Protein 6ABX (pdb70)

Nearest PDB structures (foldseek):
  6aby-assembly1_B  TM=9.988E-01  e=5.486E-51  Metallosphaera sedula DSM 5348
  1vgp-assembly1_A-2  TM=9.785E-01  e=9.184E-37  Sulfurisphaera tokodaii
  1iom-assembly1_A-2  TM=9.368E-01  e=9.506E-29  Thermus thermophilus HB8
  8an1-assembly1_G  TM=9.271E-01  e=2.875E-25  Synechococcus elongatus PCC 7942 = FACHB-805
  8an1-assembly1_L  TM=9.249E-01  e=2.109E-24  Synechococcus elongatus PCC 7942 = FACHB-805

Solvent-accessible surface area: 27912 Å² total; per-residue (Å²): 184,118,53,93,48,1,0,116,84,15,0,0,2,83,0,35,0,0,60,20,25,15,136,108,7,117,1,29,0,43,0,18,24,0,67,47,0,2,49,129,5,52,0,6,3,0,0,17,0,0,12,86,37,102,20,0,56,169,129,54,14,83,72,9,78,59,100,2,8,128,49,8,79,24,44,137,42,2,5,78,8,0,104,108,7,0,103,154,2,33,5,6,5,0,0,2,0,0,0,0,5,6,6,9,62,28,164,65,167,42,90,33,32,5,16,0,0,62,0,0,2,38,0,3,0,0,0,1,1,0,0,24,19,55,98,127,73,143,52,18,125,21,28,64,89,12,46,5,2,45,3,0,0,48,0,4,80,35,126,143,15,54,118,49,21,26,95,1,0,11,0,0,1,0,0,1,0,0,7,15,0,10,0,0,0,0,0,0,0,0,0,0,0,0,81,10,42,12,5,0,0,0,0,0,0,1,0,0,0,48,3,96,61,17,38,6,10,34,18,72,1,2,119,16,2,62,81,1,108,65,26,119,54,0,84,131,26,4,96,99,41,54,93,71,72,90,167,4,37,13,22,24,49,145,40,3,102,42,26,0,2,7,0,98,2,0,69,96,24,2,114,102,11,98,56,97,142,65,10,106,90,2,14,73,0,0,52,73,6,9,112,31,0,60,165,71,15,8,205,157,22,61,55,1,11,1,14,1,0,0,2,0,0,3,51,28,1,25,2,38,46,69,0,2,22,0,0,5,0,0,0,3,0,0,0,1,0,3,0,2,30,36,8,56,161,99,43,68,35,0,11,0,31,11,41,43,83,51,114,72,56,88,155,30,45,41,35,139,104,73,136,98,66,105,48,0,0,94,107,20,0,1,2,94,3,44,0,1,69,18,28,11,130,107,10,114,1,24,0,49,0,19,23,0,68,49,0,3,56,135,2,47,0,6,4,0,0,18,0,0,12,84,39,105,17,0,53,110,128,47,4,62,80,8,68,65,97,3,12,146,45,10,75,29,48,129,49,5,11,71,17,0,104,164,19,0,107,153,6,63,3,4,8,0,0,2,0,0,0,0,6,14,4,11,84,28,143,71,173,56,87,30,35,3,12,0,0,55,0,0,3,36,0,5,1,0,0,0,3,0,0,22,23,52,110,114,74,153,62,23,126,22,31,93,90,11,47,7,2,44,2,0,0,52,0,4,80,37,123,138,15,56,119,48,28,27,66,2,0,10,0,0,0,0,0,0,0,0,4,17,0,10,1,0,0,0,0,0,0,0,0,0,0,0,89,11,44,12,7,0,1,0,0,0,0,1,1,0,0,40,0,49,56,25,0,8,12,0,26,51,0,2,110,6,0,55,85,1,111,62,18,124,48,5,118,137,34,0,72,78,43,39,95,76,70,91,159,6,54,4,21,18,50,66,43,4,92,34,48,0,1,4,1,116,2,1,79,106,40,3,114,119,10,106,57,98,133,66,12,89,79,0,16,79,0,0,50,107,0,4,116,22,0,54,146,43,10,8,175,166,12,46,50,1,14,7,13,0,1,0,1,1,0,0,48,23,3,26,1,20,47,81,0,0,10,0,0,7,0,0,0,3,0,0,0,1,0,4,0,2,32,35,8,60,164,100,41,58,7,0,42,1,52,10,38,41,86,29,93,93,60,85,198,22,51,56,45,138,125,78

Sequence (740 aa):
MELRKGLEDIAIKETSITYIDGELGRLYYRGYSIFDLASFSNFEEVAYLLWYGKLPTRHELDDFKSRLAEERSISEDISTFVKRTAKFGNPMDILRTTVSMMGLEDRSEGDLIGKAIKMTAKIPTIISLIQRTRRNQEFVEPDPSLSHSENFLYMIRGERPSPSDTRVLDVSLMLHMDHEMNASTMACLVVASTLSDIYSSVVAGISALKGPLHGGANSEALKQFMEIETPDNVEKYVMNKLSSGQRLMGFGHRIYKTMDPRAKILKEYANQLSKNEEIKRLFEIANRVEEIGIKILGKRGIYPNVDFYSGLVFYAMGFDPDLFPTIFASARVIGWTAHVDEYLKDNKLIRPKAIYVGDLGKRYVPIEERMELRKGLEDIAIKETSITYIDGELGRLYYRGYSIFDLASFSNFEEVAYLLWYGKLPTRHELDDFKSRLAEERSISEDISTFVKRTAKFGNPMDILRTTVSMMGLEDRSEGDLIGKAIKMTAKIPTIISLIQRTRRNQEFVEPDPSLSHSENFLYMIRGERPSPSDTRVLDVSLMLHMDHEMNASTMACLVVASTLSDIYSSVVAGISALKGPLHGGANSEALKQFMEIETPDNVEKYVMNKLSSGQRLMGFGHRIYKTMDPRAKILKEYANQLSKNEEIKRLFEIANRVEEIGIKILGKRGIYPNVDFYSGLVFYAMGFDPDLFPTIFASARVIGWTAHVDEYLKDNKLIRPKAIYVGDLGKRYVPIEER

Secondary structure (DSSP, 8-state):
--B-GGGTT-EEEEESSEEEETTTTEEEETTEEHHHHHHH--HHHHHHHHHHSSPPPHHHHHHHHHHHHTT----HHHHHHHHHHTTTS-HHHHHHHHHHHHHHH----S-HHHHHHHHHHHHHHHHHHHHHHHTT-------TTS-HHHHHHHHHHSSPPPHHHHHHHHHHHHTTS--SS-HHHHHHHHHHTTT--HHHHHHHHHHHHTSTTSSS---HHHHHHHHH-SGGGHHHHHHHHHHTTPPPTTB--SS-SS--HHHHHHHHHHTTS---HHHHHHHHHHHHHHHHHHHHHGGGT--B-GGGTHHHHHHHTT--GGGHHHHHHHHHHHHHHHHHHHHGGG------EEEE-S--SB----GGG-/--B-GGGTT-EEEEESSEEEETTTTEEEETTEEHHHHHHH--HHHHHHHHHHSSPPPHHHHHHHHHHHHTT----HHHHHHHHHHTTTS-HHHHHHHHHHHHHHH----S-HHHHHHHHHHHHHHHHHHHHHHHTT-------TTS-HHHHHHHHHHSSPPPHHHHHHHHHHHHTTS--SS-HHHHHHHHHHHTT--HHHHHHHHHHHHTSTTTTTHHHHHHHHHHHH-SGGGHHHHHHHHHHTTPPPTTB--SS-SS--HHHHHHHHHHTTS---HHHHHHHHHHHHHHHHHHHHHGGGT--B-THHHHHHHHHHTT--GGGHHHHHHHHHHHHHHHHHHHHHTT------EEEE-S---BPP--GGG-

InterPro domains:
  IPR002020 Citrate synthase [PF00285] (6-353)
  IPR002020 Citrate synthase [PR00143] (119-132)
  IPR002020 Citrate synthase [PR00143] (168-183)
  IPR002020 Citrate synthase [PR00143] (190-218)
  IPR002020 Citrate synthase [PR00143] (243-263)
  IPR002020 Citrate synthase [PR00143] (303-319)
  IPR002020 Citrate synthase [PR00143] (323-337)
  IPR002020 Citrate synthase [PTHR11739] (4-370)
  IPR011278 2-methylcitrate synthase/citrate synthase type I [TIGR01800] (5-370)
  IPR016142 Citrate synthase-like, large alpha subdomain [G3DSA:1.10.580.10] (16-343)
  IPR016143 Citrate synthase-like, small alpha subdomain [G3DSA:1.10.230.10] (216-317)
  IPR019810 Citrate synthase active site [PS00480] (250-262)
  IPR024176 Citrate synthase, bacterial-type [PIRSF001369] (2-370)
  IPR036969 Citrate synthase superfamily [SSF48256] (4-370)

Foldseek 3Di:
DDDCPPCVPPDDDDDQAKDDDQEPQWIDGLRHTLVVCLVDNWQQQSLCCLQVVDGDDPVRSVVSQLLLLVLADADPVLLVLLLVPLQPDQVLVSLLVSLVVVVVPDPDDDPLVSNLSNLLNHLLQSLLSSQCSNVVHDQDGFDSVDGRQQRSLCRNPVHGDDPLLSSLLGSLLSLLQADPDFPLLVQLQLCVLVVDGNSNSLSSSSVRLPDPVSPDQAQVLLVLLVVCVAQVSLVVSVCVQVVVVHDRPQKDDPGHLEANVLLVSSLVSVVSQDADPRLVRSNSSLVSNQVVCCVPCVVVSMHGHNSNRSLSSVVRSPRDRSCRNSSSSSNHSSVSSSSSVVCVVPRHNDDDDDDDDDDDDDDDDDPVRD/DDDCPPVQPPDDDDDQAWDAQQEVQWIDGSNHTLVVCLVDNWQQQSLCCLQVVDGDDPVRSVVSQLLLLVLQDDDPVLLVQLLVALQPHQLLVNLLVSLVVVPVPPPDDDPLVSNLSNSLSHLLLSQLSSQCSNVVHDFDGFDSVDGDQQRSLCRNVVHRDDPLLSSLLGSLLSLLQADPDDPLLVQLQLCVLVVHGNSNSLSSSSVVCCDCVHVVLLLVLLVLLVVCVALVSLVVSLVVCVVVVHDNGQKDDSRHLAANVLVVSNLVSLVSQDADPVLVRSNSSLVSNQVVCCVPVSVRSIHGHNSNRSLSSVVSSPRDSSCRSSSSSSNHSSHSSSSSVVCVVPRHNDDDDDDDDDDPDDDDDDPVRD

CATH classification: 1.10.580.10 (+1 more: 1.10.230.10)

Structure (mmCIF, N/CA/C/O backbone):
data_6ABX
#
_entry.id   6ABX
#
_cell.length_a   50.181
_cell.length_b   53.522
_cell.length_c   76.285
_cell.angle_alpha   93.560
_cell.angle_beta   105.730
_cell.angle_gamma   102.160
#
_symmetry.space_group_name_H-M   'P 1'
#
loop_
_entity.id
_entity.type
_entity.pdbx_description
1 polymer 'Citrate synthase'
2 non-polymer 'CITRATE ANION'
3 non-polymer GLYCEROL
4 water water
#
loop_
_atom_site.group_PDB
_atom_site.id
_atom_site.type_symbol
_atom_site.label_atom_id
_atom_site.label_alt_id
_atom_site.label_comp_id
_atom_site.label_asym_id
_atom_site.label_entity_id
_atom_site.label_seq_id
_atom_site.pdbx_PDB_ins_code
_atom_site.Cartn_x
_atom_site.Cartn_y
_atom_site.Cartn_z
_atom_site.occupancy
_atom_site.B_iso_or_equiv
_atom_site.auth_seq_id
_atom_site.auth_comp_id
_atom_site.auth_asym_id
_atom_site.auth_atom_id
_atom_site.pdbx_PDB_model_num
ATOM 1 N N . MET A 1 1 ? -18.936 6.683 -30.841 1.00 68.26 1 MET A N 1
ATOM 2 C CA . MET A 1 1 ? -18.829 7.967 -31.636 1.00 66.45 1 MET A CA 1
ATOM 3 C C . MET A 1 1 ? -18.761 9.189 -30.708 1.00 55.90 1 MET A C 1
ATOM 4 O O . MET A 1 1 ? -18.263 10.237 -31.117 1.00 57.63 1 MET A O 1
ATOM 9 N N . GLU A 1 2 ? -19.266 9.082 -29.475 1.00 48.88 2 GLU A N 1
ATOM 10 C CA . GLU A 1 2 ? -18.907 10.073 -28.466 1.00 45.86 2 GLU A CA 1
ATOM 11 C C . GLU A 1 2 ? -17.585 9.619 -27.823 1.00 36.80 2 GLU A C 1
ATOM 12 O O . GLU A 1 2 ? -17.403 8.463 -27.496 1.00 32.95 2 GLU A O 1
ATOM 18 N N . LEU A 1 3 ? -16.653 10.563 -27.701 1.00 32.77 3 LEU A N 1
ATOM 19 C CA . LEU A 1 3 ? -15.406 10.328 -27.045 1.00 28.26 3 LEU A CA 1
ATOM 20 C C . LEU A 1 3 ? -15.678 10.125 -25.534 1.00 27.76 3 LEU A C 1
ATOM 21 O O . LEU A 1 3 ? -16.468 10.853 -24.947 1.00 27.03 3 LEU A O 1
ATOM 26 N N . ARG A 1 4 ? -15.050 9.113 -24.904 1.00 23.63 4 ARG A N 1
ATOM 27 C CA . ARG A 1 4 ? -15.122 8.932 -23.453 1.00 21.21 4 ARG A CA 1
ATOM 28 C C . ARG A 1 4 ? -13.697 8.927 -22.919 1.00 18.35 4 ARG A C 1
ATOM 29 O O . ARG A 1 4 ? -13.246 7.926 -22.404 1.00 17.89 4 ARG A O 1
ATOM 37 N N . LYS A 1 5 ? -13.023 10.064 -23.106 1.00 20.11 5 LYS A N 1
ATOM 38 C CA . LYS A 1 5 ? -11.610 10.216 -22.744 1.00 19.82 5 LYS A CA 1
ATOM 39 C C . LYS A 1 5 ? -11.468 10.043 -21.234 1.00 19.09 5 LYS A C 1
ATOM 40 O O . LYS A 1 5 ? -12.275 10.583 -20.465 1.00 21.13 5 LYS A O 1
ATOM 46 N N . GLY A 1 6 ? -10.501 9.227 -20.812 1.00 17.29 6 GLY A N 1
ATOM 47 C CA . GLY A 1 6 ? -10.263 8.901 -19.422 1.00 17.94 6 GLY A CA 1
ATOM 48 C C . GLY A 1 6 ? -11.224 7.882 -18.823 1.00 16.12 6 GLY A C 1
ATOM 49 O O . GLY A 1 6 ? -11.034 7.430 -17.665 1.00 16.11 6 GLY A O 1
ATOM 50 N N . LEU A 1 7 ? -12.203 7.423 -19.623 1.00 16.32 7 LEU A N 1
ATOM 51 C CA . LEU A 1 7 ? -13.229 6.444 -19.215 1.00 16.85 7 LEU A CA 1
ATOM 52 C C . LEU A 1 7 ? -13.941 6.889 -17.939 1.00 18.43 7 LEU A C 1
ATOM 53 O O . LEU A 1 7 ? -14.396 6.057 -17.135 1.00 16.44 7 LEU A O 1
ATOM 58 N N . GLU A 1 8 ? -14.158 8.198 -17.823 1.00 22.41 8 GLU A N 1
ATOM 59 C CA . GLU A 1 8 ? -14.869 8.732 -16.672 1.00 25.03 8 GLU A CA 1
ATOM 60 C C . GLU A 1 8 ? -16.279 8.151 -16.639 1.00 23.14 8 GLU A C 1
ATOM 61 O O . GLU A 1 8 ? -17.031 8.289 -17.580 1.00 23.31 8 GLU A O 1
ATOM 67 N N . ASP A 1 9 ? -16.588 7.489 -15.548 1.00 24.32 9 ASP A N 1
ATOM 68 C CA . ASP A 1 9 ? -17.914 6.952 -15.291 1.00 25.23 9 ASP A CA 1
ATOM 69 C C . ASP A 1 9 ? -18.277 5.854 -16.308 1.00 24.13 9 ASP A C 1
ATOM 70 O O . ASP A 1 9 ? -19.466 5.610 -16.512 1.00 23.83 9 ASP A O 1
ATOM 75 N N . ILE A 1 10 ? -17.274 5.181 -16.908 1.00 18.87 10 ILE A N 1
ATOM 76 C CA . ILE A 1 10 ? -17.504 3.999 -17.759 1.00 18.39 10 ILE A CA 1
ATOM 77 C C . ILE A 1 10 ? -17.164 2.748 -16.953 1.00 17.80 10 ILE A C 1
ATOM 78 O O . ILE A 1 10 ? -16.022 2.578 -16.459 1.00 18.27 10 ILE A O 1
ATOM 83 N N . ALA A 1 11 ? -18.146 1.868 -16.783 1.00 16.87 11 ALA A N 1
ATOM 84 C CA . ALA A 1 11 ? -17.945 0.643 -16.024 1.00 18.20 11 ALA A CA 1
ATOM 85 C C . ALA A 1 11 ? -17.357 -0.431 -16.931 1.00 19.34 11 ALA A C 1
ATOM 86 O O . ALA A 1 11 ? -17.988 -0.880 -17.931 1.00 19.25 11 ALA A O 1
ATOM 88 N N . ILE A 1 12 ? -16.215 -0.972 -16.484 1.00 17.21 12 ILE A N 1
ATOM 89 C CA . ILE A 1 12 ? -15.523 -1.991 -17.281 1.00 17.74 12 ILE A CA 1
ATOM 90 C C . ILE A 1 12 ? -15.693 -3.411 -16.758 1.00 15.52 12 ILE A C 1
ATOM 91 O O . ILE A 1 12 ? -15.316 -4.386 -17.457 1.00 15.59 12 ILE A O 1
ATOM 96 N N . LYS A 1 13 ? -16.235 -3.569 -15.541 1.00 16.04 13 LYS A N 1
ATOM 97 C CA . LYS A 1 13 ? -16.462 -4.877 -14.977 1.00 14.36 13 LYS A CA 1
ATOM 98 C C . LYS A 1 13 ? -17.489 -4.772 -13.849 1.00 13.86 13 LYS A C 1
ATOM 99 O O . LYS A 1 13 ? -17.785 -3.665 -13.385 1.00 13.89 13 LYS A O 1
ATOM 105 N N . GLU A 1 14 ? -18.055 -5.912 -13.523 1.00 13.74 14 GLU A N 1
ATOM 106 C CA . GLU A 1 14 ? -18.807 -6.038 -12.262 1.00 15.99 14 GLU A CA 1
ATOM 107 C C . GLU A 1 14 ? -17.856 -6.606 -11.210 1.00 13.69 14 GLU A C 1
ATOM 108 O O . GLU A 1 14 ? -17.114 -7.522 -11.510 1.00 15.53 14 GLU A O 1
ATOM 114 N N . THR A 1 15 ? -18.077 -6.211 -9.952 1.00 14.34 15 THR A N 1
ATOM 115 C CA . THR A 1 15 ? -17.195 -6.677 -8.899 1.00 13.06 15 THR A CA 1
ATOM 116 C C . THR A 1 15 ? -17.994 -6.958 -7.644 1.00 13.34 15 THR A C 1
ATOM 117 O O . THR A 1 15 ? -18.889 -6.180 -7.312 1.00 13.86 15 THR A O 1
ATOM 121 N N . SER A 1 16 ? -17.470 -7.888 -6.845 1.00 14.47 16 SER A N 1
ATOM 122 C CA . SER A 1 16 ? -17.953 -8.090 -5.476 1.00 15.82 16 SER A CA 1
ATOM 123 C C . SER A 1 16 ? -16.790 -7.905 -4.478 1.00 15.59 16 SER A C 1
ATOM 124 O O . SER A 1 16 ? -16.957 -8.144 -3.300 1.00 15.16 16 SER A O 1
ATOM 127 N N . ILE A 1 17 ? -15.645 -7.432 -4.984 1.00 14.38 17 ILE A N 1
ATOM 128 C CA . ILE A 1 17 ? -14.430 -7.302 -4.137 1.00 13.99 17 ILE A CA 1
ATOM 129 C C . ILE A 1 17 ? -14.498 -6.085 -3.211 1.00 15.10 17 ILE A C 1
ATOM 130 O O . ILE A 1 17 ? -14.302 -6.234 -1.970 1.00 19.02 17 ILE A O 1
ATOM 135 N N . THR A 1 18 ? -14.620 -4.891 -3.787 1.00 14.86 18 THR A N 1
ATOM 136 C CA . THR A 1 18 ? -14.487 -3.640 -3.092 1.00 15.17 18 THR A CA 1
ATOM 137 C C . THR A 1 18 ? -15.632 -2.712 -3.508 1.00 14.62 18 THR A C 1
ATOM 138 O O . THR A 1 18 ? -15.979 -2.640 -4.696 1.00 13.90 18 THR A O 1
ATOM 142 N N . TYR A 1 19 ? -16.257 -2.102 -2.509 1.00 13.03 19 TYR A N 1
ATOM 143 C CA . TYR A 1 19 ? -17.214 -1.015 -2.748 1.00 14.55 19 TYR A CA 1
ATOM 144 C C . TYR A 1 19 ? -16.698 0.256 -2.096 1.00 13.88 19 TYR A C 1
ATOM 145 O O . TYR A 1 19 ? -16.423 0.251 -0.888 1.00 14.09 19 TYR A O 1
ATOM 154 N N . ILE A 1 20 ? -16.678 1.357 -2.867 1.00 14.89 20 ILE A N 1
ATOM 155 C CA . ILE A 1 20 ? -16.364 2.680 -2.386 1.00 15.44 20 ILE A CA 1
ATOM 156 C C . ILE A 1 20 ? -17.641 3.505 -2.326 1.00 17.07 20 ILE A C 1
ATOM 157 O O . ILE A 1 20 ? -18.325 3.594 -3.360 1.00 17.72 20 ILE A O 1
ATOM 162 N N . ASP A 1 21 ? -17.932 4.052 -1.149 1.00 18.09 21 ASP A N 1
ATOM 163 C CA . ASP A 1 21 ? -18.993 5.037 -0.961 1.00 19.09 21 ASP A CA 1
ATOM 164 C C . ASP A 1 21 ? -18.350 6.423 -0.897 1.00 17.71 21 ASP A C 1
ATOM 165 O O . ASP A 1 21 ? -17.885 6.816 0.160 1.00 17.79 21 ASP A O 1
ATOM 170 N N . GLY A 1 22 ? -18.247 7.072 -2.064 1.00 19.89 22 GLY A N 1
ATOM 171 C CA . GLY A 1 22 ? -17.559 8.346 -2.202 1.00 22.37 22 GLY A CA 1
ATOM 172 C C . GLY A 1 22 ? -18.251 9.446 -1.409 1.00 24.88 22 GLY A C 1
ATOM 173 O O . GLY A 1 22 ? -17.623 10.301 -0.760 1.00 27.52 22 GLY A O 1
ATOM 174 N N . GLU A 1 23 ? -19.577 9.379 -1.388 1.00 28.18 23 GLU A N 1
ATOM 175 C CA . GLU A 1 23 ? -20.394 10.387 -0.721 1.00 31.97 23 GLU A CA 1
ATOM 176 C C . GLU A 1 23 ? -20.162 10.394 0.785 1.00 29.70 23 GLU A C 1
ATOM 177 O O . GLU A 1 23 ? -20.024 11.448 1.397 1.00 29.20 23 GLU A O 1
ATOM 183 N N . LEU A 1 24 ? -20.158 9.211 1.394 1.00 25.32 24 LEU A N 1
ATOM 184 C CA . LEU A 1 24 ? -20.202 9.102 2.811 1.00 23.75 24 LEU A CA 1
ATOM 185 C C . LEU A 1 24 ? -18.823 8.756 3.387 1.00 21.76 24 LEU A C 1
ATOM 186 O O . LEU A 1 24 ? -18.700 8.650 4.589 1.00 22.65 24 LEU A O 1
ATOM 191 N N . GLY A 1 25 ? -17.826 8.503 2.532 1.00 22.49 25 GLY A N 1
ATOM 192 C CA . GLY A 1 25 ? -16.484 8.209 3.047 1.00 20.09 25 GLY A CA 1
ATOM 193 C C . GLY A 1 25 ? -16.378 6.816 3.642 1.00 18.90 25 GLY A C 1
ATOM 194 O O . GLY A 1 25 ? -15.785 6.646 4.719 1.00 17.74 25 GLY A O 1
ATOM 195 N N . ARG A 1 26 ? -17.012 5.849 2.976 1.00 18.93 26 ARG A N 1
ATOM 196 C CA . ARG A 1 26 ? -16.955 4.432 3.424 1.00 19.40 26 ARG A CA 1
ATOM 197 C C . ARG A 1 26 ? -16.304 3.543 2.338 1.00 17.43 26 ARG A C 1
ATOM 198 O O . ARG A 1 26 ? -16.297 3.832 1.155 1.00 15.41 26 ARG A O 1
ATOM 206 N N . LEU A 1 27 ? -15.762 2.405 2.795 1.00 16.43 27 LEU A N 1
ATOM 207 C CA . LEU A 1 27 ? -14.994 1.476 1.963 1.00 15.62 27 LEU A CA 1
ATOM 208 C C . LEU A 1 27 ? -15.205 0.090 2.561 1.00 14.49 27 LEU A C 1
ATOM 209 O O . LEU A 1 27 ? -15.084 -0.056 3.758 1.00 13.51 27 LEU A O 1
ATOM 214 N N . TYR A 1 28 ? -15.537 -0.864 1.695 1.00 13.35 28 TYR A N 1
ATOM 215 C CA . TYR A 1 28 ? -15.788 -2.251 2.097 1.00 13.63 28 TYR A CA 1
ATOM 216 C C . TYR A 1 28 ? -14.966 -3.219 1.245 1.00 12.66 28 TYR A C 1
ATOM 217 O O . TYR A 1 28 ? -14.842 -3.085 0.024 1.00 12.97 28 TYR A O 1
ATOM 226 N N . TYR A 1 29 ? -14.429 -4.255 1.902 1.00 12.46 29 TYR A N 1
ATOM 227 C CA . TYR A 1 29 ? -13.768 -5.368 1.258 1.00 11.70 29 TYR A CA 1
ATOM 228 C C . TYR A 1 29 ? -14.648 -6.605 1.459 1.00 12.17 29 TYR A C 1
ATOM 229 O O . TYR A 1 29 ? -14.868 -7.022 2.597 1.00 12.04 29 TYR A O 1
ATOM 238 N N . ARG A 1 30 ? -15.180 -7.150 0.374 1.00 11.98 30 ARG A N 1
ATOM 239 C CA . ARG A 1 30 ? -16.079 -8.327 0.413 1.00 13.54 30 ARG A CA 1
ATOM 240 C C . ARG A 1 30 ? -17.182 -8.130 1.441 1.00 13.16 30 ARG A C 1
ATOM 241 O O . ARG A 1 30 ? -17.574 -9.106 2.124 1.00 12.68 30 ARG A O 1
ATOM 249 N N . GLY A 1 31 ? -17.680 -6.905 1.510 1.00 13.60 31 GLY A N 1
ATOM 250 C CA . GLY A 1 31 ? -18.807 -6.527 2.351 1.00 13.41 31 GLY A CA 1
ATOM 251 C C . GLY A 1 31 ? -18.467 -6.112 3.763 1.00 13.01 31 GLY A C 1
ATOM 252 O O . GLY A 1 31 ? -19.336 -5.644 4.498 1.00 15.41 31 GLY A O 1
ATOM 253 N N . TYR A 1 32 ? -17.214 -6.299 4.181 1.00 13.25 32 TYR A N 1
ATOM 254 C CA . TYR A 1 32 ? -16.739 -5.893 5.532 1.00 12.79 32 TYR A CA 1
ATOM 255 C C . TYR A 1 32 ? -16.185 -4.458 5.502 1.00 14.71 32 TYR A C 1
ATOM 256 O O . TYR A 1 32 ? -15.402 -4.109 4.648 1.00 13.19 32 TYR A O 1
ATOM 265 N N . SER A 1 33 ? -16.611 -3.670 6.485 1.00 13.71 33 SER A N 1
ATOM 266 C CA . SER A 1 33 ? -16.171 -2.274 6.592 1.00 14.72 33 SER A CA 1
ATOM 267 C C . SER A 1 33 ? -14.655 -2.218 6.818 1.00 13.34 33 SER A C 1
ATOM 268 O O . SER A 1 33 ? -14.118 -2.927 7.666 1.00 12.37 33 SER A O 1
ATOM 271 N N . ILE A 1 34 ? -13.974 -1.291 6.119 1.00 12.32 34 ILE A N 1
ATOM 272 C CA . ILE A 1 34 ? -12.541 -1.134 6.324 1.00 13.31 34 ILE A CA 1
ATOM 273 C C . ILE A 1 34 ? -12.244 -0.746 7.777 1.00 12.59 34 ILE A C 1
ATOM 274 O O . ILE A 1 34 ? -11.205 -1.110 8.301 1.00 12.05 34 ILE A O 1
ATOM 279 N N . PHE A 1 35 ? -13.158 -0.010 8.434 1.00 12.94 35 PHE A N 1
ATOM 280 C CA . PHE A 1 35 ? -12.998 0.339 9.830 1.00 13.91 35 PHE A CA 1
ATOM 281 C C . PHE A 1 35 ? -12.891 -0.914 10.731 1.00 14.04 35 PHE A C 1
ATOM 282 O O . PHE A 1 35 ? -12.003 -0.984 11.613 1.00 14.24 35 PHE A O 1
ATOM 290 N N . ASP A 1 36 ? -13.790 -1.894 10.538 1.00 13.95 36 ASP A N 1
ATOM 291 C CA . ASP A 1 36 ? -13.775 -3.113 11.289 1.00 14.29 36 ASP A CA 1
ATOM 292 C C . ASP A 1 36 ? -12.537 -3.957 10.972 1.00 13.28 36 ASP A C 1
ATOM 293 O O . ASP A 1 36 ? -11.908 -4.502 11.868 1.00 13.58 36 ASP A O 1
ATOM 298 N N . LEU A 1 37 ? -12.124 -4.026 9.697 1.00 12.28 37 LEU A N 1
ATOM 299 C CA . LEU A 1 37 ? -10.935 -4.815 9.390 1.00 11.61 37 LEU A CA 1
ATOM 300 C C . LEU A 1 37 ? -9.714 -4.155 10.034 1.00 12.40 37 LEU A C 1
ATOM 301 O O . LEU A 1 37 ? -8.850 -4.814 10.568 1.00 11.56 37 LEU A O 1
ATOM 306 N N . ALA A 1 38 ? -9.633 -2.818 9.999 1.00 12.00 38 ALA A N 1
ATOM 307 C CA . ALA A 1 38 ? -8.525 -2.149 10.652 1.00 12.67 38 ALA A CA 1
ATOM 308 C C . ALA A 1 38 ? -8.527 -2.331 12.169 1.00 12.38 38 ALA A C 1
ATOM 309 O O . ALA A 1 38 ? -7.491 -2.454 12.792 1.00 16.05 38 ALA A O 1
ATOM 311 N N . SER A 1 39 ? -9.703 -2.336 12.783 1.00 12.95 39 SER A N 1
ATOM 312 C CA . SER A 1 39 ? -9.836 -2.554 14.192 1.00 14.35 39 SER A CA 1
ATOM 313 C C . SER A 1 39 ? -9.421 -3.956 14.616 1.00 13.96 39 SER A C 1
ATOM 314 O O . SER A 1 39 ? -8.826 -4.127 15.700 1.00 14.54 39 SER A O 1
ATOM 317 N N . PHE A 1 40 ? -9.880 -4.959 13.866 1.00 13.87 40 PHE A N 1
ATOM 318 C CA . PHE A 1 40 ? -9.874 -6.306 14.387 1.00 14.62 40 PHE A CA 1
ATOM 319 C C . PHE A 1 40 ? -9.088 -7.311 13.548 1.00 15.69 40 PHE A C 1
ATOM 320 O O . PHE A 1 40 ? -8.758 -8.415 14.062 1.00 15.23 40 PHE A O 1
ATOM 328 N N . SER A 1 41 ? -8.783 -6.992 12.280 1.00 13.53 41 SER A N 1
ATOM 329 C CA . SER A 1 41 ? -8.215 -8.005 11.388 1.00 12.63 41 SER A CA 1
ATOM 330 C C . SER A 1 41 ? -6.688 -7.844 11.260 1.00 13.37 41 SER A C 1
ATOM 331 O O . SER A 1 41 ? -6.016 -7.136 12.102 1.00 14.47 41 SER A O 1
ATOM 334 N N . ASN A 1 42 ? -6.070 -8.572 10.308 1.00 12.42 42 ASN A N 1
ATOM 335 C CA . ASN A 1 42 ? -4.655 -8.521 10.135 1.00 13.27 42 ASN A CA 1
ATOM 336 C C . ASN A 1 42 ? -4.343 -8.758 8.649 1.00 12.08 42 ASN A C 1
ATOM 337 O O . ASN A 1 42 ? -5.253 -9.167 7.896 1.00 12.30 42 ASN A O 1
ATOM 342 N N . PHE A 1 43 ? -3.108 -8.456 8.243 1.00 11.11 43 PHE A N 1
ATOM 343 C CA . PHE A 1 43 ? -2.691 -8.563 6.834 1.00 10.89 43 PHE A CA 1
ATOM 344 C C . PHE A 1 43 ? -3.106 -9.915 6.215 1.00 10.75 43 PHE A C 1
ATOM 345 O O . PHE A 1 43 ? -3.835 -9.959 5.199 1.00 12.06 43 PHE A O 1
ATOM 353 N N . GLU A 1 44 ? -2.708 -11.001 6.832 1.00 10.72 44 GLU A N 1
ATOM 354 C CA . GLU A 1 44 ? -2.986 -12.315 6.244 1.00 11.43 44 GLU A CA 1
ATOM 355 C C . GLU A 1 44 ? -4.495 -12.619 6.190 1.00 11.41 44 GLU A C 1
ATOM 356 O O . GLU A 1 44 ? -5.015 -13.180 5.206 1.00 10.41 44 GLU A O 1
ATOM 362 N N . GLU A 1 45 ? -5.239 -12.225 7.227 1.00 10.63 45 GLU A N 1
ATOM 363 C CA . GLU A 1 45 ? -6.657 -12.534 7.218 1.00 12.18 45 GLU A CA 1
ATOM 364 C C . GLU A 1 45 ? -7.361 -11.764 6.082 1.00 11.76 45 GLU A C 1
ATOM 365 O O . GLU A 1 45 ? -8.270 -12.281 5.412 1.00 11.33 45 GLU A O 1
ATOM 371 N N . VAL A 1 46 ? -7.000 -10.484 5.887 1.00 10.82 46 VAL A N 1
ATOM 372 C CA . VAL A 1 46 ? -7.635 -9.725 4.789 1.00 11.25 46 VAL A CA 1
ATOM 373 C C . VAL A 1 46 ? -7.184 -10.224 3.414 1.00 11.12 46 VAL A C 1
ATOM 374 O O . VAL A 1 46 ? -8.022 -10.195 2.491 1.00 10.84 46 VAL A O 1
ATOM 378 N N . ALA A 1 47 ? -5.922 -10.629 3.238 1.00 11.14 47 ALA A N 1
ATOM 379 C CA . ALA A 1 47 ? -5.466 -11.217 1.965 1.00 10.93 47 ALA A CA 1
ATOM 380 C C . ALA A 1 47 ? -6.282 -12.490 1.682 1.00 10.39 47 ALA A C 1
ATOM 381 O O . ALA A 1 47 ? -6.785 -12.677 0.562 1.00 11.30 47 ALA A O 1
ATOM 383 N N . TYR A 1 48 ? -6.527 -13.295 2.725 1.00 10.01 48 TYR A N 1
ATOM 384 C CA . TYR A 1 48 ? -7.378 -14.485 2.571 1.00 10.59 48 TYR A CA 1
ATOM 385 C C . TYR A 1 48 ? -8.765 -14.063 2.095 1.00 11.37 48 TYR A C 1
ATOM 386 O O . TYR A 1 48 ? -9.346 -14.723 1.188 1.00 11.91 48 TYR A O 1
ATOM 395 N N . LEU A 1 49 ? -9.339 -13.090 2.789 1.00 10.79 49 LEU A N 1
ATOM 396 C CA . LEU A 1 49 ? -10.704 -12.611 2.464 1.00 12.71 49 LEU A CA 1
ATOM 397 C C . LEU A 1 49 ? -10.777 -12.157 1.011 1.00 13.61 49 LEU A C 1
ATOM 398 O O . LEU A 1 49 ? -11.720 -12.546 0.251 1.00 12.23 49 LEU A O 1
ATOM 403 N N . LEU A 1 50 ? -9.789 -11.351 0.595 1.00 12.43 50 LEU A N 1
ATOM 404 C CA . LEU A 1 50 ? -9.866 -10.792 -0.749 1.00 12.36 50 LEU A CA 1
ATOM 405 C C . LEU A 1 50 ? -9.749 -11.895 -1.805 1.00 12.53 50 LEU A C 1
ATOM 406 O O . LEU A 1 50 ? -10.511 -11.902 -2.808 1.00 12.49 50 LEU A O 1
ATOM 411 N N . TRP A 1 51 ? -8.832 -12.837 -1.623 1.00 11.90 51 TRP A N 1
ATOM 412 C CA . TRP A 1 51 ? -8.588 -13.886 -2.634 1.00 12.43 51 TRP A CA 1
ATOM 413 C C . TRP A 1 51 ? -9.677 -14.959 -2.628 1.00 14.79 51 TRP A C 1
ATOM 414 O O . TRP A 1 51 ? -10.085 -15.370 -3.691 1.00 15.20 51 TRP A O 1
ATOM 425 N N . TYR A 1 52 ? -10.159 -15.351 -1.445 1.00 15.20 52 TYR A N 1
ATOM 426 C CA . TYR A 1 52 ? -11.047 -16.563 -1.359 1.00 16.73 52 TYR A CA 1
ATOM 427 C C . TYR A 1 52 ? -12.498 -16.216 -1.067 1.00 18.31 52 TYR A C 1
ATOM 428 O O . TYR A 1 52 ? -13.340 -17.118 -1.146 1.00 19.88 52 TYR A O 1
ATOM 437 N N . GLY A 1 53 ? -12.806 -14.983 -0.691 1.00 16.59 53 GLY A N 1
ATOM 438 C CA . GLY A 1 53 ? -14.149 -14.472 -0.643 1.00 16.70 53 GLY A CA 1
ATOM 439 C C . GLY A 1 53 ? -14.850 -14.623 0.700 1.00 17.28 53 GLY A C 1
ATOM 440 O O . GLY A 1 53 ? -15.984 -14.221 0.814 1.00 18.74 53 GLY A O 1
ATOM 441 N N . LYS A 1 54 ? -14.151 -15.156 1.697 1.00 15.85 54 LYS A N 1
ATOM 442 C CA . LYS A 1 54 ? -14.755 -15.367 3.006 1.00 17.05 54 LYS A CA 1
ATOM 443 C C . LYS A 1 54 ? -13.693 -15.235 4.080 1.00 15.05 54 LYS A C 1
ATOM 444 O O . LYS A 1 54 ? -12.500 -15.417 3.811 1.00 14.86 54 LYS A O 1
ATOM 450 N N . LEU A 1 55 ? -14.133 -14.914 5.303 1.00 14.07 55 LEU A N 1
ATOM 451 C CA . LEU A 1 55 ? -13.195 -14.929 6.425 1.00 14.12 55 LEU A CA 1
ATOM 452 C C . LEU A 1 55 ? -12.765 -16.363 6.712 1.00 14.98 55 LEU A C 1
ATOM 453 O O . LEU A 1 55 ? -13.577 -17.317 6.726 1.00 15.20 55 LEU A O 1
ATOM 458 N N . PRO A 1 56 ? -11.476 -16.569 7.031 1.00 13.42 56 PRO A N 1
ATOM 459 C CA . PRO A 1 56 ? -10.973 -17.914 7.262 1.00 14.75 56 PRO A CA 1
ATOM 460 C C . PRO A 1 56 ? -11.300 -18.445 8.659 1.00 14.96 56 PRO A C 1
ATOM 461 O O . PRO A 1 56 ? -11.338 -17.692 9.597 1.00 15.14 56 PRO A O 1
ATOM 465 N N . THR A 1 57 ? -11.391 -19.769 8.775 1.00 15.71 57 THR A N 1
ATOM 466 C CA . THR A 1 57 ? -11.350 -20.362 10.117 1.00 16.71 57 THR A CA 1
ATOM 467 C C . THR A 1 57 ? -9.942 -20.291 10.691 1.00 16.44 57 THR A C 1
ATOM 468 O O . THR A 1 57 ? -8.996 -19.954 10.031 1.00 16.22 57 THR A O 1
ATOM 472 N N . ARG A 1 58 ? -9.831 -20.580 11.990 1.00 16.80 58 ARG A N 1
ATOM 473 C CA . ARG A 1 58 ? -8.558 -20.651 12.645 1.00 19.50 58 ARG A CA 1
ATOM 474 C C . ARG A 1 58 ? -7.581 -21.564 11.876 1.00 18.27 58 ARG A C 1
ATOM 475 O O . ARG A 1 58 ? -6.449 -21.199 11.595 1.00 17.60 58 ARG A O 1
ATOM 483 N N . HIS A 1 59 ? -8.003 -22.764 11.508 1.00 18.99 59 HIS A N 1
ATOM 484 C CA . HIS A 1 59 ? -7.142 -23.697 10.789 1.00 20.96 59 HIS A CA 1
ATOM 485 C C . HIS A 1 59 ? -6.787 -23.167 9.393 1.00 18.44 59 HIS A C 1
ATOM 486 O O . HIS A 1 59 ? -5.643 -23.299 8.970 1.00 18.34 59 HIS A O 1
ATOM 493 N N . GLU A 1 60 ? -7.771 -22.602 8.676 1.00 17.37 60 GLU A N 1
ATOM 494 C CA . GLU A 1 60 ? -7.538 -22.108 7.346 1.00 16.62 60 GLU A CA 1
ATOM 495 C C . GLU A 1 60 ? -6.504 -20.978 7.409 1.00 16.55 60 GLU A C 1
ATOM 496 O O . GLU A 1 60 ? -5.578 -20.941 6.557 1.00 16.95 60 GLU A O 1
ATOM 502 N N . LEU A 1 61 ? -6.611 -20.130 8.433 1.00 15.26 61 LEU A N 1
ATOM 503 C CA . LEU A 1 61 ? -5.711 -18.956 8.510 1.00 15.03 61 LEU A CA 1
ATOM 504 C C . LEU A 1 61 ? -4.295 -19.412 8.891 1.00 16.20 61 LEU A C 1
ATOM 505 O O . LEU A 1 61 ? -3.336 -18.955 8.338 1.00 15.00 61 LEU A O 1
ATOM 510 N N . ASP A 1 62 ? -4.198 -20.376 9.804 1.00 16.65 62 ASP A N 1
ATOM 511 C CA . ASP A 1 62 ? -2.904 -20.950 10.205 1.00 21.00 62 ASP A CA 1
ATOM 512 C C . ASP A 1 62 ? -2.169 -21.556 8.997 1.00 17.79 62 ASP A C 1
ATOM 513 O O . ASP A 1 62 ? -0.998 -21.318 8.790 1.00 18.92 62 ASP A O 1
ATOM 518 N N . ASP A 1 63 ? -2.873 -22.349 8.186 1.00 16.36 63 ASP A N 1
ATOM 519 C CA . ASP A 1 63 ? -2.286 -22.936 6.991 1.00 17.85 63 ASP A CA 1
ATOM 520 C C . ASP A 1 63 ? -1.818 -21.840 6.017 1.00 17.88 63 ASP A C 1
ATOM 521 O O . ASP A 1 63 ? -0.790 -21.949 5.401 1.00 17.95 63 ASP A O 1
ATOM 526 N N . PHE A 1 64 ? -2.651 -20.808 5.824 1.00 15.66 64 PHE A N 1
ATOM 527 C CA . PHE A 1 64 ? -2.437 -19.756 4.835 1.00 15.25 64 PHE A CA 1
ATOM 528 C C . PHE A 1 64 ? -1.261 -18.887 5.264 1.00 14.22 64 PHE A C 1
ATOM 529 O O . PHE A 1 64 ? -0.421 -18.528 4.383 1.00 14.89 64 PHE A O 1
ATOM 537 N N . LYS A 1 65 ? -1.194 -18.577 6.562 1.00 15.64 65 LYS A N 1
ATOM 538 C CA . LYS A 1 65 ? -0.038 -17.781 7.134 1.00 15.73 65 LYS A CA 1
ATOM 539 C C . LYS A 1 65 ? 1.272 -18.526 6.858 1.00 16.77 65 LYS A C 1
ATOM 540 O O . LYS A 1 65 ? 2.239 -17.954 6.422 1.00 16.26 65 LYS A O 1
ATOM 546 N N . SER A 1 66 ? 1.244 -19.852 7.018 1.00 15.97 66 SER A N 1
ATOM 547 C CA . SER A 1 66 ? 2.414 -20.704 6.742 1.00 16.03 66 SER A CA 1
ATOM 548 C C . SER A 1 66 ? 2.789 -20.695 5.271 1.00 15.22 66 SER A C 1
ATOM 549 O O . SER A 1 66 ? 3.940 -20.602 4.942 1.00 16.60 66 SER A O 1
ATOM 552 N N . ARG A 1 67 ? 1.797 -20.771 4.396 1.00 14.30 67 ARG A N 1
ATOM 553 C CA . ARG A 1 67 ? 2.023 -20.792 3.017 1.00 15.99 67 ARG A CA 1
ATOM 554 C C . ARG A 1 67 ? 2.698 -19.514 2.553 1.00 16.36 67 ARG A C 1
ATOM 555 O O . ARG A 1 67 ? 3.645 -19.593 1.773 1.00 17.96 67 ARG A O 1
ATOM 563 N N . LEU A 1 68 ? 2.172 -18.353 2.971 1.00 13.46 68 LEU A N 1
ATOM 564 C CA . LEU A 1 68 ? 2.833 -17.081 2.629 1.00 14.00 68 LEU A CA 1
ATOM 565 C C . LEU A 1 68 ? 4.269 -17.039 3.176 1.00 13.92 68 LEU A C 1
ATOM 566 O O . LEU A 1 68 ? 5.231 -16.711 2.409 1.00 14.63 68 LEU A O 1
ATOM 571 N N . ALA A 1 69 ? 4.439 -17.361 4.449 1.00 13.85 69 ALA A N 1
ATOM 572 C CA . ALA A 1 69 ? 5.711 -17.191 5.147 1.00 14.90 69 ALA A CA 1
ATOM 573 C C . ALA A 1 69 ? 6.807 -18.022 4.457 1.00 15.99 69 ALA A C 1
ATOM 574 O O . ALA A 1 69 ? 7.975 -17.625 4.377 1.00 15.40 69 ALA A O 1
ATOM 576 N N . GLU A 1 70 ? 6.422 -19.218 3.967 1.00 13.37 70 GLU A N 1
ATOM 577 C CA . GLU A 1 70 ? 7.360 -20.117 3.326 1.00 15.14 70 GLU A CA 1
ATOM 578 C C . GLU A 1 70 ? 7.608 -19.783 1.832 1.00 15.83 70 GLU A C 1
ATOM 579 O O . GLU A 1 70 ? 8.396 -20.498 1.190 1.00 16.46 70 GLU A O 1
ATOM 585 N N . GLU A 1 71 ? 7.100 -18.649 1.292 1.00 13.99 71 GLU A N 1
ATOM 586 C CA . GLU A 1 71 ? 7.261 -18.299 -0.101 1.00 13.68 71 GLU A CA 1
ATOM 587 C C . GLU A 1 71 ? 8.000 -16.951 -0.273 1.00 12.26 71 GLU A C 1
ATOM 588 O O . GLU A 1 71 ? 8.040 -16.391 -1.360 1.00 14.60 71 GLU A O 1
ATOM 594 N N . ARG A 1 72 ? 8.658 -16.510 0.791 1.00 11.63 72 ARG A N 1
ATOM 595 C CA . ARG A 1 72 ? 9.264 -15.148 0.876 1.00 11.68 72 ARG A CA 1
ATOM 596 C C . ARG A 1 72 ? 10.655 -14.998 0.242 1.00 11.99 72 ARG A C 1
ATOM 597 O O . ARG A 1 72 ? 11.072 -13.828 0.048 1.00 12.07 72 ARG A O 1
ATOM 605 N N . SER A 1 73 ? 11.376 -16.099 -0.028 1.00 12.98 73 SER A N 1
ATOM 606 C CA . SER A 1 73 ? 12.768 -16.041 -0.516 1.00 13.47 73 SER A CA 1
ATOM 607 C C . SER A 1 73 ? 12.793 -15.608 -1.967 1.00 14.03 73 SER A C 1
ATOM 608 O O . SER A 1 73 ? 11.883 -16.002 -2.721 1.00 15.82 73 SER A O 1
ATOM 611 N N . ILE A 1 74 ? 13.840 -14.874 -2.329 1.00 13.49 74 ILE A N 1
ATOM 612 C CA . ILE A 1 74 ? 14.032 -14.478 -3.711 1.00 14.45 74 ILE A CA 1
ATOM 613 C C . ILE A 1 74 ? 15.250 -15.198 -4.300 1.00 14.76 74 ILE A C 1
ATOM 614 O O . ILE A 1 74 ? 16.221 -15.528 -3.587 1.00 13.78 74 ILE A O 1
ATOM 619 N N . SER A 1 75 ? 15.229 -15.317 -5.618 1.00 15.14 75 SER A N 1
ATOM 620 C CA . SER A 1 75 ? 16.305 -16.004 -6.343 1.00 15.85 75 SER A CA 1
ATOM 621 C C . SER A 1 75 ? 17.604 -15.231 -6.250 1.00 17.90 75 SER A C 1
ATOM 622 O O . SER A 1 75 ? 17.637 -14.025 -6.011 1.00 15.65 75 SER A O 1
ATOM 625 N N . GLU A 1 76 ? 18.708 -15.969 -6.447 1.00 20.67 76 GLU A N 1
ATOM 626 C CA . GLU A 1 76 ? 20.012 -15.318 -6.490 1.00 21.81 76 GLU A CA 1
ATOM 627 C C . GLU A 1 76 ? 20.080 -14.245 -7.594 1.00 19.65 76 GLU A C 1
ATOM 628 O O . GLU A 1 76 ? 20.686 -13.156 -7.365 1.00 18.92 76 GLU A O 1
ATOM 634 N N . ASP A 1 77 ? 19.493 -14.527 -8.764 1.00 18.91 77 ASP A N 1
ATOM 635 C CA . ASP A 1 77 ? 19.488 -13.616 -9.890 1.00 22.53 77 ASP A CA 1
ATOM 636 C C . ASP A 1 77 ? 18.823 -12.299 -9.466 1.00 18.83 77 ASP A C 1
ATOM 637 O O . ASP A 1 77 ? 19.286 -11.178 -9.783 1.00 18.33 77 ASP A O 1
ATOM 642 N N . ILE A 1 78 ? 17.718 -12.434 -8.718 1.00 16.57 78 ILE A N 1
ATOM 643 C CA . ILE A 1 78 ? 16.910 -11.251 -8.348 1.00 15.09 78 ILE A CA 1
ATOM 644 C C . ILE A 1 78 ? 17.654 -10.483 -7.262 1.00 15.39 78 ILE A C 1
ATOM 645 O O . ILE A 1 78 ? 17.770 -9.299 -7.375 1.00 13.86 78 ILE A O 1
ATOM 650 N N . SER A 1 79 ? 18.179 -11.197 -6.257 1.00 16.39 79 SER A N 1
ATOM 651 C CA . SER A 1 79 ? 18.847 -10.513 -5.194 1.00 15.78 79 SER A CA 1
ATOM 652 C C . SER A 1 79 ? 20.092 -9.814 -5.724 1.00 16.23 79 SER A C 1
ATOM 653 O O . SER A 1 79 ? 20.364 -8.708 -5.269 1.00 15.61 79 SER A O 1
ATOM 656 N N . THR A 1 80 ? 20.868 -10.473 -6.602 1.00 16.05 80 THR A N 1
ATOM 657 C CA . THR A 1 80 ? 22.048 -9.818 -7.178 1.00 16.80 80 THR A CA 1
ATOM 658 C C . THR A 1 80 ? 21.650 -8.552 -7.955 1.00 15.24 80 THR A C 1
ATOM 659 O O . THR A 1 80 ? 22.303 -7.520 -7.821 1.00 15.39 80 THR A O 1
ATOM 663 N N . PHE A 1 81 ? 20.590 -8.640 -8.763 1.00 13.72 81 PHE A N 1
ATOM 664 C CA . PHE A 1 81 ? 20.084 -7.509 -9.497 1.00 14.90 81 PHE A CA 1
ATOM 665 C C . PHE A 1 81 ? 19.734 -6.329 -8.581 1.00 13.86 81 PHE A C 1
ATOM 666 O O . PHE A 1 81 ? 20.065 -5.136 -8.844 1.00 14.79 81 PHE A O 1
ATOM 674 N N . VAL A 1 82 ? 19.032 -6.627 -7.477 1.00 13.10 82 VAL A N 1
ATOM 675 C CA . VAL A 1 82 ? 18.682 -5.564 -6.557 1.00 13.92 82 VAL A CA 1
ATOM 676 C C . VAL A 1 82 ? 19.935 -4.912 -5.962 1.00 13.51 82 VAL A C 1
ATOM 677 O O . VAL A 1 82 ? 20.004 -3.724 -5.813 1.00 14.79 82 VAL A O 1
ATOM 681 N N . LYS A 1 83 ? 20.903 -5.709 -5.516 1.00 14.38 83 LYS A N 1
ATOM 682 C CA . LYS A 1 83 ? 22.116 -5.137 -4.950 1.00 15.67 83 LYS A CA 1
ATOM 683 C C . LYS A 1 83 ? 22.826 -4.198 -5.940 1.00 15.58 83 LYS A C 1
ATOM 684 O O . LYS A 1 83 ? 23.432 -3.171 -5.551 1.00 19.50 83 LYS A O 1
ATOM 690 N N . ARG A 1 84 ? 22.841 -4.608 -7.206 1.00 16.45 84 ARG A N 1
ATOM 691 C CA . ARG A 1 84 ? 23.516 -3.932 -8.263 1.00 16.23 84 ARG A CA 1
ATOM 692 C C . ARG A 1 84 ? 22.866 -2.561 -8.471 1.00 16.62 84 ARG A C 1
ATOM 693 O O . ARG A 1 84 ? 23.549 -1.554 -8.790 1.00 16.93 84 ARG A O 1
ATOM 701 N N . THR A 1 85 ? 21.530 -2.497 -8.318 1.00 15.26 85 THR A N 1
ATOM 702 C CA . THR A 1 85 ? 20.757 -1.334 -8.822 1.00 15.21 85 THR A CA 1
ATOM 703 C C . THR A 1 85 ? 20.118 -0.481 -7.725 1.00 16.52 85 THR A C 1
ATOM 704 O O . THR A 1 85 ? 19.606 0.619 -8.030 1.00 17.45 85 THR A O 1
ATOM 708 N N . ALA A 1 86 ? 20.169 -0.938 -6.467 1.00 13.32 86 ALA A N 1
ATOM 709 C CA . ALA A 1 86 ? 19.434 -0.265 -5.387 1.00 14.34 86 ALA A CA 1
ATOM 710 C C . ALA A 1 86 ? 19.805 1.208 -5.251 1.00 15.17 86 ALA A C 1
ATOM 711 O O . ALA A 1 86 ? 18.963 2.037 -4.918 1.00 15.40 86 ALA A O 1
ATOM 713 N N . LYS A 1 87 ? 21.095 1.515 -5.358 1.00 15.62 87 LYS A N 1
ATOM 714 C CA . LYS A 1 87 ? 21.536 2.893 -5.086 1.00 17.65 87 LYS A CA 1
ATOM 715 C C . LYS A 1 87 ? 21.306 3.832 -6.275 1.00 21.61 87 LYS A C 1
ATOM 716 O O . LYS A 1 87 ? 21.313 5.048 -6.049 1.00 28.55 87 LYS A O 1
ATOM 722 N N . PHE A 1 88 ? 21.152 3.311 -7.494 1.00 17.42 88 PHE A N 1
ATOM 723 C CA . PHE A 1 88 ? 21.090 4.145 -8.682 1.00 21.87 88 PHE A CA 1
ATOM 724 C C . PHE A 1 88 ? 19.703 4.141 -9.336 1.00 22.06 88 PHE A C 1
ATOM 725 O O . PHE A 1 88 ? 19.356 5.120 -10.026 1.00 23.68 88 PHE A O 1
ATOM 733 N N . GLY A 1 89 ? 18.962 3.036 -9.214 1.00 17.75 89 GLY A N 1
ATOM 734 C CA . GLY A 1 89 ? 17.742 2.884 -9.948 1.00 17.28 89 GLY A CA 1
ATOM 735 C C . GLY A 1 89 ? 16.533 3.427 -9.207 1.00 17.00 89 GLY A C 1
ATOM 736 O O . GLY A 1 89 ? 16.493 3.496 -7.972 1.00 17.43 89 GLY A O 1
ATOM 737 N N . ASN A 1 90 ? 15.535 3.850 -9.984 1.00 15.23 90 ASN A N 1
ATOM 738 C CA . ASN A 1 90 ? 14.246 4.227 -9.458 1.00 16.87 90 ASN A CA 1
ATOM 739 C C . ASN A 1 90 ? 13.644 2.980 -8.838 1.00 15.05 90 ASN A C 1
ATOM 740 O O . ASN A 1 90 ? 13.659 1.903 -9.432 1.00 14.71 90 ASN A O 1
ATOM 745 N N . PRO A 1 91 ? 13.161 3.026 -7.581 1.00 14.22 91 PRO A N 1
ATOM 746 C CA . PRO A 1 91 ? 12.779 1.781 -6.934 1.00 14.83 91 PRO A CA 1
ATOM 747 C C . PRO A 1 91 ? 11.598 1.089 -7.614 1.00 12.19 91 PRO A C 1
ATOM 748 O O . PRO A 1 91 ? 11.509 -0.123 -7.580 1.00 12.66 91 PRO A O 1
ATOM 752 N N . MET A 1 92 ? 10.712 1.874 -8.216 1.00 11.98 92 MET A N 1
ATOM 753 C CA . MET A 1 92 ? 9.598 1.274 -8.995 1.00 12.56 92 MET A CA 1
ATOM 754 C C . MET A 1 92 ? 10.122 0.586 -10.263 1.00 12.68 92 MET A C 1
ATOM 755 O O . MET A 1 92 ? 9.634 -0.477 -10.634 1.00 12.13 92 MET A O 1
ATOM 760 N N . ASP A 1 93 ? 11.192 1.101 -10.874 1.00 11.75 93 ASP A N 1
ATOM 761 C CA . ASP A 1 93 ? 11.844 0.428 -11.978 1.00 12.65 93 ASP A CA 1
ATOM 762 C C . ASP A 1 93 ? 12.462 -0.882 -11.510 1.00 11.34 93 ASP A C 1
ATOM 763 O O . ASP A 1 93 ? 12.423 -1.859 -12.221 1.00 12.28 93 ASP A O 1
ATOM 768 N N . ILE A 1 94 ? 13.056 -0.892 -10.304 1.00 11.74 94 ILE A N 1
ATOM 769 C CA . ILE A 1 94 ? 13.639 -2.093 -9.788 1.00 11.11 94 ILE A CA 1
ATOM 770 C C . ILE A 1 94 ? 12.530 -3.124 -9.554 1.00 11.65 94 ILE A C 1
ATOM 771 O O . ILE A 1 94 ? 12.650 -4.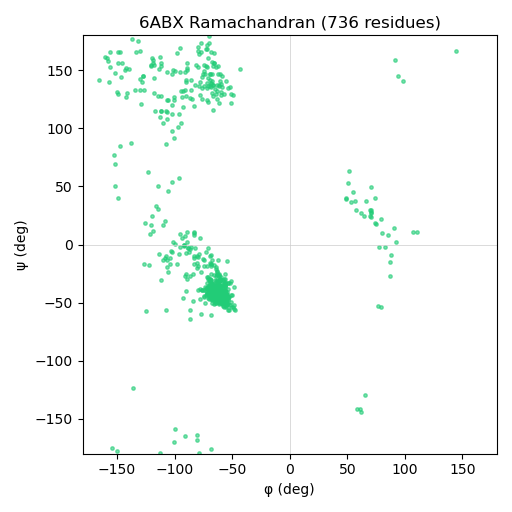241 -9.9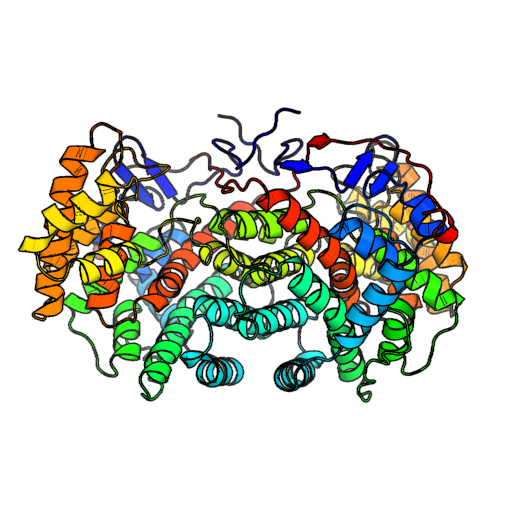20 1.00 11.19 94 ILE A O 1
ATOM 776 N N . LEU A 1 95 ? 11.429 -2.690 -8.939 1.00 11.94 95 LEU A N 1
ATOM 777 C CA . LEU A 1 95 ? 10.351 -3.617 -8.643 1.00 12.64 95 LEU A CA 1
ATOM 778 C C . LEU A 1 95 ? 9.710 -4.132 -9.945 1.00 12.18 95 LEU A C 1
ATOM 779 O O . LEU A 1 95 ? 9.441 -5.334 -10.046 1.00 13.04 95 LEU A O 1
ATOM 784 N N . ARG A 1 96 ? 9.527 -3.234 -10.941 1.00 12.59 96 ARG A N 1
ATOM 785 C CA . ARG A 1 96 ? 8.981 -3.632 -12.270 1.00 12.35 96 ARG A CA 1
ATOM 786 C C . ARG A 1 96 ? 9.864 -4.762 -12.820 1.00 12.66 96 ARG A C 1
ATOM 787 O O . ARG A 1 96 ? 9.387 -5.828 -13.288 1.00 11.72 96 ARG A O 1
ATOM 795 N N . THR A 1 97 ? 11.181 -4.538 -12.800 1.00 11.70 97 THR A N 1
ATOM 796 C CA . THR A 1 97 ? 12.135 -5.468 -13.409 1.00 12.81 97 THR A CA 1
ATOM 797 C C . THR A 1 97 ? 12.200 -6.804 -12.651 1.00 14.12 97 THR A C 1
ATOM 798 O O . THR A 1 97 ? 12.170 -7.904 -13.269 1.00 13.49 97 THR A O 1
ATOM 802 N N . THR A 1 98 ? 12.169 -6.763 -11.306 1.00 13.57 98 THR A N 1
ATOM 803 C CA . THR A 1 98 ? 12.274 -8.002 -10.519 1.00 13.59 98 THR A CA 1
ATOM 804 C C . THR A 1 98 ? 10.994 -8.841 -10.568 1.00 13.43 98 THR A C 1
ATOM 805 O O . THR A 1 98 ? 11.097 -10.046 -10.602 1.00 13.02 98 THR A O 1
ATOM 809 N N . VAL A 1 99 ? 9.791 -8.246 -10.578 1.00 12.83 99 VAL A N 1
ATOM 810 C CA . VAL A 1 99 ? 8.585 -9.009 -10.785 1.00 13.64 99 VAL A CA 1
ATOM 811 C C . VAL A 1 99 ? 8.562 -9.610 -12.191 1.00 13.22 99 VAL A C 1
ATOM 812 O O . VAL A 1 99 ? 8.101 -10.739 -12.371 1.00 13.97 99 VAL A O 1
ATOM 816 N N . SER A 1 100 ? 9.097 -8.887 -13.182 1.00 13.92 100 SER A N 1
ATOM 817 C CA . SER A 1 100 ? 9.251 -9.434 -14.536 1.00 12.66 100 SER A CA 1
ATOM 818 C C . SER A 1 100 ? 10.153 -10.673 -14.514 1.00 11.78 100 SER A C 1
ATOM 819 O O . SER A 1 100 ? 9.834 -11.702 -15.113 1.00 13.37 100 SER A O 1
ATOM 822 N N . MET A 1 101 ? 11.261 -10.585 -13.776 1.00 12.53 101 MET A N 1
ATOM 823 C CA . MET A 1 101 ? 12.189 -11.714 -13.622 1.00 13.98 101 MET A CA 1
ATOM 824 C C . MET A 1 101 ? 11.530 -12.874 -12.884 1.00 13.93 101 MET A C 1
ATOM 825 O O . MET A 1 101 ? 11.697 -14.019 -13.268 1.00 15.63 101 MET A O 1
ATOM 830 N N . MET A 1 102 ? 10.753 -12.582 -11.851 1.00 15.60 102 MET A N 1
ATOM 831 C CA . MET A 1 102 ? 10.045 -13.590 -11.116 1.00 15.30 102 MET A CA 1
ATOM 832 C C . MET A 1 102 ? 9.140 -14.421 -12.042 1.00 15.02 102 MET A C 1
ATOM 833 O O . MET A 1 102 ? 9.086 -15.666 -11.942 1.00 15.75 102 MET A O 1
ATOM 838 N N . GLY A 1 103 ? 8.400 -13.738 -12.930 1.00 13.94 103 GLY A N 1
ATOM 839 C CA . GLY A 1 103 ? 7.509 -14.330 -13.907 1.00 14.49 103 GLY A CA 1
ATOM 840 C C . GLY A 1 103 ? 8.291 -15.216 -14.897 1.00 14.61 103 GLY A C 1
ATOM 841 O O . GLY A 1 103 ? 7.879 -16.311 -15.219 1.00 15.45 103 GLY A O 1
ATOM 842 N N . LEU A 1 104 ? 9.420 -14.704 -15.393 1.00 15.17 104 LEU A N 1
ATOM 843 C CA . LEU A 1 104 ? 10.281 -15.390 -16.321 1.00 16.30 104 LEU A CA 1
ATOM 844 C C . LEU A 1 104 ? 10.785 -16.679 -15.683 1.00 16.05 104 LEU A C 1
ATOM 845 O O . LEU A 1 104 ? 10.794 -17.714 -16.328 1.00 18.14 104 LEU A O 1
ATOM 850 N N . GLU A 1 105 ? 11.089 -16.612 -14.381 1.00 15.75 105 GLU A N 1
ATOM 851 C CA . GLU A 1 105 ? 11.685 -17.725 -13.655 1.00 17.34 105 GLU A CA 1
ATOM 852 C C . GLU A 1 105 ? 10.625 -18.775 -13.263 1.00 20.63 105 GLU A C 1
ATOM 853 O O . GLU A 1 105 ? 11.016 -19.884 -12.936 1.00 21.94 105 GLU A O 1
ATOM 859 N N . ASP A 1 106 ? 9.319 -18.453 -13.260 1.00 19.02 106 ASP A N 1
ATOM 860 C CA . ASP A 1 106 ? 8.306 -19.365 -12.824 1.00 21.06 106 ASP A CA 1
ATOM 861 C C . ASP A 1 106 ? 7.682 -20.070 -14.031 1.00 25.73 106 ASP A C 1
ATOM 862 O O . ASP A 1 106 ? 6.761 -19.575 -14.648 1.00 24.72 106 ASP A O 1
ATOM 867 N N . ARG A 1 107 ? 8.125 -21.313 -14.243 1.00 33.09 107 ARG A N 1
ATOM 868 C CA . ARG A 1 107 ? 7.760 -22.079 -15.426 1.00 39.77 107 ARG A CA 1
ATOM 869 C C . ARG A 1 107 ? 6.506 -22.923 -15.158 1.00 42.32 107 ARG A C 1
ATOM 870 O O . ARG A 1 107 ? 6.025 -23.572 -16.085 1.00 47.35 107 ARG A O 1
ATOM 878 N N . SER A 1 108 ? 5.951 -22.876 -13.937 1.00 36.86 108 SER A N 1
ATOM 879 C CA . SER A 1 108 ? 4.715 -23.631 -13.608 1.00 35.95 108 SER A CA 1
ATOM 880 C C . SER A 1 108 ? 3.535 -23.063 -14.417 1.00 40.19 108 SER A C 1
ATOM 881 O O . SER A 1 108 ? 3.574 -21.888 -14.830 1.00 41.84 108 SER A O 1
ATOM 884 N N . GLU A 1 109 ? 2.498 -23.890 -14.633 1.00 42.30 109 GLU A N 1
ATOM 885 C CA . GLU A 1 109 ? 1.293 -23.496 -15.425 1.00 43.41 109 GLU A CA 1
ATOM 886 C C . GLU A 1 109 ? 0.078 -23.268 -14.512 1.00 38.67 109 GLU A C 1
ATOM 887 O O . GLU A 1 109 ? -0.081 -23.951 -13.491 1.00 38.39 109 GLU A O 1
ATOM 893 N N . GLY A 1 110 ? -0.804 -22.336 -14.921 1.00 33.28 110 GLY A N 1
ATOM 894 C CA . GLY A 1 110 ? -2.003 -21.993 -14.173 1.00 31.50 110 GLY A CA 1
ATOM 895 C C . GLY A 1 110 ? -1.676 -21.433 -12.782 1.00 30.71 110 GLY A C 1
ATOM 896 O O . GLY A 1 110 ? -0.703 -20.642 -12.613 1.00 31.08 110 GLY A O 1
ATOM 897 N N . ASP A 1 111 ? -2.531 -21.787 -11.816 1.00 25.74 111 ASP A N 1
ATOM 898 C CA . ASP A 1 111 ? -2.429 -21.445 -10.403 1.00 23.04 111 ASP A CA 1
ATOM 899 C C . ASP A 1 111 ? -2.225 -19.933 -10.201 1.00 19.72 111 ASP A C 1
ATOM 900 O O . ASP A 1 111 ? -1.204 -19.501 -9.557 1.00 17.35 111 ASP A O 1
ATOM 905 N N . LEU A 1 112 ? -3.226 -19.167 -10.618 1.00 18.16 112 LEU A N 1
ATOM 906 C CA . LEU A 1 112 ? -3.196 -17.673 -10.483 1.00 17.37 112 LEU A CA 1
ATOM 907 C C . LEU A 1 112 ? -2.946 -17.328 -9.006 1.00 15.88 112 LEU A C 1
ATOM 908 O O . LEU A 1 112 ? -2.041 -16.512 -8.671 1.00 14.14 112 LEU A O 1
ATOM 913 N N . ILE A 1 113 ? -3.751 -17.919 -8.114 1.00 15.86 113 ILE A N 1
ATOM 914 C CA . ILE A 1 113 ? -3.687 -17.434 -6.708 1.00 15.21 113 ILE A CA 1
ATOM 915 C C . ILE A 1 113 ? -2.346 -17.852 -6.104 1.00 15.65 113 ILE A C 1
ATOM 916 O O . ILE A 1 113 ? -1.769 -17.098 -5.308 1.00 14.86 113 ILE A O 1
ATOM 921 N N . GLY A 1 114 ? -1.828 -19.037 -6.474 1.00 14.59 114 GLY A N 1
ATOM 922 C CA . GLY A 1 114 ? -0.493 -19.437 -5.957 1.00 15.16 114 GLY A CA 1
ATOM 923 C C . GLY A 1 114 ? 0.603 -18.462 -6.394 1.00 13.40 114 GLY A C 1
ATOM 924 O O . GLY A 1 114 ? 1.512 -18.172 -5.621 1.00 14.66 114 GLY A O 1
ATOM 925 N N . LYS A 1 115 ? 0.523 -17.976 -7.633 1.00 12.40 115 LYS A N 1
ATOM 926 C CA . LYS A 1 115 ? 1.502 -16.987 -8.141 1.00 13.87 115 LYS A CA 1
ATOM 927 C C . LYS A 1 115 ? 1.296 -15.638 -7.466 1.00 12.98 115 LYS A C 1
ATOM 928 O O . LYS A 1 115 ? 2.281 -14.967 -7.144 1.00 12.19 115 LYS A O 1
ATOM 934 N N . ALA A 1 116 ? 0.039 -15.286 -7.174 1.00 12.53 116 ALA A N 1
ATOM 935 C CA . ALA A 1 116 ? -0.296 -14.049 -6.430 1.00 12.69 116 ALA A CA 1
ATOM 936 C C . ALA A 1 116 ? 0.330 -14.108 -5.028 1.00 12.71 116 ALA A C 1
ATOM 937 O O . ALA A 1 116 ? 0.896 -13.153 -4.536 1.00 10.92 116 ALA A O 1
ATOM 939 N N . ILE A 1 117 ? 0.240 -15.271 -4.411 1.00 12.45 117 ILE A N 1
ATOM 940 C CA . ILE A 1 117 ? 0.818 -15.505 -3.064 1.00 13.52 117 ILE A CA 1
ATOM 941 C C . ILE A 1 117 ? 2.343 -15.365 -3.113 1.00 12.07 117 ILE A C 1
ATOM 942 O O . ILE A 1 117 ? 2.904 -14.641 -2.260 1.00 12.17 117 ILE A O 1
ATOM 947 N N . LYS A 1 118 ? 2.993 -15.908 -4.156 1.00 12.06 118 LYS A N 1
ATOM 948 C CA . LYS A 1 118 ? 4.415 -15.757 -4.292 1.00 12.87 118 LYS A CA 1
ATOM 949 C C . LYS A 1 118 ? 4.816 -14.279 -4.402 1.00 11.97 118 LYS A C 1
ATOM 950 O O . LYS A 1 118 ? 5.763 -13.809 -3.751 1.00 12.55 118 LYS A O 1
ATOM 956 N N . MET A 1 119 ? 4.142 -13.540 -5.265 1.00 12.26 119 MET A N 1
ATOM 957 C CA . MET A 1 119 ? 4.475 -12.120 -5.447 1.00 11.56 119 MET A CA 1
ATOM 958 C C . MET A 1 119 ? 4.265 -11.349 -4.132 1.00 12.02 119 MET A C 1
ATOM 959 O O . MET A 1 119 ? 5.088 -10.494 -3.724 1.00 11.60 119 MET A O 1
ATOM 964 N N . THR A 1 120 ? 3.168 -11.624 -3.431 1.00 11.04 120 THR A N 1
ATOM 965 C CA . THR A 1 120 ? 2.822 -10.935 -2.228 1.00 10.17 120 THR A CA 1
ATOM 966 C C . THR A 1 120 ? 3.858 -11.231 -1.126 1.00 11.22 120 THR A C 1
ATOM 967 O O . THR A 1 120 ? 4.284 -10.344 -0.407 1.00 11.89 120 THR A O 1
ATOM 971 N N . ALA A 1 121 ? 4.337 -12.465 -1.059 1.00 10.40 121 ALA A N 1
ATOM 972 C CA . ALA A 1 121 ? 5.362 -12.856 -0.121 1.00 10.88 121 ALA A CA 1
ATOM 973 C C . ALA A 1 121 ? 6.704 -12.211 -0.442 1.00 10.67 121 ALA A C 1
ATOM 974 O O . ALA A 1 121 ? 7.461 -11.845 0.483 1.00 13.12 121 ALA A O 1
ATOM 976 N N . LYS A 1 122 ? 7.061 -12.130 -1.708 1.00 11.02 122 LYS A N 1
ATOM 977 C CA . LYS A 1 122 ? 8.415 -11.777 -2.083 1.00 11.67 122 LYS A CA 1
ATOM 978 C C . LYS A 1 122 ? 8.634 -10.287 -2.257 1.00 11.38 122 LYS A C 1
ATOM 979 O O . LYS A 1 122 ? 9.760 -9.851 -2.053 1.00 11.44 122 LYS A O 1
ATOM 985 N N . ILE A 1 123 ? 7.591 -9.507 -2.574 1.00 11.19 123 ILE A N 1
ATOM 986 C CA . ILE A 1 123 ? 7.827 -8.095 -2.799 1.00 10.39 123 ILE A CA 1
ATOM 987 C C . ILE A 1 123 ? 8.495 -7.442 -1.590 1.00 10.75 123 ILE A C 1
ATOM 988 O O . ILE A 1 123 ? 9.413 -6.623 -1.774 1.00 9.94 123 ILE A O 1
ATOM 993 N N . PRO A 1 124 ? 8.035 -7.660 -0.344 1.00 10.71 124 PRO A N 1
ATOM 994 C CA . PRO A 1 124 ? 8.711 -7.058 0.812 1.00 10.76 124 PRO A CA 1
ATOM 995 C C . PRO A 1 124 ? 10.181 -7.441 0.905 1.00 10.56 124 PRO A C 1
ATOM 996 O O . PRO A 1 124 ? 11.004 -6.611 1.365 1.00 11.31 124 PRO A O 1
ATOM 1000 N N . THR A 1 125 ? 10.532 -8.647 0.489 1.00 11.07 125 THR A N 1
ATOM 1001 C CA . THR A 1 125 ? 11.922 -9.057 0.527 1.00 11.41 125 THR A CA 1
ATOM 1002 C C . THR A 1 125 ? 12.767 -8.169 -0.395 1.00 10.86 125 THR A C 1
ATOM 1003 O O . THR A 1 125 ? 13.838 -7.720 -0.060 1.00 11.61 125 THR A O 1
ATOM 1007 N N . ILE A 1 126 ? 12.221 -7.895 -1.571 1.00 10.79 126 ILE A N 1
ATOM 1008 C CA . ILE A 1 126 ? 12.897 -7.034 -2.580 1.00 10.56 126 ILE A CA 1
ATOM 1009 C C . ILE A 1 126 ? 13.007 -5.612 -2.041 1.00 9.50 126 ILE A C 1
ATOM 1010 O O . ILE A 1 126 ? 14.075 -4.969 -2.098 1.00 10.59 126 ILE A O 1
ATOM 1015 N N . ILE A 1 127 ? 11.902 -5.077 -1.501 1.00 9.28 127 ILE A N 1
ATOM 1016 C CA . ILE A 1 127 ? 11.900 -3.718 -1.022 1.00 9.49 127 ILE A CA 1
ATOM 1017 C C . ILE A 1 127 ? 12.949 -3.554 0.088 1.00 9.65 127 ILE A C 1
ATOM 1018 O O . ILE A 1 127 ? 13.688 -2.563 0.130 1.00 9.31 127 ILE A O 1
ATOM 1023 N N . SER A 1 128 ? 12.941 -4.508 1.011 1.00 10.48 128 SER A N 1
ATOM 1024 C CA . SER A 1 128 ? 13.850 -4.497 2.172 1.00 10.76 128 SER A CA 1
ATOM 1025 C C . SER A 1 128 ? 15.331 -4.530 1.713 1.00 12.58 128 SER A C 1
ATOM 1026 O O . SER A 1 128 ? 16.154 -3.761 2.245 1.00 12.00 128 SER A O 1
ATOM 1029 N N . LEU A 1 129 ? 15.649 -5.366 0.723 1.00 10.82 129 LEU A N 1
ATOM 1030 C CA . LEU A 1 129 ? 17.008 -5.427 0.175 1.00 12.57 129 LEU A CA 1
ATOM 1031 C C . LEU A 1 129 ? 17.390 -4.128 -0.527 1.00 12.70 129 LEU A C 1
ATOM 1032 O O . LEU A 1 129 ? 18.505 -3.636 -0.321 1.00 12.90 129 LEU A O 1
ATOM 1037 N N . ILE A 1 130 ? 16.442 -3.460 -1.212 1.00 11.04 130 ILE A N 1
ATOM 1038 C CA . ILE A 1 130 ? 16.737 -2.132 -1.725 1.00 11.52 130 ILE A CA 1
ATOM 1039 C C . ILE A 1 130 ? 17.144 -1.224 -0.562 1.00 11.52 130 ILE A C 1
ATOM 1040 O O . ILE A 1 130 ? 18.159 -0.532 -0.658 1.00 12.99 130 ILE A O 1
ATOM 1045 N N . GLN A 1 131 ? 16.313 -1.166 0.490 1.00 11.35 131 GLN A N 1
ATOM 1046 C CA . GLN A 1 131 ? 16.545 -0.239 1.577 1.00 12.25 131 GLN A CA 1
ATOM 1047 C C . GLN A 1 131 ? 17.872 -0.520 2.290 1.00 14.26 131 GLN A C 1
ATOM 1048 O O . GLN A 1 131 ? 18.590 0.420 2.585 1.00 13.38 131 GLN A O 1
ATOM 1054 N N . ARG A 1 132 ? 18.132 -1.783 2.619 1.00 12.45 132 ARG A N 1
ATOM 1055 C CA . ARG A 1 132 ? 19.346 -2.200 3.350 1.00 13.24 132 ARG A CA 1
ATOM 1056 C C . ARG A 1 132 ? 20.557 -1.807 2.487 1.00 13.96 132 ARG A C 1
ATOM 1057 O O . ARG A 1 132 ? 21.485 -1.176 3.010 1.00 13.82 132 ARG A O 1
ATOM 1065 N N . THR A 1 133 ? 20.470 -2.080 1.186 1.00 12.65 133 THR A N 1
ATOM 1066 C CA . THR A 1 133 ? 21.629 -1.837 0.271 1.00 13.67 133 THR A CA 1
ATOM 1067 C C . THR A 1 133 ? 21.950 -0.337 0.244 1.00 14.32 133 THR A C 1
ATOM 1068 O O . THR A 1 133 ? 23.120 0.082 0.288 1.00 14.93 133 THR A O 1
ATOM 1072 N N . ARG A 1 134 ? 20.915 0.500 0.182 1.00 15.02 134 ARG A N 1
ATOM 1073 C CA . ARG A 1 134 ? 21.117 1.931 0.103 1.00 15.77 134 ARG A CA 1
ATOM 1074 C C . ARG A 1 134 ? 21.860 2.441 1.342 1.00 16.97 134 ARG A C 1
ATOM 1075 O O . ARG A 1 134 ? 22.594 3.441 1.263 1.00 18.67 134 ARG A O 1
ATOM 1083 N N . ARG A 1 135 ? 21.582 1.820 2.488 1.00 14.19 135 ARG A N 1
ATOM 1084 C CA . ARG A 1 135 ? 22.197 2.192 3.779 1.00 15.39 135 ARG A CA 1
ATOM 1085 C C . ARG A 1 135 ? 23.500 1.456 4.054 1.00 15.71 135 ARG A C 1
ATOM 1086 O O . ARG A 1 135 ? 23.967 1.442 5.219 1.00 15.92 135 ARG A O 1
ATOM 1094 N N . ASN A 1 136 ? 24.048 0.760 3.053 1.00 16.39 136 ASN A N 1
ATOM 1095 C CA . ASN A 1 136 ? 25.268 -0.053 3.230 1.00 16.97 136 ASN A CA 1
ATOM 1096 C C . ASN A 1 136 ? 25.120 -1.106 4.327 1.00 17.41 136 ASN A C 1
ATOM 1097 O O . ASN A 1 136 ? 26.079 -1.374 5.093 1.00 16.38 136 ASN A O 1
ATOM 1102 N N . GLN A 1 137 ? 23.932 -1.710 4.428 1.00 16.11 137 GLN A N 1
ATOM 1103 C CA . GLN A 1 137 ? 23.610 -2.743 5.386 1.00 15.33 137 GLN A CA 1
ATOM 1104 C C . GLN A 1 137 ? 23.397 -4.059 4.652 1.00 14.88 137 GLN A C 1
ATOM 1105 O O . GLN A 1 137 ? 23.079 -4.077 3.463 1.00 16.71 137 GLN A O 1
ATOM 1111 N N . GLU A 1 138 ? 23.639 -5.140 5.360 1.00 15.83 138 GLU A N 1
ATOM 1112 C CA . GLU A 1 138 ? 23.546 -6.462 4.823 1.00 17.17 138 GLU A CA 1
ATOM 1113 C C . GLU A 1 138 ? 22.083 -6.891 4.699 1.00 17.98 138 GLU A C 1
ATOM 1114 O O . GLU A 1 138 ? 21.207 -6.572 5.562 1.00 16.17 138 GLU A O 1
ATOM 1120 N N . PHE A 1 139 ? 21.840 -7.643 3.637 1.00 18.08 139 PHE A N 1
ATOM 1121 C CA . PHE A 1 139 ? 20.565 -8.305 3.419 1.00 18.36 139 PHE A CA 1
ATOM 1122 C C . PHE A 1 139 ? 20.183 -9.048 4.700 1.00 17.24 139 PHE A C 1
ATOM 1123 O O . PHE A 1 139 ? 20.984 -9.841 5.268 1.00 16.98 139 PHE A O 1
ATOM 1131 N N . VAL A 1 140 ? 18.959 -8.812 5.185 1.00 17.61 140 VAL A N 1
ATOM 1132 C CA . VAL A 1 140 ? 18.353 -9.568 6.229 1.00 15.46 140 VAL A CA 1
ATOM 1133 C C . VAL A 1 140 ? 17.342 -10.524 5.590 1.00 16.90 140 VAL A C 1
ATOM 1134 O O . VAL A 1 140 ? 16.329 -10.107 5.065 1.00 16.95 140 VAL A O 1
ATOM 1138 N N . GLU A 1 141 ? 17.638 -11.813 5.649 1.00 17.76 141 GLU A N 1
ATOM 1139 C CA . GLU A 1 141 ? 16.769 -12.768 4.944 1.00 18.98 141 GLU A CA 1
ATOM 1140 C C . GLU A 1 141 ? 15.465 -12.860 5.702 1.00 16.48 141 GLU A C 1
ATOM 1141 O O . GLU A 1 141 ? 15.389 -12.746 6.926 1.00 15.90 141 GLU A O 1
ATOM 1147 N N . PRO A 1 142 ? 14.364 -13.191 4.988 1.00 14.86 142 PRO A N 1
ATOM 1148 C CA . PRO A 1 142 ? 13.092 -13.361 5.669 1.00 14.83 142 PRO A CA 1
ATOM 1149 C C . PRO A 1 142 ? 13.120 -14.469 6.713 1.00 14.74 142 PRO A C 1
ATOM 1150 O O . PRO A 1 142 ? 13.807 -15.489 6.524 1.00 14.84 142 PRO A O 1
ATOM 1154 N N . ASP A 1 143 ? 12.347 -14.235 7.763 1.00 14.03 143 ASP A N 1
ATOM 1155 C CA . ASP A 1 143 ? 12.205 -15.166 8.879 1.00 17.13 143 ASP A CA 1
ATOM 1156 C C . ASP A 1 143 ? 10.799 -15.742 8.831 1.00 15.76 143 ASP A C 1
ATOM 1157 O O . ASP A 1 143 ? 9.814 -15.065 9.135 1.00 12.90 143 ASP A O 1
ATOM 1162 N N . PRO A 1 144 ? 10.675 -17.001 8.381 1.00 15.72 144 PRO A N 1
ATOM 1163 C CA . PRO A 1 144 ? 9.374 -17.612 8.162 1.00 16.65 144 PRO A CA 1
ATOM 1164 C C . PRO A 1 144 ? 8.606 -17.944 9.449 1.00 16.09 144 PRO A C 1
ATOM 1165 O O . PRO A 1 144 ? 7.397 -18.120 9.373 1.00 17.57 144 PRO A O 1
ATOM 1169 N N . SER A 1 145 ? 9.195 -17.719 10.628 1.00 15.12 145 SER A N 1
ATOM 1170 C CA . SER A 1 145 ? 8.466 -17.819 11.884 1.00 15.69 145 SER A CA 1
ATOM 1171 C C . SER A 1 145 ? 7.690 -16.540 12.215 1.00 15.18 145 SER A C 1
ATOM 1172 O O . SER A 1 145 ? 6.872 -16.530 13.131 1.00 16.05 145 SER A O 1
ATOM 1175 N N . LEU A 1 146 ? 7.934 -15.462 11.467 1.00 14.37 146 LEU A N 1
ATOM 1176 C CA . LEU A 1 146 ? 7.314 -14.204 11.734 1.00 12.09 146 LEU A CA 1
ATOM 1177 C C . LEU A 1 146 ? 6.125 -13.999 10.792 1.00 12.81 146 LEU A C 1
ATOM 1178 O O . LEU A 1 146 ? 6.203 -14.400 9.679 1.00 11.58 146 LEU A O 1
ATOM 1183 N N . SER A 1 147 ? 5.119 -13.280 11.281 1.00 12.54 147 SER A N 1
ATOM 1184 C CA . SER A 1 147 ? 4.007 -12.869 10.415 1.00 14.45 147 SER A CA 1
ATOM 1185 C C . SER A 1 147 ? 4.450 -11.772 9.443 1.00 11.83 147 SER A C 1
ATOM 1186 O O . SER A 1 147 ? 5.542 -11.262 9.498 1.00 11.76 147 SER A O 1
ATOM 1189 N N . HIS A 1 148 ? 3.587 -11.515 8.466 1.00 11.65 148 HIS A N 1
ATOM 1190 C CA . HIS A 1 148 ? 3.969 -10.690 7.307 1.00 11.76 148 HIS A CA 1
ATOM 1191 C C . HIS A 1 148 ? 4.547 -9.356 7.756 1.00 10.30 148 HIS A C 1
ATOM 1192 O O . HIS A 1 148 ? 5.601 -8.967 7.245 1.00 11.63 148 HIS A O 1
ATOM 1199 N N . SER A 1 149 ? 3.789 -8.596 8.543 1.00 10.68 149 SER A N 1
ATOM 1200 C CA . SER A 1 149 ? 4.201 -7.205 8.865 1.00 11.80 149 SER A CA 1
ATOM 1201 C C . SER A 1 149 ? 5.394 -7.216 9.840 1.00 13.17 149 SER A C 1
ATOM 1202 O O . SER A 1 149 ? 6.304 -6.383 9.697 1.00 11.98 149 SER A O 1
ATOM 1205 N N . GLU A 1 150 ? 5.396 -8.164 10.776 1.00 13.00 150 GLU A N 1
ATOM 1206 C CA . GLU A 1 150 ? 6.541 -8.270 11.718 1.00 14.18 150 GLU A CA 1
ATOM 1207 C C . GLU A 1 150 ? 7.833 -8.551 10.918 1.00 12.79 150 GLU A C 1
ATOM 1208 O O . GLU A 1 150 ? 8.902 -7.951 11.138 1.00 11.63 150 GLU A O 1
ATOM 1214 N N . ASN A 1 151 ? 7.743 -9.482 9.967 1.00 11.38 151 ASN A N 1
ATOM 1215 C CA . ASN A 1 151 ? 8.874 -9.839 9.153 1.00 11.81 151 ASN A CA 1
ATOM 1216 C C . ASN A 1 151 ? 9.353 -8.652 8.301 1.00 11.62 151 ASN A C 1
ATOM 1217 O O . ASN A 1 151 ? 10.572 -8.500 8.058 1.00 13.45 151 ASN A O 1
ATOM 1222 N N . PHE A 1 152 ? 8.418 -7.860 7.764 1.00 9.96 152 PHE A N 1
ATOM 1223 C CA . PHE A 1 152 ? 8.773 -6.755 6.899 1.00 10.75 152 PHE A CA 1
ATOM 1224 C C . PHE A 1 152 ? 9.650 -5.751 7.688 1.00 10.43 152 PHE A C 1
ATOM 1225 O O . PHE A 1 152 ? 10.721 -5.323 7.220 1.00 11.15 152 PHE A O 1
ATOM 1233 N N . LEU A 1 153 ? 9.248 -5.458 8.908 1.00 10.52 153 LEU A N 1
ATOM 1234 C CA . LEU A 1 153 ? 10.028 -4.539 9.755 1.00 12.51 153 LEU A CA 1
ATOM 1235 C C . LEU A 1 153 ? 11.356 -5.166 10.178 1.00 12.90 153 LEU A C 1
ATOM 1236 O O . LEU A 1 153 ? 12.379 -4.508 10.206 1.00 11.07 153 LEU A O 1
ATOM 1241 N N . TYR A 1 154 ? 11.352 -6.467 10.429 1.00 11.39 154 TYR A N 1
ATOM 1242 C CA . TYR A 1 154 ? 12.575 -7.220 10.773 1.00 12.78 154 TYR A CA 1
ATOM 1243 C C . TYR A 1 154 ? 13.600 -7.128 9.633 1.00 12.23 154 TYR A C 1
ATOM 1244 O O . TYR A 1 154 ? 14.769 -6.864 9.845 1.00 12.39 154 TYR A O 1
ATOM 1253 N N . MET A 1 155 ? 13.150 -7.239 8.392 1.00 10.81 155 MET A N 1
ATOM 1254 C CA . MET A 1 155 ? 14.046 -7.231 7.263 1.00 10.78 155 MET A CA 1
ATOM 1255 C C . MET A 1 155 ? 14.640 -5.831 7.033 1.00 11.43 155 MET A C 1
ATOM 1256 O O . MET A 1 155 ? 15.663 -5.719 6.382 1.00 12.63 155 MET A O 1
ATOM 1261 N N . ILE A 1 156 ? 13.928 -4.764 7.416 1.00 10.99 156 ILE A N 1
ATOM 1262 C CA . ILE A 1 156 ? 14.472 -3.389 7.324 1.00 14.73 156 ILE A CA 1
ATOM 1263 C C . ILE A 1 156 ? 15.443 -3.091 8.462 1.00 15.58 156 ILE A C 1
ATOM 1264 O O . ILE A 1 156 ? 16.473 -2.402 8.261 1.00 14.39 156 ILE A O 1
ATOM 1269 N N . ARG A 1 157 ? 15.034 -3.442 9.691 1.00 15.62 157 ARG A N 1
ATOM 1270 C CA . ARG A 1 157 ? 15.757 -3.015 10.892 1.00 17.66 157 ARG A CA 1
ATOM 1271 C C . ARG A 1 157 ? 16.848 -4.007 11.260 1.00 20.11 157 ARG A C 1
ATOM 1272 O O . ARG A 1 157 ? 17.842 -3.625 11.896 1.00 20.01 157 ARG A O 1
ATOM 1280 N N . GLY A 1 158 ? 16.648 -5.281 10.943 1.00 17.64 158 GLY A N 1
ATOM 1281 C CA . GLY A 1 158 ? 17.579 -6.351 11.341 1.00 19.36 158 GLY A CA 1
ATOM 1282 C C . GLY A 1 158 ? 17.376 -6.792 12.771 1.00 20.05 158 GLY A C 1
ATOM 1283 O O . GLY A 1 158 ? 18.180 -7.547 13.304 1.00 22.37 158 GLY A O 1
ATOM 1284 N N . GLU A 1 159 ? 16.298 -6.335 13.400 1.00 21.67 159 GLU A N 1
ATOM 1285 C CA . GLU A 1 159 ? 15.859 -6.842 14.690 1.00 23.80 159 GLU A CA 1
ATOM 1286 C C . GLU A 1 159 ? 14.335 -6.820 14.728 1.00 21.80 159 GLU A C 1
ATOM 1287 O O . GLU A 1 159 ? 13.693 -6.062 13.988 1.00 19.64 159 GLU A O 1
ATOM 1293 N N . ARG A 1 160 ? 13.759 -7.662 15.582 1.00 22.02 160 ARG A N 1
ATOM 1294 C CA . ARG A 1 160 ? 12.316 -7.788 15.626 1.00 22.48 160 ARG A CA 1
ATOM 1295 C C . ARG A 1 160 ? 11.720 -6.502 16.170 1.00 21.27 160 ARG A C 1
ATOM 1296 O O . ARG A 1 160 ? 12.290 -5.851 17.051 1.00 20.85 160 ARG A O 1
ATOM 1304 N N . PRO A 1 161 ? 10.607 -6.037 15.566 1.00 18.74 161 PRO A N 1
ATOM 1305 C CA . PRO A 1 161 ? 9.986 -4.793 15.983 1.00 18.18 161 PRO A CA 1
ATOM 1306 C C . PRO A 1 161 ? 9.130 -4.928 17.240 1.00 20.34 161 PRO A C 1
ATOM 1307 O O . PRO A 1 161 ? 8.708 -6.054 17.561 1.00 21.35 161 PRO A O 1
ATOM 1311 N N . SER A 1 162 ? 8.708 -3.780 17.782 1.00 21.15 162 SER A N 1
ATOM 1312 C CA . SER A 1 162 ? 7.675 -3.752 18.828 1.00 23.13 162 SER A CA 1
ATOM 1313 C C . SER A 1 162 ? 6.335 -4.189 18.257 1.00 25.69 162 SER A C 1
ATOM 1314 O O . SER A 1 162 ? 6.056 -3.944 17.077 1.00 20.66 162 SER A O 1
ATOM 1317 N N . PRO A 1 163 ? 5.479 -4.869 19.049 1.00 26.74 163 PRO A N 1
ATOM 1318 C CA . PRO A 1 163 ? 4.109 -5.174 18.623 1.00 26.35 163 PRO A CA 1
ATOM 1319 C C . PRO A 1 163 ? 3.272 -3.959 18.168 1.00 24.47 163 PRO A C 1
ATOM 1320 O O . PRO A 1 163 ? 2.438 -4.115 17.230 1.00 22.07 163 PRO A O 1
ATOM 1324 N N . SER A 1 164 ? 3.486 -2.782 18.768 1.00 25.39 164 SER A N 1
ATOM 1325 C CA . SER A 1 164 ? 2.765 -1.553 18.340 1.00 25.79 164 SER A CA 1
ATOM 1326 C C . SER A 1 164 ? 3.238 -1.125 16.947 1.00 19.73 164 SER A C 1
ATOM 1327 O O . SER A 1 164 ? 2.423 -0.767 16.125 1.00 20.42 164 SER A O 1
ATOM 1330 N N . ASP A 1 165 ? 4.545 -1.156 16.668 1.00 18.84 165 ASP A N 1
ATOM 1331 C CA . ASP A 1 165 ? 5.032 -0.841 15.311 1.00 18.96 165 ASP A CA 1
ATOM 1332 C C . ASP A 1 165 ? 4.447 -1.848 14.316 1.00 16.28 165 ASP A C 1
ATOM 1333 O O . ASP A 1 165 ? 4.000 -1.469 13.226 1.00 16.95 165 ASP A O 1
ATOM 1338 N N . THR A 1 166 ? 4.494 -3.129 14.655 1.00 14.37 166 THR A N 1
ATOM 1339 C CA . THR A 1 166 ? 3.964 -4.144 13.768 1.00 14.98 166 THR A CA 1
ATOM 1340 C C . THR A 1 166 ? 2.500 -3.854 13.435 1.00 15.47 166 THR A C 1
ATOM 1341 O O . THR A 1 166 ? 2.105 -3.976 12.265 1.00 14.25 166 THR A O 1
ATOM 1345 N N . ARG A 1 167 ? 1.690 -3.571 14.460 1.00 14.74 167 ARG A N 1
ATOM 1346 C CA . ARG A 1 167 ? 0.293 -3.349 14.258 1.00 15.88 167 ARG A CA 1
ATOM 1347 C C . ARG A 1 167 ? 0.037 -2.173 13.313 1.00 14.65 167 ARG A C 1
ATOM 1348 O O . ARG A 1 167 ? -0.836 -2.239 12.427 1.00 12.56 167 ARG A O 1
ATOM 1356 N N . VAL A 1 168 ? 0.773 -1.076 13.496 1.00 14.24 168 VAL A N 1
ATOM 1357 C CA . VAL A 1 168 ? 0.619 0.118 12.633 1.00 14.91 168 VAL A CA 1
ATOM 1358 C C . VAL A 1 168 ? 0.957 -0.228 11.182 1.00 13.19 168 VAL A C 1
ATOM 1359 O O . VAL A 1 168 ? 0.203 0.129 10.275 1.00 12.71 168 VAL A O 1
ATOM 1363 N N . LEU A 1 169 ? 2.028 -0.983 10.963 1.00 14.32 169 LEU A N 1
ATOM 1364 C CA . LEU A 1 169 ? 2.378 -1.383 9.579 1.00 13.67 169 LEU A CA 1
ATOM 1365 C C . LEU A 1 169 ? 1.269 -2.275 9.004 1.00 12.93 169 LEU A C 1
ATOM 1366 O O . LEU A 1 169 ? 0.836 -2.115 7.825 1.00 11.81 169 LEU A O 1
ATOM 1371 N N . ASP A 1 170 ? 0.772 -3.225 9.818 1.00 13.19 170 ASP A N 1
ATOM 1372 C CA . ASP A 1 170 ? -0.227 -4.160 9.387 1.00 12.79 170 ASP A CA 1
ATOM 1373 C C . ASP A 1 170 ? -1.492 -3.410 8.910 1.00 12.10 170 ASP A C 1
ATOM 1374 O O . ASP A 1 170 ? -2.038 -3.649 7.843 1.00 11.85 170 ASP A O 1
ATOM 1379 N N . VAL A 1 171 ? -1.987 -2.485 9.712 1.00 10.62 171 VAL A N 1
ATOM 1380 C CA . VAL A 1 171 ? -3.129 -1.685 9.316 1.00 12.14 171 VAL A CA 1
ATOM 1381 C C . VAL A 1 171 ? -2.826 -0.839 8.071 1.00 11.42 171 VAL A C 1
ATOM 1382 O O . VAL A 1 171 ? -3.662 -0.833 7.105 1.00 10.67 171 VAL A O 1
ATOM 1386 N N . SER A 1 172 ? -1.674 -0.135 8.036 1.00 11.82 172 SER A N 1
ATOM 1387 C CA . SER A 1 172 ? -1.346 0.639 6.902 1.00 12.80 172 SER A CA 1
ATOM 1388 C C . SER A 1 172 ? -1.315 -0.172 5.594 1.00 12.07 172 SER A C 1
ATOM 1389 O O . SER A 1 172 ? -1.840 0.312 4.567 1.00 10.58 172 SER A O 1
ATOM 1392 N N . LEU A 1 173 ? -0.806 -1.422 5.616 1.00 11.46 173 LEU A N 1
ATOM 1393 C CA . LEU A 1 173 ? -0.845 -2.279 4.442 1.00 11.41 173 LEU A CA 1
ATOM 1394 C C . LEU A 1 173 ? -2.282 -2.722 4.124 1.00 10.88 173 LEU A C 1
ATOM 1395 O O . LEU A 1 173 ? -2.689 -2.641 2.936 1.00 10.93 173 LEU A O 1
ATOM 1400 N N . MET A 1 174 ? -3.113 -3.084 5.136 1.00 11.15 174 MET A N 1
ATOM 1401 C CA . MET A 1 174 ? -4.498 -3.545 4.824 1.00 11.14 174 MET A CA 1
ATOM 1402 C C . MET A 1 174 ? -5.250 -2.421 4.091 1.00 10.87 174 MET A C 1
ATOM 1403 O O . MET A 1 174 ? -6.022 -2.637 3.133 1.00 12.11 174 MET A O 1
ATOM 1408 N N . LEU A 1 175 ? -4.999 -1.168 4.483 1.00 11.11 175 LEU A N 1
ATOM 1409 C CA . LEU A 1 175 ? -5.653 -0.003 3.933 1.00 11.35 175 LEU A CA 1
ATOM 1410 C C . LEU A 1 175 ? -5.347 0.216 2.448 1.00 10.77 175 LEU A C 1
ATOM 1411 O O . LEU A 1 175 ? -6.145 0.916 1.817 1.00 12.68 175 LEU A O 1
ATOM 1416 N N . HIS A 1 176 ? -4.253 -0.351 1.938 1.00 10.02 176 HIS A N 1
ATOM 1417 C CA . HIS A 1 176 ? -3.809 -0.217 0.552 1.00 11.00 176 HIS A CA 1
ATOM 1418 C C . HIS A 1 176 ? -4.124 -1.431 -0.340 1.00 10.49 176 HIS A C 1
ATOM 1419 O O . HIS A 1 176 ? -3.753 -1.415 -1.509 1.00 10.58 176 HIS A O 1
ATOM 1426 N N . MET A 1 177 ? -4.803 -2.486 0.169 1.00 10.26 177 MET A N 1
ATOM 1427 C CA . MET A 1 177 ? -4.859 -3.732 -0.556 1.00 9.87 177 MET A CA 1
ATOM 1428 C C . MET A 1 177 ? -5.755 -3.611 -1.790 1.00 10.02 177 MET A C 1
ATOM 1429 O O . MET A 1 177 ? -5.407 -4.226 -2.798 1.00 10.67 177 MET A O 1
ATOM 1434 N N . ASP A 1 178 ? -6.822 -2.803 -1.730 1.00 9.68 178 ASP A N 1
ATOM 1435 C CA . ASP A 1 178 ? -7.631 -2.660 -2.924 1.00 10.64 178 ASP A CA 1
ATOM 1436 C C . ASP A 1 178 ? -8.391 -1.337 -2.910 1.00 11.75 178 ASP A C 1
ATOM 1437 O O . ASP A 1 178 ? -8.762 -0.865 -1.855 1.00 12.40 178 ASP A O 1
ATOM 1442 N N . HIS A 1 179 ? -8.695 -0.836 -4.125 1.00 11.77 179 HIS A N 1
ATOM 1443 C CA . HIS A 1 179 ? -9.546 0.358 -4.186 1.00 11.71 179 HIS A CA 1
ATOM 1444 C C . HIS A 1 179 ? -10.386 0.328 -5.470 1.00 14.57 179 HIS A C 1
ATOM 1445 O O . HIS A 1 179 ? -10.465 1.329 -6.142 1.00 15.73 179 HIS A O 1
ATOM 1452 N N . GLU A 1 180 ? -10.886 -0.857 -5.830 1.00 16.07 180 GLU A N 1
ATOM 1453 C CA . GLU A 1 180 ? -11.802 -0.993 -6.977 1.00 20.34 180 GLU A CA 1
ATOM 1454 C C . GLU A 1 180 ? -10.963 -0.606 -8.232 1.00 20.03 180 GLU A C 1
ATOM 1455 O O . GLU A 1 180 ? -9.804 -1.060 -8.464 1.00 18.58 180 GLU A O 1
ATOM 1461 N N . MET A 1 181 ? -11.457 0.287 -9.082 1.00 20.33 181 MET A N 1
ATOM 1462 C CA . MET A 1 181 ? -10.989 0.364 -10.439 1.00 19.35 181 MET A CA 1
ATOM 1463 C C . MET A 1 181 ? -9.992 1.495 -10.861 1.00 20.87 181 MET A C 1
ATOM 1464 O O . MET A 1 181 ? -10.080 2.094 -11.903 1.00 24.78 181 MET A O 1
ATOM 1469 N N . ASN A 1 182 ? -8.910 1.653 -10.211 1.00 19.84 182 ASN A N 1
ATOM 1470 C CA . ASN A 1 182 ? -8.057 2.758 -10.522 1.00 19.06 182 ASN A CA 1
ATOM 1471 C C . ASN A 1 182 ? -7.247 2.413 -11.797 1.00 16.97 182 ASN A C 1
ATOM 1472 O O . ASN A 1 182 ? -7.324 1.278 -12.318 1.00 18.12 182 ASN A O 1
ATOM 1477 N N . ALA A 1 183 ? -6.392 3.324 -12.215 1.00 15.48 183 ALA A N 1
ATOM 1478 C CA . ALA A 1 183 ? -5.582 3.147 -13.433 1.00 13.40 183 ALA A CA 1
ATOM 1479 C C . ALA A 1 183 ? -4.711 1.889 -13.369 1.00 12.48 183 ALA A C 1
ATOM 1480 O O . ALA A 1 183 ? -4.521 1.241 -14.377 1.00 12.41 183 ALA A O 1
ATOM 1482 N N . SER A 1 184 ? -4.077 1.587 -12.230 1.00 11.31 184 SER A N 1
ATOM 1483 C CA . SER A 1 184 ? -3.222 0.410 -12.141 1.00 10.96 184 SER A CA 1
ATOM 1484 C C . SER A 1 184 ? -4.036 -0.889 -12.234 1.00 10.19 184 SER A C 1
ATOM 1485 O O . SER A 1 184 ? -3.594 -1.826 -12.925 1.00 11.37 184 SER A O 1
ATOM 1488 N N . THR A 1 185 ? -5.174 -0.956 -11.552 1.00 11.64 185 THR A N 1
ATOM 1489 C CA . THR A 1 185 ? -6.027 -2.132 -11.677 1.00 11.99 185 THR A CA 1
ATOM 1490 C C . THR A 1 185 ? -6.495 -2.268 -13.133 1.00 12.36 185 THR A C 1
ATOM 1491 O O . THR A 1 185 ? -6.481 -3.403 -13.646 1.00 12.63 185 THR A O 1
ATOM 1495 N N . MET A 1 186 ? -6.809 -1.163 -13.790 1.00 11.71 186 MET A N 1
ATOM 1496 C CA . MET A 1 186 ? -7.201 -1.221 -15.201 1.00 13.07 186 MET A CA 1
ATOM 1497 C C . MET A 1 186 ? -6.036 -1.785 -16.052 1.00 12.90 186 MET A C 1
ATOM 1498 O O . MET A 1 186 ? -6.237 -2.577 -16.958 1.00 12.36 186 MET A O 1
ATOM 1503 N N . ALA A 1 187 ? -4.801 -1.370 -15.810 1.00 13.30 187 ALA A N 1
ATOM 1504 C CA . ALA A 1 187 ? -3.655 -1.884 -16.594 1.00 11.66 187 ALA A CA 1
ATOM 1505 C C . ALA A 1 187 ? -3.561 -3.399 -16.452 1.00 12.52 187 ALA A C 1
ATOM 1506 O O . ALA A 1 187 ? -3.376 -4.116 -17.424 1.00 12.88 187 ALA A O 1
ATOM 1508 N N . CYS A 1 188 ? -3.751 -3.884 -15.210 1.00 10.98 188 CYS A N 1
ATOM 1509 C CA . CYS A 1 188 ? -3.672 -5.299 -14.918 1.00 12.19 188 CYS A CA 1
ATOM 1510 C C . CYS A 1 188 ? -4.748 -6.006 -15.745 1.00 11.94 188 CYS A C 1
ATOM 1511 O O . CYS A 1 188 ? -4.485 -7.097 -16.250 1.00 12.38 188 CYS A O 1
ATOM 1514 N N . LEU A 1 189 ? -5.950 -5.425 -15.771 1.00 12.26 189 LEU A N 1
ATOM 1515 C CA . LEU A 1 189 ? -7.110 -6.072 -16.415 1.00 12.96 189 LEU A CA 1
ATOM 1516 C C . LEU A 1 189 ? -6.957 -6.057 -17.941 1.00 12.88 189 LEU A C 1
ATOM 1517 O O . LEU A 1 189 ? -7.292 -7.044 -18.552 1.00 12.29 189 LEU A O 1
ATOM 1522 N N . VAL A 1 190 ? -6.408 -4.977 -18.517 1.00 11.19 190 VAL A N 1
ATOM 1523 C CA . VAL A 1 190 ? -6.208 -4.958 -19.981 1.00 11.82 190 VAL A CA 1
ATOM 1524 C C . VAL A 1 190 ? -5.293 -6.117 -20.366 1.00 10.99 190 VAL A C 1
ATOM 1525 O O . VAL A 1 190 ? -5.584 -6.885 -21.293 1.00 11.54 190 VAL A O 1
ATOM 1529 N N . VAL A 1 191 ? -4.195 -6.265 -19.630 1.00 9.86 191 VAL A N 1
ATOM 1530 C CA . VAL A 1 191 ? -3.236 -7.354 -19.912 1.00 10.04 191 VAL A CA 1
ATOM 1531 C C . VAL A 1 191 ? -3.906 -8.708 -19.713 1.00 11.06 191 VAL A C 1
ATOM 1532 O O . VAL A 1 191 ? -3.748 -9.620 -20.529 1.00 10.81 191 VAL A O 1
ATOM 1536 N N . ALA A 1 192 ? -4.646 -8.883 -18.604 1.00 10.72 192 ALA A N 1
ATOM 1537 C CA . ALA A 1 192 ? -5.252 -10.203 -18.309 1.00 11.98 192 ALA A CA 1
ATOM 1538 C C . ALA A 1 192 ? -6.269 -10.596 -19.384 1.00 12.40 192 ALA A C 1
ATOM 1539 O O . ALA A 1 192 ? -6.461 -11.777 -19.649 1.00 11.97 192 ALA A O 1
ATOM 1541 N N . SER A 1 193 ? -6.922 -9.568 -19.946 1.00 11.44 193 SER A N 1
ATOM 1542 C CA . SER A 1 193 ? -8.022 -9.769 -20.918 1.00 12.18 193 SER A CA 1
ATOM 1543 C C . SER A 1 193 ? -7.515 -10.455 -22.188 1.00 13.28 193 SER A C 1
ATOM 1544 O O . SER A 1 193 ? -8.333 -11.015 -22.949 1.00 13.06 193 SER A O 1
ATOM 1547 N N . THR A 1 194 ? -6.198 -10.418 -22.440 1.00 12.84 194 THR A N 1
ATOM 1548 C CA . THR A 1 194 ? -5.594 -11.072 -23.603 1.00 12.94 194 THR A CA 1
ATOM 1549 C C . THR A 1 194 ? -5.225 -12.536 -23.299 1.00 12.81 194 THR A C 1
ATOM 1550 O O . THR A 1 194 ? -4.686 -13.210 -24.177 1.00 12.35 194 THR A O 1
ATOM 1554 N N . LEU A 1 195 ? -5.435 -12.984 -22.055 1.00 12.87 195 LEU A N 1
ATOM 1555 C CA . LEU A 1 195 ? -5.035 -14.270 -21.494 1.00 14.36 195 LEU A CA 1
ATOM 1556 C C . LEU A 1 195 ? -3.516 -14.365 -21.319 1.00 13.65 195 LEU A C 1
ATOM 1557 O O . LEU A 1 195 ? -2.981 -15.449 -21.167 1.00 14.67 195 LEU A O 1
ATOM 1562 N N . SER A 1 196 ? -2.851 -13.216 -21.193 1.00 12.24 196 SER A N 1
ATOM 1563 C CA . SER A 1 196 ? -1.511 -13.174 -20.712 1.00 12.89 196 SER A CA 1
ATOM 1564 C C . SER A 1 196 ? -1.477 -13.612 -19.256 1.00 13.35 196 SER A C 1
ATOM 1565 O O . SER A 1 196 ? -2.485 -13.609 -18.542 1.00 15.81 196 SER A O 1
ATOM 1568 N N . ASP A 1 197 ? -0.291 -13.915 -18.775 1.00 13.33 197 ASP A N 1
ATOM 1569 C CA . ASP A 1 197 ? -0.152 -14.517 -17.429 1.00 14.20 197 ASP A CA 1
ATOM 1570 C C . ASP A 1 197 ? -0.251 -13.455 -16.322 1.00 13.01 197 ASP A C 1
ATOM 1571 O O . ASP A 1 197 ? -0.148 -12.270 -16.555 1.00 12.01 197 ASP A O 1
ATOM 1576 N N . ILE A 1 198 ? -0.425 -13.930 -15.074 1.00 13.35 198 ILE A N 1
ATOM 1577 C CA . ILE A 1 198 ? -0.687 -13.047 -13.959 1.00 12.11 198 ILE A CA 1
ATOM 1578 C C . ILE A 1 198 ? 0.539 -12.193 -13.613 1.00 12.54 198 ILE A C 1
ATOM 1579 O O . ILE A 1 198 ? 0.374 -11.027 -13.177 1.00 12.08 198 ILE A O 1
ATOM 1584 N N . TYR A 1 199 ? 1.755 -12.693 -13.817 1.00 12.19 199 TYR A N 1
ATOM 1585 C CA . TYR A 1 199 ? 2.955 -11.838 -13.615 1.00 12.46 199 TYR A CA 1
ATOM 1586 C C . TYR A 1 199 ? 2.975 -10.678 -14.599 1.00 13.64 199 TYR A C 1
ATOM 1587 O O . TYR A 1 199 ? 3.271 -9.543 -14.184 1.00 11.98 199 TYR A O 1
ATOM 1596 N N . SER A 1 200 ? 2.670 -10.932 -15.884 1.00 12.99 200 SER A N 1
ATOM 1597 C CA . SER A 1 200 ? 2.545 -9.866 -16.897 1.00 12.47 200 SER A CA 1
ATOM 1598 C C . SER A 1 200 ? 1.539 -8.813 -16.438 1.00 11.50 200 SER A C 1
ATOM 1599 O O . SER A 1 200 ? 1.800 -7.602 -16.523 1.00 11.56 200 SER A O 1
ATOM 1602 N N . SER A 1 201 ? 0.405 -9.274 -15.885 1.00 10.81 201 SER A N 1
ATOM 1603 C CA . SER A 1 201 ? -0.633 -8.316 -15.350 1.00 11.60 201 SER A CA 1
ATOM 1604 C C . SER A 1 201 ? -0.040 -7.403 -14.280 1.00 10.72 201 SER A C 1
ATOM 1605 O O . SER A 1 201 ? -0.213 -6.162 -14.332 1.00 11.68 201 SER A O 1
ATOM 1608 N N . VAL A 1 202 ? 0.592 -8.020 -13.280 1.00 10.02 202 VAL A N 1
ATOM 1609 C CA . VAL A 1 202 ? 1.135 -7.302 -12.168 1.00 10.97 202 VAL A CA 1
ATOM 1610 C C . VAL A 1 202 ? 2.254 -6.358 -12.623 1.00 10.04 202 VAL A C 1
ATOM 1611 O O . VAL A 1 202 ? 2.334 -5.234 -12.120 1.00 12.51 202 VAL A O 1
ATOM 1615 N N . VAL A 1 203 ? 3.116 -6.787 -13.551 1.00 10.53 203 VAL A N 1
ATOM 1616 C CA . VAL A 1 203 ? 4.122 -5.910 -14.123 1.00 11.28 203 VAL A CA 1
ATOM 1617 C C . VAL A 1 203 ? 3.465 -4.661 -14.720 1.00 11.02 203 VAL A C 1
ATOM 1618 O O . VAL A 1 203 ? 3.967 -3.529 -14.478 1.00 11.49 203 VAL A O 1
ATOM 1622 N N . ALA A 1 204 ? 2.344 -4.804 -15.436 1.00 10.87 204 ALA A N 1
ATOM 1623 C CA . ALA A 1 204 ? 1.667 -3.645 -15.955 1.00 10.68 204 ALA A CA 1
ATOM 1624 C C . ALA A 1 204 ? 1.076 -2.794 -14.838 1.00 11.31 204 ALA A C 1
ATOM 1625 O O . ALA A 1 204 ? 1.138 -1.573 -14.922 1.00 10.74 204 ALA A O 1
ATOM 1627 N N . GLY A 1 205 ? 0.517 -3.424 -13.781 1.00 10.66 205 GLY A N 1
ATOM 1628 C CA . GLY A 1 205 ? 0.054 -2.681 -12.596 1.00 10.49 205 GLY A CA 1
ATOM 1629 C C . GLY A 1 205 ? 1.135 -1.771 -11.995 1.00 10.35 205 GLY A C 1
ATOM 1630 O O . GLY A 1 205 ? 0.927 -0.586 -11.770 1.00 10.33 205 GLY A O 1
ATOM 1631 N N . ILE A 1 206 ? 2.316 -2.337 -11.814 1.00 10.48 206 ILE A N 1
ATOM 1632 C CA . ILE A 1 206 ? 3.471 -1.603 -11.250 1.00 11.10 206 ILE A CA 1
ATOM 1633 C C . ILE A 1 206 ? 3.879 -0.450 -12.170 1.00 10.82 206 ILE A C 1
ATOM 1634 O O . ILE A 1 206 ? 4.130 0.695 -11.715 1.00 11.71 206 ILE A O 1
ATOM 1639 N N . SER A 1 207 ? 3.895 -0.744 -13.468 1.00 11.89 207 SER A N 1
ATOM 1640 C CA . SER A 1 207 ? 4.242 0.253 -14.487 1.00 11.66 207 SER A CA 1
ATOM 1641 C C . SER A 1 207 ? 3.297 1.471 -14.392 1.00 11.97 207 SER A C 1
ATOM 1642 O O . SER A 1 207 ? 3.745 2.612 -14.456 1.00 11.59 207 SER A O 1
ATOM 1645 N N . ALA A 1 208 ? 1.984 1.250 -14.217 1.00 11.71 208 ALA A N 1
ATOM 1646 C CA . ALA A 1 208 ? 0.975 2.320 -14.074 1.00 13.03 208 ALA A CA 1
ATOM 1647 C C . ALA A 1 208 ? 1.104 3.049 -12.730 1.00 13.00 208 ALA A C 1
ATOM 1648 O O . ALA A 1 208 ? 1.030 4.270 -12.637 1.00 14.01 208 ALA A O 1
ATOM 1650 N N . LEU A 1 209 ? 1.246 2.274 -11.665 1.00 12.55 209 LEU A N 1
ATOM 1651 C CA . LEU A 1 209 ? 1.295 2.805 -10.294 1.00 12.38 209 LEU A CA 1
ATOM 1652 C C . LEU A 1 209 ? 2.492 3.744 -10.112 1.00 13.69 209 LEU A C 1
ATOM 1653 O O . LEU A 1 209 ? 2.386 4.656 -9.315 1.00 13.35 209 LEU A O 1
ATOM 1658 N N . LYS A 1 210 ? 3.552 3.565 -10.902 1.00 12.67 210 LYS A N 1
ATOM 1659 C CA . LYS A 1 210 ? 4.731 4.478 -10.825 1.00 13.10 210 LYS A CA 1
ATOM 1660 C C . LYS A 1 210 ? 4.344 5.935 -11.127 1.00 13.54 210 LYS A C 1
ATOM 1661 O O . LYS A 1 210 ? 5.006 6.877 -10.664 1.00 13.29 210 LYS A O 1
ATOM 1667 N N . GLY A 1 211 ? 3.413 6.136 -12.046 1.00 14.00 211 GLY A N 1
ATOM 1668 C CA . GLY A 1 211 ? 3.157 7.433 -12.568 1.00 14.31 211 GLY A CA 1
ATOM 1669 C C . GLY A 1 211 ? 2.581 8.368 -11.521 1.00 15.78 211 GLY A C 1
ATOM 1670 O O . GLY A 1 211 ? 1.685 7.984 -10.772 1.00 15.52 211 GLY A O 1
ATOM 1671 N N . PRO A 1 212 ? 3.049 9.633 -11.453 1.00 15.88 212 PRO A N 1
ATOM 1672 C CA . PRO A 1 212 ? 2.615 10.531 -10.375 1.00 18.55 212 PRO A CA 1
ATOM 1673 C C . PRO A 1 212 ? 1.137 10.907 -10.402 1.00 19.35 212 PRO A C 1
ATOM 1674 O O . PRO A 1 212 ? 0.660 11.360 -9.371 1.00 21.14 212 PRO A O 1
ATOM 1678 N N . LEU A 1 213 ? 0.432 10.734 -11.529 1.00 17.21 213 LEU A N 1
ATOM 1679 C CA . LEU A 1 213 ? -0.964 11.069 -11.628 1.00 18.87 213 LEU A CA 1
ATOM 1680 C C . LEU A 1 213 ? -1.883 9.902 -11.200 1.00 19.47 213 LEU A C 1
ATOM 1681 O O . LEU A 1 213 ? -3.097 10.078 -11.099 1.00 19.95 213 LEU A O 1
ATOM 1686 N N . HIS A 1 214 ? -1.317 8.719 -10.924 1.00 17.36 214 HIS A N 1
ATOM 1687 C CA . HIS A 1 214 ? -2.143 7.567 -10.537 1.00 17.21 214 HIS A CA 1
ATOM 1688 C C . HIS A 1 214 ? -3.034 7.972 -9.358 1.00 18.81 214 HIS A C 1
ATOM 1689 O O . HIS A 1 214 ? -4.228 7.634 -9.296 1.00 18.75 214 HIS A O 1
ATOM 1696 N N . GLY A 1 215 ? -2.378 8.646 -8.413 1.00 19.03 215 GLY A N 1
ATOM 1697 C CA . GLY A 1 215 ? -2.939 8.995 -7.127 1.00 22.26 215 GLY A CA 1
ATOM 1698 C C . GLY A 1 215 ? -2.599 7.966 -6.072 1.00 24.57 215 GLY A C 1
ATOM 1699 O O . GLY A 1 215 ? -2.479 6.750 -6.385 1.00 20.58 215 GLY A O 1
ATOM 1700 N N . GLY A 1 216 ? -2.387 8.466 -4.833 1.00 24.36 216 GLY A N 1
ATOM 1701 C CA . GLY A 1 216 ? -2.224 7.648 -3.636 1.00 24.43 216 GLY A CA 1
ATOM 1702 C C . GLY A 1 216 ? -0.790 7.202 -3.375 1.00 26.46 216 GLY A C 1
ATOM 1703 O O . GLY A 1 216 ? -0.434 6.910 -2.227 1.00 24.00 216 GLY A O 1
ATOM 1704 N N . ALA A 1 217 ? 0.031 7.074 -4.424 1.00 28.95 217 ALA A N 1
ATOM 1705 C CA . ALA A 1 217 ? 1.252 6.189 -4.404 1.00 30.88 217 ALA A CA 1
ATOM 1706 C C . ALA A 1 217 ? 2.502 7.052 -4.524 1.00 31.40 217 ALA A C 1
ATOM 1707 O O . ALA A 1 217 ? 3.317 6.861 -5.412 1.00 30.61 217 ALA A O 1
ATOM 1709 N N . ASN A 1 218 ? 2.568 8.074 -3.678 1.00 32.97 218 ASN A N 1
ATOM 1710 C CA . ASN A 1 218 ? 3.599 9.029 -3.669 1.00 29.05 218 ASN A CA 1
ATOM 1711 C C . ASN A 1 218 ? 3.824 9.499 -2.205 1.00 32.72 218 ASN A C 1
ATOM 1712 O O . ASN A 1 218 ? 2.954 9.247 -1.325 1.00 35.10 218 ASN A O 1
ATOM 1717 N N . SER A 1 219 ? 4.956 10.186 -1.944 1.00 26.87 219 SER A N 1
ATOM 1718 C CA . SER A 1 219 ? 5.275 10.822 -0.623 1.00 29.72 219 SER A CA 1
ATOM 1719 C C . SER A 1 219 ? 5.337 12.372 -0.718 1.00 30.29 219 SER A C 1
ATOM 1720 O O . SER A 1 219 ? 6.054 13.028 0.038 1.00 24.84 219 SER A O 1
ATOM 1723 N N . GLU A 1 220 ? 4.556 12.972 -1.621 1.00 24.86 220 GLU A N 1
ATOM 1724 C CA . GLU A 1 220 ? 4.536 14.411 -1.850 1.00 26.32 220 GLU A CA 1
ATOM 1725 C C . GLU A 1 220 ? 4.115 15.176 -0.578 1.00 20.51 220 GLU A C 1
ATOM 1726 O O . GLU A 1 220 ? 4.658 16.275 -0.251 1.00 19.29 220 GLU A O 1
ATOM 1732 N N . ALA A 1 221 ? 3.145 14.643 0.148 1.00 18.96 221 ALA A N 1
ATOM 1733 C CA . ALA A 1 221 ? 2.680 15.323 1.340 1.00 16.68 221 ALA A CA 1
ATOM 1734 C C . ALA A 1 221 ? 3.770 15.297 2.403 1.00 15.62 221 ALA A C 1
ATOM 1735 O O . ALA A 1 221 ? 3.975 16.259 3.100 1.00 15.81 221 ALA A O 1
ATOM 1737 N N . LEU A 1 222 ? 4.499 14.186 2.493 1.00 15.35 222 LEU A N 1
ATOM 1738 C CA . LEU A 1 222 ? 5.562 14.108 3.502 1.00 15.95 222 LEU A CA 1
ATOM 1739 C C . LEU A 1 222 ? 6.647 15.144 3.200 1.00 16.26 222 LEU A C 1
ATOM 1740 O O . LEU A 1 222 ? 7.158 15.744 4.130 1.00 15.76 222 LEU A O 1
ATOM 1745 N N . LYS A 1 223 ? 7.045 15.271 1.921 1.00 18.31 223 LYS A N 1
ATOM 1746 C CA . LYS A 1 223 ? 8.036 16.259 1.498 1.00 20.05 223 LYS A CA 1
ATOM 1747 C C . LYS A 1 223 ? 7.599 17.653 1.948 1.00 20.06 223 LYS A C 1
ATOM 1748 O O . LYS A 1 223 ? 8.419 18.413 2.436 1.00 17.85 223 LYS A O 1
ATOM 1754 N N . GLN A 1 224 ? 6.329 17.985 1.726 1.00 17.90 224 GLN A N 1
ATOM 1755 C CA . GLN A 1 224 ? 5.712 19.259 2.158 1.00 20.84 224 GLN A CA 1
ATOM 1756 C C . GLN A 1 224 ? 5.909 19.448 3.662 1.00 18.19 224 GLN A C 1
ATOM 1757 O O . GLN A 1 224 ? 6.375 20.520 4.121 1.00 18.52 224 GLN A O 1
ATOM 1763 N N . PHE A 1 225 ? 5.550 18.434 4.465 1.00 16.07 225 PHE A N 1
ATOM 1764 C CA . PHE A 1 225 ? 5.693 18.542 5.913 1.00 15.42 225 PHE A CA 1
ATOM 1765 C C . PHE A 1 225 ? 7.169 18.816 6.286 1.00 16.22 225 PHE A C 1
ATOM 1766 O O . PHE A 1 225 ? 7.466 19.621 7.215 1.00 16.70 225 PHE A O 1
ATOM 1774 N N . MET A 1 226 ? 8.101 18.127 5.606 1.00 17.22 226 MET A N 1
ATOM 1775 C CA . MET A 1 226 ? 9.516 18.282 5.901 1.00 17.59 226 MET A CA 1
ATOM 1776 C C . MET A 1 226 ? 9.946 19.710 5.528 1.00 19.39 226 MET A C 1
ATOM 1777 O O . MET A 1 226 ? 10.701 20.316 6.265 1.00 21.34 226 MET A O 1
ATOM 1782 N N . GLU A 1 227 ? 9.435 20.238 4.423 1.00 18.73 227 GLU A N 1
ATOM 1783 C CA . GLU A 1 227 ? 9.816 21.633 3.992 1.00 19.07 227 GLU A CA 1
ATOM 1784 C C . GLU A 1 227 ? 9.268 22.671 4.988 1.00 18.24 227 GLU A C 1
ATOM 1785 O O . GLU A 1 227 ? 9.944 23.692 5.267 1.00 20.13 227 GLU A O 1
ATOM 1791 N N . ILE A 1 228 ? 8.108 22.412 5.597 1.00 18.89 228 ILE A N 1
ATOM 1792 C CA . ILE A 1 228 ? 7.497 23.323 6.572 1.00 18.70 228 ILE A CA 1
ATOM 1793 C C . ILE A 1 228 ? 8.430 23.416 7.783 1.00 22.07 228 ILE A C 1
ATOM 1794 O O . ILE A 1 228 ? 8.623 24.503 8.317 1.00 20.52 228 ILE A O 1
ATOM 1799 N N . GLU A 1 229 ? 8.994 22.266 8.191 1.00 23.36 229 GLU A N 1
ATOM 1800 C CA . GLU A 1 229 ? 10.038 22.139 9.230 1.00 25.65 229 GLU A CA 1
ATOM 1801 C C . GLU A 1 229 ? 9.497 22.283 10.656 1.00 26.98 229 GLU A C 1
ATOM 1802 O O . GLU A 1 229 ? 9.816 21.458 11.527 1.00 25.26 229 GLU A O 1
ATOM 1808 N N . THR A 1 230 ? 8.774 23.366 10.950 1.00 24.34 230 THR A N 1
ATOM 1809 C CA . THR A 1 230 ? 8.294 23.608 12.293 1.00 26.31 230 THR A CA 1
ATOM 1810 C C . THR A 1 230 ? 6.795 23.858 12.264 1.00 24.73 230 THR A C 1
ATOM 1811 O O . THR A 1 230 ? 6.273 24.462 11.316 1.00 23.28 230 THR A O 1
ATOM 1815 N N . PRO A 1 231 ? 6.049 23.416 13.298 1.00 24.25 231 PRO A N 1
ATOM 1816 C CA . PRO A 1 231 ? 4.616 23.670 13.362 1.00 23.51 231 PRO A CA 1
ATOM 1817 C C . PRO A 1 231 ? 4.190 25.146 13.216 1.00 24.72 231 PRO A C 1
ATOM 1818 O O . PRO A 1 231 ? 3.105 25.421 12.622 1.00 22.70 231 PRO A O 1
ATOM 1822 N N . ASP A 1 232 ? 5.030 26.064 13.719 1.00 25.62 232 ASP A N 1
ATOM 1823 C CA . ASP A 1 232 ? 4.742 27.519 13.722 1.00 28.61 232 ASP A CA 1
ATOM 1824 C C . ASP A 1 232 ? 4.841 28.103 12.308 1.00 25.36 232 ASP A C 1
ATOM 1825 O O . ASP A 1 232 ? 4.266 29.200 12.052 1.00 23.97 232 ASP A O 1
ATOM 1830 N N . ASN A 1 233 ? 5.513 27.385 11.398 1.00 22.00 233 ASN A N 1
ATOM 1831 C CA . ASN A 1 233 ? 5.639 27.793 10.024 1.00 20.96 233 ASN A CA 1
ATOM 1832 C C . ASN A 1 233 ? 4.486 27.264 9.138 1.00 17.39 233 ASN A C 1
ATOM 1833 O O . ASN A 1 233 ? 4.518 27.538 7.943 1.00 18.66 233 ASN A O 1
ATOM 1838 N N . VAL A 1 234 ? 3.489 26.544 9.667 1.00 15.57 234 VAL A N 1
ATOM 1839 C CA . VAL A 1 234 ? 2.500 25.938 8.800 1.00 15.85 234 VAL A CA 1
ATOM 1840 C C . VAL A 1 234 ? 1.657 26.993 8.043 1.00 16.07 234 VAL A C 1
ATOM 1841 O O . VAL A 1 234 ? 1.451 26.896 6.808 1.00 15.22 234 VAL A O 1
ATOM 1845 N N . GLU A 1 235 ? 1.161 28.005 8.781 1.00 16.90 235 GLU A N 1
ATOM 1846 C CA . GLU A 1 235 ? 0.229 28.970 8.181 1.00 17.80 235 GLU A CA 1
ATOM 1847 C C . GLU A 1 235 ? 0.951 29.739 7.059 1.00 15.60 235 GLU A C 1
ATOM 1848 O O . GLU A 1 235 ? 0.362 30.002 5.973 1.00 16.31 235 GLU A O 1
ATOM 1854 N N . LYS A 1 236 ? 2.202 30.112 7.316 1.00 15.85 236 LYS A N 1
ATOM 1855 C CA . LYS A 1 236 ? 3.015 30.847 6.343 1.00 18.12 236 LYS A CA 1
ATOM 1856 C C . LYS A 1 236 ? 3.318 30.006 5.103 1.00 16.73 236 LYS A C 1
ATOM 1857 O O . LYS A 1 236 ? 3.206 30.473 3.979 1.00 17.18 236 LYS A O 1
ATOM 1863 N N . TYR A 1 237 ? 3.691 28.741 5.299 1.00 15.39 237 TYR A N 1
ATOM 1864 C CA . TYR A 1 237 ? 4.031 27.877 4.162 1.00 16.20 237 TYR A CA 1
ATOM 1865 C C . TYR A 1 237 ? 2.794 27.650 3.276 1.00 14.40 237 TYR A C 1
ATOM 1866 O O . TYR A 1 237 ? 2.895 27.649 2.033 1.00 15.14 237 TYR A O 1
ATOM 1875 N N . VAL A 1 238 ? 1.649 27.407 3.932 1.00 14.65 238 VAL A N 1
ATOM 1876 C CA . VAL A 1 238 ? 0.428 27.112 3.242 1.00 16.33 238 VAL A CA 1
ATOM 1877 C C . VAL A 1 238 ? 0.037 28.381 2.469 1.00 16.15 238 VAL A C 1
ATOM 1878 O O . VAL A 1 238 ? -0.445 28.319 1.320 1.00 15.75 238 VAL A O 1
ATOM 1882 N N . MET A 1 239 ? 0.288 29.556 3.080 1.00 16.76 239 MET A N 1
ATOM 1883 C CA . MET A 1 239 ? -0.047 30.828 2.433 1.00 16.01 239 MET A CA 1
ATOM 1884 C C . MET A 1 239 ? 0.756 30.986 1.136 1.00 16.49 239 MET A C 1
ATOM 1885 O O . MET A 1 239 ? 0.199 31.322 0.085 1.00 16.58 239 MET A O 1
ATOM 1890 N N . ASN A 1 240 ? 2.052 30.676 1.197 1.00 16.99 240 ASN A N 1
ATOM 1891 C CA . ASN A 1 240 ? 2.919 30.757 0.007 1.00 19.18 240 ASN A CA 1
ATOM 1892 C C . ASN A 1 240 ? 2.399 29.838 -1.119 1.00 19.86 240 ASN A C 1
ATOM 1893 O O . ASN A 1 240 ? 2.406 30.204 -2.329 1.00 19.72 240 ASN A O 1
ATOM 1898 N N . LYS A 1 241 ? 1.944 28.631 -0.758 1.00 20.08 241 LYS A N 1
ATOM 1899 C CA . LYS A 1 241 ? 1.371 27.699 -1.719 1.00 20.73 241 LYS A CA 1
ATOM 1900 C C . LYS A 1 241 ? 0.021 28.174 -2.274 1.00 19.17 241 LYS A C 1
ATOM 1901 O O . LYS A 1 241 ? -0.133 28.308 -3.480 1.00 21.94 241 LYS A O 1
ATOM 1907 N N . LEU A 1 242 ? -0.993 28.353 -1.420 1.00 19.12 242 LEU A N 1
ATOM 1908 C CA . LEU A 1 242 ? -2.319 28.663 -1.913 1.00 19.21 242 LEU A CA 1
ATOM 1909 C C . LEU A 1 242 ? -2.293 29.990 -2.692 1.00 20.41 242 LEU A C 1
ATOM 1910 O O . LEU A 1 242 ? -2.973 30.106 -3.721 1.00 21.01 242 LEU A O 1
ATOM 1915 N N . SER A 1 243 ? -1.479 30.958 -2.244 1.00 19.28 243 SER A N 1
ATOM 1916 C CA . SER A 1 243 ? -1.502 32.297 -2.868 1.00 18.46 243 SER A CA 1
ATOM 1917 C C . SER A 1 243 ? -1.084 32.147 -4.329 1.00 21.65 243 SER A C 1
ATOM 1918 O O . SER A 1 243 ? -1.546 32.891 -5.183 1.00 21.04 243 SER A O 1
ATOM 1921 N N . SER A 1 244 ? -0.148 31.208 -4.559 1.00 21.41 244 SER A N 1
ATOM 1922 C CA . SER A 1 244 ? 0.506 31.045 -5.868 1.00 24.29 244 SER A CA 1
ATOM 1923 C C . SER A 1 244 ? -0.187 29.967 -6.699 1.00 25.59 244 SER A C 1
ATOM 1924 O O . SER A 1 244 ? 0.318 29.591 -7.763 1.00 28.91 244 SER A O 1
ATOM 1927 N N . GLY A 1 245 ? -1.333 29.488 -6.234 1.00 25.49 245 GLY A N 1
ATOM 1928 C CA . GLY A 1 245 ? -2.132 28.569 -6.969 1.00 29.45 245 GLY A CA 1
ATOM 1929 C C . GLY A 1 245 ? -1.541 27.165 -6.996 1.00 30.78 245 GLY A C 1
ATOM 1930 O O . GLY A 1 245 ? -1.967 26.359 -7.842 1.00 30.32 245 GLY A O 1
ATOM 1931 N N . GLN A 1 246 ? -0.610 26.852 -6.071 1.00 26.75 246 GLN A N 1
ATOM 1932 C CA . GLN A 1 246 ? -0.107 25.450 -5.861 1.00 27.13 246 GLN A CA 1
ATOM 1933 C C . GLN A 1 246 ? -1.075 24.642 -4.986 1.00 29.79 246 GLN A C 1
ATOM 1934 O O . GLN A 1 246 ? -1.874 25.202 -4.217 1.00 31.03 246 GLN A O 1
ATOM 1940 N N . ARG A 1 247 ? -1.072 23.301 -5.122 1.00 29.15 247 ARG A N 1
ATOM 1941 C CA . ARG A 1 247 ? -1.984 22.558 -4.263 1.00 32.57 247 ARG A CA 1
ATOM 1942 C C . ARG A 1 247 ? -1.265 22.219 -2.948 1.00 24.83 247 ARG A C 1
ATOM 1943 O O . ARG A 1 247 ? -0.025 22.134 -2.853 1.00 24.18 247 ARG A O 1
ATOM 1951 N N . LEU A 1 248 ? -2.087 22.003 -1.934 1.00 26.44 248 LEU A N 1
ATOM 1952 C CA . LEU A 1 248 ? -1.653 21.295 -0.742 1.00 24.90 248 LEU A CA 1
ATOM 1953 C C . LEU A 1 248 ? -1.615 19.825 -1.109 1.00 25.85 248 LEU A C 1
ATOM 1954 O O . LEU A 1 248 ? -2.665 19.278 -1.567 1.00 26.04 248 LEU A O 1
ATOM 1959 N N . MET A 1 249 ? -0.463 19.185 -0.894 1.00 21.35 249 MET A N 1
ATOM 1960 C CA . MET A 1 249 ? -0.317 17.828 -1.259 1.00 21.65 249 MET A CA 1
ATOM 1961 C C . MET A 1 249 ? -1.094 16.995 -0.229 1.00 17.76 249 MET A C 1
ATOM 1962 O O . MET A 1 249 ? -1.216 17.351 0.934 1.00 19.25 249 MET A O 1
ATOM 1967 N N . GLY A 1 250 ? -1.602 15.873 -0.710 1.00 20.17 250 GLY A N 1
ATOM 1968 C CA . GLY A 1 250 ? -2.383 14.952 0.099 1.00 20.27 250 GLY A CA 1
ATOM 1969 C C . GLY A 1 250 ? -3.853 15.292 0.195 1.00 21.59 250 GLY A C 1
ATOM 1970 O O . GLY A 1 250 ? -4.565 14.664 0.995 1.00 18.94 250 GLY A O 1
ATOM 1971 N N . PHE A 1 251 ? -4.318 16.276 -0.583 1.00 24.05 251 PHE A N 1
ATOM 1972 C CA . PHE A 1 251 ? -5.726 16.696 -0.548 1.00 23.02 251 PHE A CA 1
ATOM 1973 C C . PHE A 1 251 ? -6.306 16.436 -1.923 1.00 29.51 251 PHE A C 1
ATOM 1974 O O . PHE A 1 251 ? -5.587 16.434 -2.880 1.00 33.21 251 PHE A O 1
ATOM 1982 N N . GLY A 1 252 ? -7.613 16.249 -1.975 1.00 34.68 252 GLY A N 1
ATOM 1983 C CA . GLY A 1 252 ? -8.294 16.063 -3.214 1.00 42.51 252 GLY A CA 1
ATOM 1984 C C . GLY A 1 252 ? -8.511 14.585 -3.446 1.00 51.25 252 GLY A C 1
ATOM 1985 O O . GLY A 1 252 ? -7.678 13.743 -3.091 1.00 55.06 252 GLY A O 1
ATOM 1986 N N . HIS A 1 253 ? -9.685 14.263 -3.976 1.00 53.46 253 HIS A N 1
ATOM 1987 C CA . HIS A 1 253 ? -9.916 12.955 -4.541 1.00 51.74 253 HIS A CA 1
ATOM 1988 C C . HIS A 1 253 ? -10.877 13.160 -5.711 1.00 46.52 253 HIS A C 1
ATOM 1989 O O . HIS A 1 253 ? -11.776 14.020 -5.698 1.00 44.27 253 HIS A O 1
ATOM 1996 N N . ARG A 1 254 ? -10.644 12.358 -6.735 1.00 51.01 254 ARG A N 1
ATOM 1997 C CA . ARG A 1 254 ? -11.591 12.174 -7.761 1.00 50.10 254 ARG A CA 1
ATOM 1998 C C . ARG A 1 254 ? -12.815 11.437 -7.181 1.00 42.47 254 ARG A C 1
ATOM 1999 O O . ARG A 1 254 ? -13.852 11.506 -7.801 1.00 44.97 254 ARG A O 1
ATOM 2007 N N . ILE A 1 255 ? -12.745 10.842 -5.967 1.00 37.18 255 ILE A N 1
ATOM 2008 C CA . ILE A 1 255 ? -13.779 9.863 -5.531 1.00 35.40 255 ILE A CA 1
ATOM 2009 C C . ILE A 1 255 ? -14.438 10.243 -4.193 1.00 27.75 255 ILE A C 1
ATOM 2010 O O . ILE A 1 255 ? -15.660 10.357 -4.110 1.00 29.03 255 ILE A O 1
ATOM 2015 N N . TYR A 1 256 ? -13.668 10.418 -3.115 1.00 23.14 256 TYR A N 1
ATOM 2016 C CA . TYR A 1 256 ? -14.294 10.733 -1.849 1.00 22.03 256 TYR A CA 1
ATOM 2017 C C . TYR A 1 256 ? -14.677 12.206 -1.807 1.00 27.05 256 TYR A C 1
ATOM 2018 O O . TYR A 1 256 ? -13.881 13.049 -2.185 1.00 26.33 256 TYR A O 1
ATOM 2027 N N . LYS A 1 257 ? -15.890 12.474 -1.309 1.00 26.59 257 LYS A N 1
ATOM 2028 C CA . LYS A 1 257 ? -16.397 13.835 -1.203 1.00 34.17 257 LYS A CA 1
ATOM 2029 C C . LYS A 1 257 ? -16.420 14.233 0.271 1.00 31.65 257 LYS A C 1
ATOM 2030 O O . LYS A 1 257 ? -17.074 15.173 0.661 1.00 31.12 257 LYS A O 1
ATOM 2036 N N . THR A 1 258 ? -15.628 13.504 1.064 1.00 28.56 258 THR A N 1
ATOM 2037 C CA . THR A 1 258 ? -15.380 13.749 2.436 1.00 26.70 258 THR A CA 1
ATOM 2038 C C . THR A 1 258 ? -14.004 13.140 2.747 1.00 24.34 258 THR A C 1
ATOM 2039 O O . THR A 1 258 ? -13.303 12.705 1.832 1.00 22.16 258 THR A O 1
ATOM 2043 N N . MET A 1 259 ? -13.621 13.165 4.016 1.00 23.14 259 MET A N 1
ATOM 2044 C CA . MET A 1 259 ? -12.332 12.601 4.492 1.00 26.15 259 MET A CA 1
ATOM 2045 C C . MET A 1 259 ? -12.248 11.179 3.943 1.00 20.65 259 MET A C 1
ATOM 2046 O O . MET A 1 259 ? -13.219 10.456 4.028 1.00 19.97 259 MET A O 1
ATOM 2051 N N . ASP A 1 260 ? -11.132 10.824 3.295 1.00 17.84 260 ASP A N 1
ATOM 2052 C CA . ASP A 1 260 ? -10.903 9.447 2.874 1.00 16.49 260 ASP A CA 1
ATOM 2053 C C . ASP A 1 260 ? -10.918 8.566 4.119 1.00 15.05 260 ASP A C 1
ATOM 2054 O O . ASP A 1 260 ? -10.209 8.804 5.077 1.00 14.30 260 ASP A O 1
ATOM 2059 N N . PRO A 1 261 ? -11.691 7.463 4.172 1.00 15.78 261 PRO A N 1
ATOM 2060 C CA . PRO A 1 261 ? -11.713 6.644 5.385 1.00 16.06 261 PRO A CA 1
ATOM 2061 C C . PRO A 1 261 ? -10.337 6.064 5.741 1.00 15.12 261 PRO A C 1
ATOM 2062 O O . PRO A 1 261 ? -10.031 5.877 6.929 1.00 14.68 261 PRO A O 1
ATOM 2066 N N . ARG A 1 262 ? -9.518 5.825 4.707 1.00 13.04 262 ARG A N 1
ATOM 2067 C CA . ARG A 1 262 ? -8.172 5.281 4.929 1.00 13.40 262 ARG A CA 1
ATOM 2068 C C . ARG A 1 262 ? -7.316 6.335 5.632 1.00 13.48 262 ARG A C 1
ATOM 2069 O O . ARG A 1 262 ? -6.491 6.011 6.510 1.00 12.29 262 ARG A O 1
ATOM 2077 N N . ALA A 1 263 ? -7.518 7.619 5.304 1.00 13.50 263 ALA A N 1
ATOM 2078 C CA . ALA A 1 263 ? -6.811 8.702 5.993 1.00 14.36 263 ALA A CA 1
ATOM 2079 C C . ALA A 1 263 ? -7.231 8.814 7.466 1.00 14.26 263 ALA A C 1
ATOM 2080 O O . ALA A 1 263 ? -6.410 9.073 8.347 1.00 15.27 263 ALA A O 1
ATOM 2082 N N . LYS A 1 264 ? -8.529 8.693 7.716 1.00 14.54 264 LYS A N 1
ATOM 2083 C CA . LYS A 1 264 ? -9.059 8.756 9.084 1.00 16.58 264 LYS A CA 1
ATOM 2084 C C . LYS A 1 264 ? -8.418 7.658 9.924 1.00 14.47 264 LYS A C 1
ATOM 2085 O O . LYS A 1 264 ? -8.016 7.870 11.082 1.00 14.24 264 LYS A O 1
ATOM 2091 N N . ILE A 1 265 ? -8.325 6.458 9.340 1.00 14.11 265 ILE A N 1
ATOM 2092 C CA . ILE A 1 265 ? -7.818 5.321 10.090 1.00 14.08 265 ILE A CA 1
ATOM 2093 C C . ILE A 1 265 ? -6.325 5.502 10.347 1.00 13.73 265 ILE A C 1
ATOM 2094 O O . ILE A 1 265 ? -5.825 5.303 11.468 1.00 14.81 265 ILE A O 1
ATOM 2099 N N . LEU A 1 266 ? -5.562 5.903 9.317 1.00 14.89 266 LEU A N 1
ATOM 2100 C CA . LEU A 1 266 ? -4.141 6.107 9.513 1.00 15.11 266 LEU A CA 1
ATOM 2101 C C . LEU A 1 266 ? -3.873 7.164 10.579 1.00 14.96 266 LEU A C 1
ATOM 2102 O O . LEU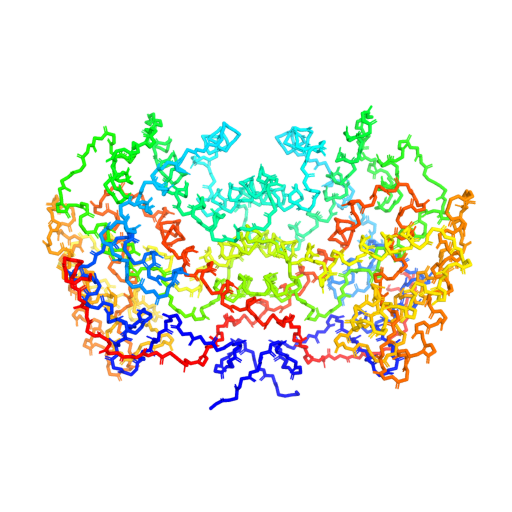 A 1 266 ? -2.948 7.042 11.364 1.00 15.13 266 LEU A O 1
ATOM 2107 N N . LYS A 1 267 ? -4.654 8.246 10.582 1.00 15.86 267 LYS A N 1
ATOM 2108 C CA . LYS A 1 267 ? -4.456 9.293 11.565 1.00 17.44 267 LYS A CA 1
ATOM 2109 C C . LYS A 1 267 ? -4.635 8.752 13.010 1.00 17.01 267 LYS A C 1
ATOM 2110 O O . LYS A 1 267 ? -3.898 9.123 13.932 1.00 20.23 267 LYS A O 1
ATOM 2116 N N . GLU A 1 268 ? -5.613 7.876 13.187 1.00 16.32 268 GLU A N 1
ATOM 2117 C CA . GLU A 1 268 ? -5.873 7.268 14.501 1.00 17.53 268 GLU A CA 1
ATOM 2118 C C . GLU A 1 268 ? -4.716 6.354 14.895 1.00 19.29 268 GLU A C 1
ATOM 2119 O O . GLU A 1 268 ? -4.282 6.353 16.055 1.00 20.44 268 GLU A O 1
ATOM 2125 N N . TYR A 1 269 ? -4.297 5.489 13.949 1.00 21.65 269 TYR A N 1
ATOM 2126 C CA . TYR A 1 269 ? -3.272 4.473 14.278 1.00 22.27 269 TYR A CA 1
ATOM 2127 C C . TYR A 1 269 ? -1.897 5.134 14.449 1.00 24.88 269 TYR A C 1
ATOM 2128 O O . TYR A 1 269 ? -1.102 4.660 15.222 1.00 26.23 269 TYR A O 1
ATOM 2137 N N . ALA A 1 270 ? -1.673 6.255 13.776 1.00 24.85 270 ALA A N 1
ATOM 2138 C CA . ALA A 1 270 ? -0.440 7.015 13.946 1.00 27.74 270 ALA A CA 1
ATOM 2139 C C . ALA A 1 270 ? -0.255 7.381 15.423 1.00 26.57 270 ALA A C 1
ATOM 2140 O O . ALA A 1 270 ? 0.852 7.488 15.884 1.00 26.47 270 ALA A O 1
ATOM 2142 N N . ASN A 1 271 ? -1.332 7.617 16.165 1.00 31.20 271 ASN A N 1
ATOM 2143 C CA . ASN A 1 271 ? -1.180 7.957 17.601 1.00 32.96 271 ASN A CA 1
ATOM 2144 C C . ASN A 1 271 ? -0.415 6.884 18.377 1.00 37.53 271 ASN A C 1
ATOM 2145 O O . ASN A 1 271 ? 0.353 7.241 19.271 1.00 33.93 271 ASN A O 1
ATOM 2150 N N . GLN A 1 272 ? -0.589 5.608 17.999 1.00 32.70 272 GLN A N 1
ATOM 2151 C CA . GLN A 1 272 ? 0.011 4.461 18.677 1.00 33.18 272 GLN A CA 1
ATOM 2152 C C . GLN A 1 272 ? 1.503 4.310 18.365 1.00 36.41 272 GLN A C 1
ATOM 2153 O O . GLN A 1 272 ? 2.152 3.503 18.994 1.00 36.33 272 GLN A O 1
ATOM 2159 N N . LEU A 1 273 ? 2.038 5.024 17.366 1.00 35.08 273 LEU A N 1
ATOM 2160 C CA . LEU A 1 273 ? 3.502 5.034 17.131 1.00 36.18 273 LEU A CA 1
ATOM 2161 C C . LEU A 1 273 ? 4.190 5.727 18.310 1.00 38.68 273 LEU A C 1
ATOM 2162 O O . LEU A 1 273 ? 3.728 6.768 18.760 1.00 37.00 273 LEU A O 1
ATOM 2167 N N . SER A 1 274 ? 5.303 5.144 18.770 1.00 40.48 274 SER A N 1
ATOM 2168 C CA . SER A 1 274 ? 6.295 5.877 19.512 1.00 41.45 274 SER A CA 1
ATOM 2169 C C . SER A 1 274 ? 7.035 6.735 18.494 1.00 42.56 274 SER A C 1
ATOM 2170 O O . SER A 1 274 ? 7.342 6.253 17.403 1.00 46.31 274 SER A O 1
ATOM 2173 N N . LYS A 1 275 ? 7.289 8.001 18.834 1.00 37.87 275 LYS A N 1
ATOM 2174 C CA . LYS A 1 275 ? 7.862 8.887 17.879 1.00 33.74 275 LYS A CA 1
ATOM 2175 C C . LYS A 1 275 ? 9.110 9.522 18.476 1.00 30.53 275 LYS A C 1
ATOM 2176 O O . LYS A 1 275 ? 9.082 9.982 19.586 1.00 36.15 275 LYS A O 1
ATOM 2182 N N . ASN A 1 276 ? 10.190 9.541 17.707 1.00 31.97 276 ASN A N 1
ATOM 2183 C CA . ASN A 1 276 ? 11.308 10.382 18.047 1.00 36.07 276 ASN A CA 1
ATOM 2184 C C . ASN A 1 276 ? 10.860 11.839 17.822 1.00 38.03 276 ASN A C 1
ATOM 2185 O O . ASN A 1 276 ? 9.717 12.122 17.385 1.00 38.91 276 ASN A O 1
ATOM 2190 N N . GLU A 1 277 ? 11.760 12.781 18.101 1.00 40.82 277 GLU A N 1
ATOM 2191 C CA . GLU A 1 277 ? 11.359 14.162 18.097 1.00 39.28 277 GLU A CA 1
ATOM 2192 C C . GLU A 1 277 ? 11.034 14.624 16.674 1.00 35.37 277 GLU A C 1
ATOM 2193 O O . GLU A 1 277 ? 10.162 15.476 16.519 1.00 34.34 277 GLU A O 1
ATOM 2199 N N . GLU A 1 278 ? 11.690 14.046 15.666 1.00 31.27 278 GLU A N 1
ATOM 2200 C CA . GLU A 1 278 ? 11.407 14.403 14.268 1.00 30.98 278 GLU A CA 1
ATOM 2201 C C . GLU A 1 278 ? 9.972 13.980 13.897 1.00 29.00 278 GLU A C 1
ATOM 2202 O O . GLU A 1 278 ? 9.216 14.768 13.330 1.00 27.24 278 GLU A O 1
ATOM 2208 N N . ILE A 1 279 ? 9.563 12.762 14.254 1.00 25.01 279 ILE A N 1
ATOM 2209 C CA . ILE A 1 279 ? 8.300 12.253 13.822 1.00 25.96 279 ILE A CA 1
ATOM 2210 C C . ILE A 1 279 ? 7.182 13.000 14.562 1.00 24.77 279 ILE A C 1
ATOM 2211 O O . ILE A 1 279 ? 6.138 13.303 14.006 1.00 21.29 279 ILE A O 1
ATOM 2216 N N . LYS A 1 280 ? 7.386 13.283 15.860 1.00 26.71 280 LYS A N 1
ATOM 2217 C CA . LYS A 1 280 ? 6.369 13.999 16.604 1.00 28.91 280 LYS A CA 1
ATOM 2218 C C . LYS A 1 280 ? 6.090 15.377 15.949 1.00 23.10 280 LYS A C 1
ATOM 2219 O O . LYS A 1 280 ? 4.950 15.780 15.788 1.00 21.76 280 LYS A O 1
ATOM 2225 N N . ARG A 1 281 ? 7.163 16.068 15.598 1.00 24.18 281 ARG A N 1
ATOM 2226 C CA . ARG A 1 281 ? 7.148 17.369 14.960 1.00 25.70 281 ARG A CA 1
ATOM 2227 C C . ARG A 1 281 ? 6.389 17.253 13.633 1.00 21.80 281 ARG A C 1
ATOM 2228 O O . ARG A 1 281 ? 5.478 18.049 13.326 1.00 21.75 281 ARG A O 1
ATOM 2236 N N . LEU A 1 282 ? 6.741 16.232 12.855 1.00 19.11 282 LEU A N 1
ATOM 2237 C CA . LEU A 1 282 ? 6.149 16.061 11.536 1.00 18.04 282 LEU A CA 1
ATOM 2238 C C . LEU A 1 282 ? 4.666 15.759 11.635 1.00 17.45 282 LEU A C 1
ATOM 2239 O O . LEU A 1 282 ? 3.877 16.237 10.779 1.00 18.35 282 LEU A O 1
ATOM 2244 N N . PHE A 1 283 ? 4.236 15.015 12.656 1.00 17.81 283 PHE A N 1
ATOM 2245 C CA . PHE A 1 283 ? 2.828 14.802 12.869 1.00 20.28 283 PHE A CA 1
ATOM 2246 C C . PHE A 1 283 ? 2.096 16.078 13.313 1.00 18.21 283 PHE A C 1
ATOM 2247 O O . PHE A 1 283 ? 0.957 16.260 12.918 1.00 19.28 283 PHE A O 1
ATOM 2255 N N . GLU A 1 284 ? 2.708 16.869 14.189 1.00 21.27 284 GLU A N 1
ATOM 2256 C CA . GLU A 1 284 ? 2.129 18.168 14.606 1.00 22.40 284 GLU A CA 1
ATOM 2257 C C . GLU A 1 284 ? 1.895 19.021 13.354 1.00 20.28 284 GLU A C 1
ATOM 2258 O O . GLU A 1 284 ? 0.785 19.585 13.181 1.00 19.29 284 GLU A O 1
ATOM 2264 N N . ILE A 1 285 ? 2.923 19.087 12.506 1.00 19.07 285 ILE A N 1
ATOM 2265 C CA . ILE A 1 285 ? 2.839 19.820 11.219 1.00 18.54 285 ILE A CA 1
ATOM 2266 C C . ILE A 1 285 ? 1.669 19.303 10.394 1.00 17.38 285 ILE A C 1
ATOM 2267 O O . ILE A 1 285 ? 0.820 20.073 9.914 1.00 16.06 285 ILE A O 1
ATOM 2272 N N . ALA A 1 286 ? 1.582 17.975 10.192 1.00 17.01 286 ALA A N 1
ATOM 2273 C CA . ALA A 1 286 ? 0.559 17.408 9.352 1.00 15.88 286 ALA A CA 1
ATOM 2274 C C . ALA A 1 286 ? -0.855 17.738 9.874 1.00 16.27 286 ALA A C 1
ATOM 2275 O O . ALA A 1 286 ? -1.785 18.072 9.123 1.00 16.62 286 ALA A O 1
ATOM 2277 N N . ASN A 1 287 ? -1.032 17.645 11.186 1.00 17.77 287 ASN A N 1
ATOM 2278 C CA . ASN A 1 287 ? -2.305 17.889 11.813 1.00 21.18 287 ASN A CA 1
ATOM 2279 C C . ASN A 1 287 ? -2.742 19.344 11.597 1.00 18.56 287 ASN A C 1
ATOM 2280 O O . ASN A 1 287 ? -3.919 19.596 11.261 1.00 18.93 287 ASN A O 1
ATOM 2285 N N . ARG A 1 288 ? -1.796 20.273 11.759 1.00 19.32 288 ARG A N 1
ATOM 2286 C CA . ARG A 1 288 ? -2.084 21.691 11.500 1.00 21.41 288 ARG A CA 1
ATOM 2287 C C . ARG A 1 288 ? -2.418 21.948 10.036 1.00 18.40 288 ARG A C 1
ATOM 2288 O O . ARG A 1 288 ? -3.373 22.684 9.749 1.00 18.20 288 ARG A O 1
ATOM 2296 N N . VAL A 1 289 ? -1.671 21.344 9.090 1.00 15.39 289 VAL A N 1
ATOM 2297 C CA . VAL A 1 289 ? -1.987 21.489 7.706 1.00 15.38 289 VAL A CA 1
ATOM 2298 C C . VAL A 1 289 ? -3.389 20.954 7.419 1.00 16.94 289 VAL A C 1
ATOM 2299 O O . VAL A 1 289 ? -4.191 21.567 6.678 1.00 14.87 289 VAL A O 1
ATOM 2303 N N . GLU A 1 290 ? -3.701 19.796 8.030 1.00 16.76 290 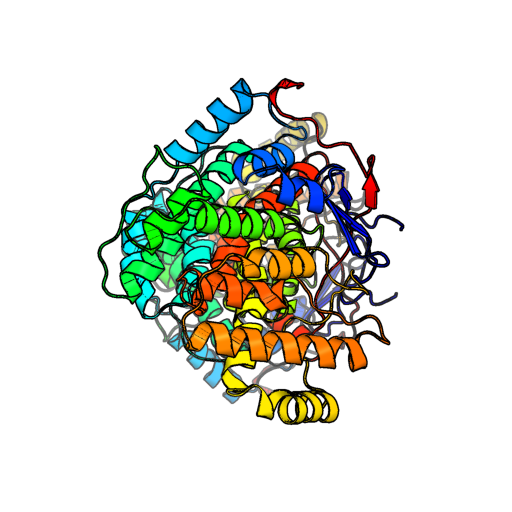GLU A N 1
ATOM 2304 C CA . GLU A 1 290 ? -5.010 19.192 7.818 1.00 18.43 290 GLU A CA 1
ATOM 2305 C C . GLU A 1 290 ? -6.129 20.151 8.264 1.00 18.04 290 GLU A C 1
ATOM 2306 O O . GLU A 1 290 ? -7.084 20.367 7.517 1.00 18.65 290 GLU A O 1
ATOM 2312 N N . GLU A 1 291 ? -5.951 20.768 9.434 1.00 20.50 291 GLU A N 1
ATOM 2313 C CA . GLU A 1 291 ? -6.952 21.694 10.036 1.00 23.41 291 GLU A CA 1
ATOM 2314 C C . GLU A 1 291 ? -7.232 22.880 9.098 1.00 21.54 291 GLU A C 1
ATOM 2315 O O . GLU A 1 291 ? -8.384 23.182 8.806 1.00 23.63 291 GLU A O 1
ATOM 2321 N N . ILE A 1 292 ? -6.176 23.494 8.568 1.00 21.47 292 ILE A N 1
ATOM 2322 C CA . ILE A 1 292 ? -6.292 24.673 7.670 1.00 22.35 292 ILE A CA 1
ATOM 2323 C C . ILE A 1 292 ? -6.908 24.265 6.343 1.00 20.77 292 ILE A C 1
ATOM 2324 O O . ILE A 1 292 ? -7.793 24.933 5.777 1.00 22.94 292 ILE A O 1
ATOM 2329 N N . GLY A 1 293 ? -6.424 23.139 5.782 1.00 19.48 293 GLY A N 1
ATOM 2330 C CA . GLY A 1 293 ? -6.922 22.603 4.555 1.00 19.81 293 GLY A CA 1
ATOM 2331 C C . GLY A 1 293 ? -8.418 22.314 4.576 1.00 21.02 293 GLY A C 1
ATOM 2332 O O . GLY A 1 293 ? -9.159 22.602 3.610 1.00 21.22 293 GLY A O 1
ATOM 2333 N N . ILE A 1 294 ? -8.869 21.695 5.652 1.00 21.88 294 ILE A N 1
ATOM 2334 C CA . ILE A 1 294 ? -10.245 21.379 5.760 1.00 23.65 294 ILE A CA 1
ATOM 2335 C C . ILE A 1 294 ? -11.071 22.678 5.874 1.00 22.93 294 ILE A C 1
ATOM 2336 O O . ILE A 1 294 ? -12.126 22.778 5.280 1.00 25.31 294 ILE A O 1
ATOM 2341 N N . LYS A 1 295 ? -10.582 23.695 6.570 1.00 26.01 295 LYS A N 1
ATOM 2342 C CA . LYS A 1 295 ? -11.373 24.963 6.636 1.00 27.42 295 LYS A CA 1
ATOM 2343 C C . LYS A 1 295 ? -11.473 25.648 5.266 1.00 29.19 295 LYS A C 1
ATOM 2344 O O . LYS A 1 295 ? -12.514 26.260 4.898 1.00 29.94 295 LYS A O 1
ATOM 2350 N N . ILE A 1 296 ? -10.387 25.609 4.497 1.00 28.87 296 ILE A N 1
ATOM 2351 C CA . ILE A 1 296 ? -10.363 26.322 3.247 1.00 31.90 296 ILE A CA 1
ATOM 2352 C C . ILE A 1 296 ? -11.006 25.501 2.131 1.00 36.11 296 ILE A C 1
ATOM 2353 O O . ILE A 1 296 ? -11.812 26.027 1.365 1.00 37.18 296 ILE A O 1
ATOM 2358 N N . LEU A 1 297 ? -10.608 24.235 2.006 1.00 32.43 297 LEU A N 1
ATOM 2359 C CA . LEU A 1 297 ? -10.899 23.456 0.826 1.00 33.27 297 LEU A CA 1
ATOM 2360 C C . LEU A 1 297 ? -12.126 22.567 1.045 1.00 32.05 297 LEU A C 1
ATOM 2361 O O . LEU A 1 297 ? -12.639 22.067 0.067 1.00 35.39 297 LEU A O 1
ATOM 2366 N N . GLY A 1 298 ? -12.533 22.360 2.309 1.00 34.15 298 GLY A N 1
ATOM 2367 C CA . GLY A 1 298 ? -13.651 21.510 2.694 1.00 39.47 298 GLY A CA 1
ATOM 2368 C C . GLY A 1 298 ? -14.911 21.790 1.882 1.00 48.70 298 GLY A C 1
ATOM 2369 O O . GLY A 1 298 ? -15.486 20.865 1.281 1.00 41.55 298 GLY A O 1
ATOM 2370 N N . LYS A 1 299 ? -15.308 23.075 1.825 1.00 51.03 299 LYS A N 1
ATOM 2371 C CA . LYS A 1 299 ? -16.561 23.511 1.143 1.00 56.92 299 LYS A CA 1
ATOM 2372 C C . LYS A 1 299 ? -16.527 23.183 -0.359 1.00 58.53 299 LYS A C 1
ATOM 2373 O O . LYS A 1 299 ? -17.575 22.882 -0.936 1.00 64.48 299 LYS A O 1
ATOM 2379 N N . ARG A 1 300 ? -15.338 23.181 -0.976 1.00 55.45 300 ARG A N 1
ATOM 2380 C CA . ARG A 1 300 ? -15.163 22.794 -2.390 1.00 48.66 300 ARG A CA 1
ATOM 2381 C C . ARG A 1 300 ? -15.062 21.267 -2.573 1.00 48.48 300 ARG A C 1
ATOM 2382 O O . ARG A 1 300 ? -14.739 20.794 -3.677 1.00 48.18 300 ARG A O 1
ATOM 2390 N N . GLY A 1 301 ? -15.346 20.496 -1.516 1.00 42.88 301 GLY A N 1
ATOM 2391 C CA . GLY A 1 301 ? -15.296 19.014 -1.541 1.00 46.11 301 GLY A CA 1
ATOM 2392 C C . GLY A 1 301 ? -13.874 18.449 -1.622 1.00 44.26 301 GLY A C 1
ATOM 2393 O O . GLY A 1 301 ? -13.702 17.308 -2.066 1.00 41.08 301 GLY A O 1
ATOM 2394 N N . ILE A 1 302 ? -12.866 19.230 -1.185 1.00 35.16 302 ILE A N 1
ATOM 2395 C CA . ILE A 1 302 ? -11.448 18.828 -1.244 1.00 33.62 302 ILE A CA 1
ATOM 2396 C C . ILE A 1 302 ? -10.985 18.481 0.182 1.00 28.08 302 ILE A C 1
ATOM 2397 O O . ILE A 1 302 ? -11.042 19.321 1.090 1.00 25.28 302 ILE A O 1
ATOM 2402 N N . TYR A 1 303 ? -10.663 17.187 0.413 1.00 25.38 303 TYR A N 1
ATOM 2403 C CA . TYR A 1 303 ? -10.402 16.665 1.779 1.00 26.39 303 TYR A CA 1
ATOM 2404 C C . TYR A 1 303 ? -9.139 15.810 1.780 1.00 17.41 303 TYR A C 1
ATOM 2405 O O . TYR A 1 303 ? -8.642 15.448 0.713 1.00 19.76 303 TYR A O 1
ATOM 2414 N N . PRO A 1 304 ? -8.566 15.490 2.944 1.00 18.71 304 PRO A N 1
ATOM 2415 C CA . PRO A 1 304 ? -7.350 14.689 2.980 1.00 17.68 304 PRO A CA 1
ATOM 2416 C C . PRO A 1 304 ? -7.626 13.325 2.352 1.00 18.49 304 PRO A C 1
ATOM 2417 O O . PRO A 1 304 ? -8.654 12.703 2.637 1.00 18.49 304 PRO A O 1
ATOM 2421 N N . ASN A 1 305 ? -6.674 12.910 1.525 1.00 17.87 305 ASN A N 1
ATOM 2422 C CA . ASN A 1 305 ? -6.609 11.607 0.861 1.00 18.34 305 ASN A CA 1
ATOM 2423 C C . ASN A 1 305 ? -5.732 10.675 1.716 1.00 15.33 305 ASN A C 1
ATOM 2424 O O . ASN A 1 305 ? -5.012 11.100 2.601 1.00 15.84 305 ASN A O 1
ATOM 2429 N N . VAL A 1 306 ? -5.743 9.387 1.382 1.00 14.83 306 VAL A N 1
ATOM 2430 C CA . VAL A 1 306 ? -4.889 8.419 2.101 1.00 16.32 306 VAL A CA 1
ATOM 2431 C C . VAL A 1 306 ? -3.416 8.868 2.108 1.00 14.47 306 VAL A C 1
ATOM 2432 O O . VAL A 1 306 ? -2.717 8.671 3.107 1.00 16.22 306 VAL A O 1
ATOM 2436 N N . ASP A 1 307 ? -2.936 9.439 0.999 1.00 15.61 307 ASP A N 1
ATOM 2437 C CA . ASP A 1 307 ? -1.537 9.803 0.944 1.00 17.79 307 ASP A CA 1
ATOM 2438 C C . ASP A 1 307 ? -1.203 11.099 1.694 1.00 19.21 307 ASP A C 1
ATOM 2439 O O . ASP A 1 307 ? -0.031 11.477 1.685 1.00 21.24 307 ASP A O 1
ATOM 2444 N N . PHE A 1 308 ? -2.151 11.724 2.414 1.00 16.32 308 PHE A N 1
ATOM 2445 C CA . PHE A 1 308 ? -1.770 12.767 3.326 1.00 15.19 308 PHE A CA 1
ATOM 2446 C C . PHE A 1 308 ? -0.918 12.215 4.469 1.00 15.03 308 PHE A C 1
ATOM 2447 O O . PHE A 1 308 ? 0.059 12.858 4.906 1.00 14.71 308 PHE A O 1
ATOM 2455 N N . TYR A 1 309 ? -1.324 11.050 5.005 1.00 13.65 309 TYR A N 1
ATOM 2456 C CA . TYR A 1 309 ? -0.693 10.460 6.205 1.00 14.70 309 TYR A CA 1
ATOM 2457 C C . TYR A 1 309 ? 0.188 9.245 5.843 1.00 13.84 309 TYR A C 1
ATOM 2458 O O . TYR A 1 309 ? 1.058 8.923 6.622 1.00 14.71 309 TYR A O 1
ATOM 2467 N N . SER A 1 310 ? -0.050 8.560 4.713 1.00 13.12 310 SER A N 1
ATOM 2468 C CA . SER A 1 310 ? 0.608 7.240 4.485 1.00 13.84 310 SER A CA 1
ATOM 2469 C C . SER A 1 310 ? 2.122 7.404 4.435 1.00 14.66 310 SER A C 1
ATOM 2470 O O . SER A 1 310 ? 2.857 6.640 5.096 1.00 13.83 310 SER A O 1
ATOM 2473 N N . GLY A 1 311 ? 2.615 8.376 3.651 1.00 14.67 311 GLY A N 1
ATOM 2474 C CA . GLY A 1 311 ? 4.063 8.528 3.551 1.00 15.58 311 GLY A CA 1
ATOM 2475 C C . GLY A 1 311 ? 4.731 8.788 4.899 1.00 13.93 311 GLY A C 1
ATOM 2476 O O . GLY A 1 311 ? 5.766 8.208 5.224 1.00 14.62 311 GLY A O 1
ATOM 2477 N N . LEU A 1 312 ? 4.128 9.632 5.732 1.00 14.15 312 LEU A N 1
ATOM 2478 C CA . LEU A 1 312 ? 4.645 9.937 7.052 1.00 16.07 312 LEU A CA 1
ATOM 2479 C C . LEU A 1 312 ? 4.675 8.706 7.963 1.00 15.83 312 LEU A C 1
ATOM 2480 O O . LEU A 1 312 ? 5.652 8.451 8.671 1.00 17.51 312 LEU A O 1
ATOM 2485 N N . VAL A 1 313 ? 3.622 7.885 7.904 1.00 16.23 313 VAL A N 1
ATOM 2486 C CA . VAL A 1 313 ? 3.564 6.619 8.677 1.00 15.07 313 VAL A CA 1
ATOM 2487 C C . VAL A 1 313 ? 4.675 5.657 8.238 1.00 15.62 313 VAL A C 1
ATOM 2488 O O . VAL A 1 313 ? 5.376 5.148 9.086 1.00 16.50 313 VAL A O 1
ATOM 2492 N N . PHE A 1 314 ? 4.862 5.470 6.937 1.00 15.70 314 PHE A N 1
ATOM 2493 C CA . PHE A 1 314 ? 5.913 4.553 6.444 1.00 15.40 314 PHE A CA 1
ATOM 2494 C C . PHE A 1 314 ? 7.305 5.109 6.773 1.00 15.54 314 PHE A C 1
ATOM 2495 O O . PHE A 1 314 ? 8.210 4.372 7.143 1.00 15.72 314 PHE A O 1
ATOM 2503 N N . TYR A 1 315 ? 7.480 6.436 6.677 1.00 15.39 315 TYR A N 1
ATOM 2504 C CA . TYR A 1 315 ? 8.725 7.074 7.076 1.00 16.67 315 TYR A CA 1
ATOM 2505 C C . TYR A 1 315 ? 9.004 6.833 8.566 1.00 17.06 315 TYR A C 1
ATOM 2506 O O . TYR A 1 315 ? 10.166 6.558 8.943 1.00 18.65 315 TYR A O 1
ATOM 2515 N N . ALA A 1 316 ? 7.977 6.943 9.400 1.00 18.00 316 ALA A N 1
ATOM 2516 C CA . ALA A 1 316 ? 8.062 6.779 10.845 1.00 20.55 316 ALA A CA 1
ATOM 2517 C C . ALA A 1 316 ? 8.547 5.362 11.181 1.00 24.20 316 ALA A C 1
ATOM 2518 O O . ALA A 1 316 ? 9.215 5.141 12.171 1.00 26.47 316 ALA A O 1
ATOM 2520 N N . MET A 1 317 ? 8.236 4.404 10.322 1.00 19.56 317 MET A N 1
ATOM 2521 C CA . MET A 1 317 ? 8.632 3.063 10.595 1.00 23.18 317 MET A CA 1
ATOM 2522 C C . MET A 1 317 ? 9.985 2.669 10.012 1.00 22.14 317 MET A C 1
ATOM 2523 O O . MET A 1 317 ? 10.441 1.562 10.310 1.00 22.92 317 MET A O 1
ATOM 2528 N N . GLY A 1 318 ? 10.655 3.585 9.305 1.00 18.73 318 GLY A N 1
ATOM 2529 C CA . GLY A 1 318 ? 12.016 3.416 8.882 1.00 18.76 318 GLY A CA 1
ATOM 2530 C C . GLY A 1 318 ? 12.225 3.219 7.415 1.00 16.65 318 GLY A C 1
ATOM 2531 O O . GLY A 1 318 ? 13.347 2.858 6.994 1.00 19.19 318 GLY A O 1
ATOM 2532 N N . PHE A 1 319 ? 11.188 3.431 6.563 1.00 15.71 319 PHE A N 1
ATOM 2533 C CA . PHE A 1 319 ? 11.390 3.378 5.133 1.00 16.36 319 PHE A CA 1
ATOM 2534 C C . PHE A 1 319 ? 11.763 4.742 4.545 1.00 16.63 319 PHE A C 1
ATOM 2535 O O . PHE A 1 319 ? 11.126 5.716 4.927 1.00 18.21 319 PHE A O 1
ATOM 2543 N N . ASP A 1 320 ? 12.705 4.806 3.587 1.00 16.14 320 ASP A N 1
ATOM 2544 C CA . ASP A 1 320 ? 13.017 5.993 2.805 1.00 18.52 320 ASP A CA 1
ATOM 2545 C C . ASP A 1 320 ? 11.747 6.384 2.067 1.00 17.08 320 ASP A C 1
ATOM 2546 O O . ASP A 1 320 ? 11.032 5.531 1.526 1.00 14.76 320 ASP A O 1
ATOM 2551 N N . PRO A 1 321 ? 11.431 7.689 2.016 1.00 17.95 321 PRO A N 1
ATOM 2552 C CA . PRO A 1 321 ? 10.298 8.177 1.252 1.00 20.41 321 PRO A CA 1
ATOM 2553 C C . PRO A 1 321 ? 10.173 7.676 -0.186 1.00 20.68 321 PRO A C 1
ATOM 2554 O O . PRO A 1 321 ? 9.052 7.377 -0.621 1.00 20.36 321 PRO A O 1
ATOM 2558 N N . ASP A 1 322 ? 11.274 7.501 -0.912 1.00 20.25 322 ASP A N 1
ATOM 2559 C CA . ASP A 1 322 ? 11.027 7.198 -2.275 1.00 22.70 322 ASP A CA 1
ATOM 2560 C C . ASP A 1 322 ? 10.735 5.691 -2.450 1.00 20.09 322 ASP A C 1
ATOM 2561 O O . ASP A 1 322 ? 10.447 5.279 -3.561 1.00 19.41 322 ASP A O 1
ATOM 2566 N N . LEU A 1 323 ? 10.811 4.896 -1.376 1.00 16.24 323 LEU A N 1
ATOM 2567 C CA . LEU A 1 323 ? 10.311 3.496 -1.454 1.00 15.40 323 LEU A CA 1
ATOM 2568 C C . LEU A 1 323 ? 8.796 3.448 -1.291 1.00 14.87 323 LEU A C 1
ATOM 2569 O O . LEU A 1 323 ? 8.188 2.334 -1.482 1.00 13.23 323 LEU A O 1
ATOM 2574 N N . PHE A 1 324 ? 8.132 4.553 -0.911 1.00 14.19 324 PHE A N 1
ATOM 2575 C CA . PHE A 1 324 ? 6.701 4.443 -0.562 1.00 15.02 324 PHE A CA 1
ATOM 2576 C C . PHE A 1 324 ? 5.861 3.846 -1.705 1.00 13.04 324 PHE A C 1
ATOM 2577 O O . PHE A 1 324 ? 4.998 3.004 -1.432 1.00 11.86 324 PHE A O 1
ATOM 2585 N N . PRO A 1 325 ? 6.057 4.196 -2.998 1.00 12.41 325 PRO A N 1
ATOM 2586 C CA . PRO A 1 325 ? 5.259 3.593 -4.064 1.00 11.54 325 PRO A CA 1
ATOM 2587 C C . PRO A 1 325 ? 5.430 2.067 -4.138 1.00 10.60 325 PRO A C 1
ATOM 2588 O O . PRO A 1 325 ? 4.462 1.322 -4.466 1.00 10.64 325 PRO A O 1
ATOM 2592 N N . THR A 1 326 ? 6.619 1.592 -3.763 1.00 9.51 326 THR A N 1
ATOM 2593 C CA . THR A 1 326 ? 6.840 0.119 -3.786 1.00 9.17 326 THR A CA 1
ATOM 2594 C C . THR A 1 326 ? 5.993 -0.527 -2.682 1.00 9.52 326 THR A C 1
ATOM 2595 O O . THR A 1 326 ? 5.520 -1.709 -2.847 1.00 9.37 326 THR A O 1
ATOM 2599 N N . ILE A 1 327 ? 5.958 0.121 -1.517 1.00 10.57 327 ILE A N 1
ATOM 2600 C CA . ILE A 1 327 ? 5.215 -0.403 -0.380 1.00 11.47 327 ILE A CA 1
ATOM 2601 C C . ILE A 1 327 ? 3.717 -0.454 -0.734 1.00 11.56 327 ILE A C 1
ATOM 2602 O O . ILE A 1 327 ? 2.995 -1.456 -0.421 1.00 11.41 327 ILE A O 1
ATOM 2607 N N . PHE A 1 328 ? 3.223 0.624 -1.356 1.00 10.71 328 PHE A N 1
ATOM 2608 C CA . PHE A 1 328 ? 1.858 0.611 -1.909 1.00 10.67 328 PHE A CA 1
ATOM 2609 C C . PHE A 1 328 ? 1.648 -0.649 -2.758 1.00 10.73 328 PHE A C 1
ATOM 2610 O O . PHE A 1 328 ? 0.681 -1.396 -2.561 1.00 11.31 328 PHE A O 1
ATOM 2618 N N . ALA A 1 329 ? 2.526 -0.884 -3.729 1.00 9.51 329 ALA A N 1
ATOM 2619 C CA . ALA A 1 329 ? 2.419 -2.059 -4.619 1.00 10.05 329 ALA A CA 1
ATOM 2620 C C . ALA A 1 329 ? 2.400 -3.349 -3.813 1.00 10.21 329 ALA A C 1
ATOM 2621 O O . ALA A 1 329 ? 1.669 -4.273 -4.168 1.00 10.86 329 ALA A O 1
ATOM 2623 N N . SER A 1 330 ? 3.181 -3.411 -2.709 1.00 9.88 330 SER A N 1
ATOM 2624 C CA . SER A 1 330 ? 3.317 -4.637 -1.933 1.00 10.40 330 SER A CA 1
ATOM 2625 C C . SER A 1 330 ? 1.949 -5.045 -1.371 1.00 9.35 330 SER A C 1
ATOM 2626 O O . SER A 1 330 ? 1.664 -6.207 -1.267 1.00 10.82 330 SER A O 1
ATOM 2629 N N . ALA A 1 331 ? 1.080 -4.083 -1.073 1.00 9.25 331 ALA A N 1
ATOM 2630 C CA . ALA A 1 331 ? -0.267 -4.371 -0.580 1.00 8.89 331 ALA A CA 1
ATOM 2631 C C . ALA A 1 331 ? -1.252 -4.502 -1.758 1.00 9.74 331 ALA A C 1
ATOM 2632 O O . ALA A 1 331 ? -2.107 -5.429 -1.793 1.00 9.81 331 ALA A O 1
ATOM 2634 N N . ARG A 1 332 ? -1.094 -3.630 -2.750 1.00 9.60 332 ARG A N 1
ATOM 2635 C CA . ARG A 1 332 ? -2.151 -3.503 -3.817 1.00 9.99 332 ARG A CA 1
ATOM 2636 C C . ARG A 1 332 ? -2.100 -4.706 -4.767 1.00 10.37 332 ARG A C 1
ATOM 2637 O O . ARG A 1 332 ? -3.086 -5.021 -5.467 1.00 10.97 332 ARG A O 1
ATOM 2645 N N . VAL A 1 333 ? -0.978 -5.453 -4.797 1.00 10.62 333 VAL A N 1
ATOM 2646 C CA . VAL A 1 333 ? -0.868 -6.654 -5.583 1.00 10.53 333 VAL A CA 1
ATOM 2647 C C . VAL A 1 333 ? -1.952 -7.655 -5.220 1.00 10.10 333 VAL A C 1
ATOM 2648 O O . VAL A 1 333 ? -2.458 -8.382 -6.091 1.00 11.29 333 VAL A O 1
ATOM 2652 N N . ILE A 1 334 ? -2.404 -7.630 -3.977 1.00 9.91 334 ILE A N 1
ATOM 2653 C CA . ILE A 1 334 ? -3.507 -8.536 -3.565 1.00 10.99 334 ILE A CA 1
ATOM 2654 C C . ILE A 1 334 ? -4.788 -8.146 -4.316 1.00 9.89 334 ILE A C 1
ATOM 2655 O O . ILE A 1 334 ? -5.440 -8.954 -4.925 1.00 9.76 334 ILE A O 1
ATOM 2660 N N . GLY A 1 335 ? -5.151 -6.867 -4.275 1.00 9.72 335 GLY A N 1
ATOM 2661 C CA . GLY A 1 335 ? -6.309 -6.391 -5.034 1.00 11.36 335 GLY A CA 1
ATOM 2662 C C . GLY A 1 335 ? -6.163 -6.586 -6.527 1.00 12.07 335 GLY A C 1
ATOM 2663 O O . GLY A 1 335 ? -7.113 -7.023 -7.172 1.00 11.44 335 GLY A O 1
ATOM 2664 N N . TRP A 1 336 ? -5.000 -6.243 -7.084 1.00 11.04 336 TRP A N 1
ATOM 2665 C CA . TRP A 1 336 ? -4.790 -6.429 -8.485 1.00 11.24 336 TRP A CA 1
ATOM 2666 C C . TRP A 1 336 ? -5.147 -7.860 -8.913 1.00 11.74 336 TRP A C 1
ATOM 2667 O O . TRP A 1 336 ? -5.884 -8.141 -9.901 1.00 12.16 336 TRP A O 1
ATOM 2678 N N . THR A 1 337 ? -4.523 -8.776 -8.215 1.00 10.92 337 THR A N 1
ATOM 2679 C CA . THR A 1 337 ? -4.654 -10.190 -8.546 1.00 10.91 337 THR A CA 1
ATOM 2680 C C . THR A 1 337 ? -6.064 -10.738 -8.259 1.00 11.42 337 THR A C 1
ATOM 2681 O O . THR A 1 337 ? -6.573 -11.565 -9.080 1.00 10.84 337 THR A O 1
ATOM 2685 N N . ALA A 1 338 ? -6.727 -10.265 -7.204 1.00 11.00 338 ALA A N 1
ATOM 2686 C CA . ALA A 1 338 ? -8.104 -10.630 -6.935 1.00 11.97 338 ALA A CA 1
ATOM 2687 C C . ALA A 1 338 ? -8.991 -10.132 -8.066 1.00 11.22 338 ALA A C 1
ATOM 2688 O O . ALA A 1 338 ? -9.890 -10.852 -8.517 1.00 13.33 338 ALA A O 1
ATOM 2690 N N . HIS A 1 339 ? -8.735 -8.917 -8.542 1.00 12.27 339 HIS A N 1
ATOM 2691 C CA . HIS A 1 339 ? -9.548 -8.360 -9.631 1.00 12.82 339 HIS A CA 1
ATOM 2692 C C . HIS A 1 339 ? -9.384 -9.158 -10.917 1.00 13.05 339 HIS A C 1
ATOM 2693 O O . HIS A 1 339 ? -10.408 -9.299 -11.660 1.00 13.25 339 HIS A O 1
ATOM 2700 N N . VAL A 1 340 ? -8.150 -9.572 -11.241 1.00 11.98 340 VAL A N 1
ATOM 2701 C CA . VAL A 1 340 ? -7.886 -10.341 -12.431 1.00 12.90 340 VAL A CA 1
ATOM 2702 C C . VAL A 1 340 ? -8.619 -11.682 -12.296 1.00 12.96 340 VAL A C 1
ATOM 2703 O O . VAL A 1 340 ? -9.315 -12.083 -13.229 1.00 12.78 340 VAL A O 1
ATOM 2707 N N . ASP A 1 341 ? -8.434 -12.362 -11.163 1.00 12.79 341 ASP A N 1
ATOM 2708 C CA . ASP A 1 341 ? -9.102 -13.693 -10.910 1.00 14.17 341 ASP A CA 1
ATOM 2709 C C . ASP A 1 341 ? -10.615 -13.590 -11.139 1.00 14.60 341 ASP A C 1
ATOM 2710 O O . ASP A 1 341 ? -11.209 -14.458 -11.798 1.00 15.38 341 ASP A O 1
ATOM 2715 N N . GLU A 1 342 ? -11.231 -12.535 -10.621 1.00 14.15 342 GLU A N 1
ATOM 2716 C CA . GLU A 1 342 ? -12.660 -12.337 -10.728 1.00 14.91 342 GLU A CA 1
ATOM 2717 C C . GLU A 1 342 ? -13.060 -12.154 -12.194 1.00 15.92 342 GLU A C 1
ATOM 2718 O O . GLU A 1 342 ? -14.014 -12.792 -12.640 1.00 15.88 342 GLU A O 1
ATOM 2724 N N . TYR A 1 343 ? -12.342 -11.282 -12.903 1.00 14.65 343 TYR A N 1
ATOM 2725 C CA . TYR A 1 343 ? -12.638 -10.939 -14.322 1.00 15.03 343 TYR A CA 1
ATOM 2726 C C . TYR A 1 343 ? -12.569 -12.170 -15.215 1.00 14.75 343 TYR A C 1
ATOM 2727 O O . TYR A 1 343 ? -13.431 -12.333 -16.130 1.00 16.99 343 TYR A O 1
ATOM 2736 N N . LEU A 1 344 ? -11.554 -13.008 -14.981 1.00 14.10 344 LEU A N 1
ATOM 2737 C CA . LEU A 1 344 ? -11.266 -14.152 -15.809 1.00 16.17 344 LEU A CA 1
ATOM 2738 C C . LEU A 1 344 ? -12.287 -15.283 -15.617 1.00 19.07 344 LEU A C 1
ATOM 2739 O O . LEU A 1 344 ? -12.184 -16.276 -16.335 1.00 18.33 344 LEU A O 1
ATOM 2744 N N . LYS A 1 345 ? -13.204 -15.153 -14.647 1.00 19.66 345 LYS A N 1
ATOM 2745 C CA . LYS A 1 345 ? -14.305 -16.101 -14.530 1.00 20.24 345 LYS A CA 1
ATOM 2746 C C . LYS A 1 345 ? -15.175 -16.012 -15.790 1.00 20.70 345 LYS A C 1
ATOM 2747 O O . LYS A 1 345 ? -15.855 -16.978 -16.120 1.00 23.15 345 LYS A O 1
ATOM 2753 N N . ASP A 1 346 ? -15.175 -14.855 -16.449 1.00 18.59 346 ASP A N 1
ATOM 2754 C CA . ASP A 1 346 ? -15.956 -14.641 -17.710 1.00 19.62 346 ASP A CA 1
ATOM 2755 C C . ASP A 1 346 ? -15.217 -13.580 -18.539 1.00 16.56 346 ASP A C 1
ATOM 2756 O O . ASP A 1 346 ? -15.657 -12.450 -18.643 1.00 16.82 346 ASP A O 1
ATOM 2761 N N . ASN A 1 347 ? -14.046 -13.967 -19.063 1.00 16.03 347 ASN A N 1
ATOM 2762 C CA . ASN A 1 347 ? -13.133 -13.011 -19.702 1.00 15.47 347 ASN A CA 1
ATOM 2763 C C . ASN A 1 347 ? -13.792 -12.380 -20.930 1.00 17.65 347 ASN A C 1
ATOM 2764 O O . ASN A 1 347 ? -14.572 -13.007 -21.645 1.00 17.49 347 ASN A O 1
ATOM 2769 N N . LYS A 1 348 ? -13.450 -11.123 -21.170 1.00 16.10 348 LYS A N 1
ATOM 2770 C CA . LYS A 1 348 ? -13.699 -10.452 -22.440 1.00 17.46 348 LYS A CA 1
ATOM 2771 C C . LYS A 1 348 ? -12.509 -9.541 -22.753 1.00 16.82 348 LYS A C 1
ATOM 2772 O O . LYS A 1 348 ? -12.119 -8.737 -21.917 1.00 16.14 348 LYS A O 1
ATOM 2778 N N . LEU A 1 349 ? -11.930 -9.702 -23.959 1.00 16.11 349 LEU A N 1
ATOM 2779 C CA . LEU A 1 349 ? -10.859 -8.828 -24.452 1.00 15.24 349 LEU A CA 1
ATOM 2780 C C . LEU A 1 349 ? -11.281 -7.375 -24.332 1.00 15.09 349 LEU A C 1
ATOM 2781 O O . LEU A 1 349 ? -12.389 -6.992 -24.751 1.00 13.07 349 LEU A O 1
ATOM 2786 N N . ILE A 1 350 ? -10.377 -6.538 -23.846 1.00 14.04 350 ILE A N 1
ATOM 2787 C CA . ILE A 1 350 ? -10.627 -5.112 -23.785 1.00 13.99 350 ILE A CA 1
ATOM 2788 C C . ILE A 1 350 ? -10.004 -4.477 -25.024 1.00 14.63 350 ILE A C 1
ATOM 2789 O O . ILE A 1 350 ? -8.782 -4.532 -25.202 1.00 13.98 350 ILE A O 1
ATOM 2794 N N . ARG A 1 351 ? -10.867 -3.959 -25.922 1.00 13.43 351 ARG A N 1
ATOM 2795 C CA . ARG A 1 351 ? -10.402 -3.497 -27.274 1.00 14.11 351 ARG A CA 1
ATOM 2796 C C . ARG A 1 351 ? -11.282 -2.334 -27.681 1.00 15.53 351 ARG A C 1
ATOM 2797 O O . ARG A 1 351 ? -12.333 -2.523 -28.300 1.00 14.76 351 ARG A O 1
ATOM 2805 N N . PRO A 1 352 ? -10.926 -1.116 -27.236 1.00 15.08 352 PRO A N 1
ATOM 2806 C CA . PRO A 1 352 ? -11.729 0.076 -27.547 1.00 15.40 352 PRO A CA 1
ATOM 2807 C C . PRO A 1 352 ? -11.422 0.606 -28.957 1.00 16.77 352 PRO A C 1
ATOM 2808 O O . PRO A 1 352 ? -10.831 -0.110 -29.760 1.00 15.96 352 PRO A O 1
ATOM 2812 N N . LYS A 1 353 ? -11.815 1.845 -29.249 1.00 17.69 353 LYS A N 1
ATOM 2813 C CA . LYS A 1 353 ? -11.522 2.459 -30.548 1.00 18.91 353 LYS A CA 1
ATOM 2814 C C . LYS A 1 353 ? -11.082 3.904 -30.312 1.00 16.97 353 LYS A C 1
ATOM 2815 O O . LYS A 1 353 ? -10.967 4.334 -29.140 1.00 17.18 353 LYS A O 1
ATOM 2821 N N . ALA A 1 354 ? -10.716 4.595 -31.402 1.00 16.17 354 ALA A N 1
ATOM 2822 C CA . ALA A 1 354 ? -10.399 5.955 -31.418 1.00 16.89 354 ALA A CA 1
ATOM 2823 C C . ALA A 1 354 ? -11.365 6.674 -32.360 1.00 16.85 354 ALA A C 1
ATOM 2824 O O . ALA A 1 354 ? -11.980 6.024 -33.213 1.00 19.68 354 ALA A O 1
ATOM 2826 N N . ILE A 1 355 ? -11.469 7.982 -32.183 1.00 18.47 355 ILE A N 1
ATOM 2827 C CA . ILE A 1 355 ? -12.089 8.863 -33.234 1.00 19.74 355 ILE A CA 1
ATOM 2828 C C . ILE A 1 355 ? -10.965 9.400 -34.126 1.00 19.47 355 ILE A C 1
ATOM 2829 O O . ILE A 1 355 ? -9.996 10.042 -33.658 1.00 19.75 355 ILE A O 1
ATOM 2834 N N . TYR A 1 356 ? -11.108 9.214 -35.435 1.00 20.36 356 TYR A N 1
ATOM 2835 C CA . TYR A 1 356 ? -10.036 9.559 -36.332 1.00 20.28 356 TYR A CA 1
ATOM 2836 C C . TYR A 1 356 ? -10.239 10.976 -36.869 1.00 22.58 356 TYR A C 1
ATOM 2837 O O . TYR A 1 356 ? -11.360 11.302 -37.307 1.00 22.58 356 TYR A O 1
ATOM 2846 N N . VAL A 1 357 ? -9.176 11.774 -36.812 1.00 23.29 357 VAL A N 1
ATOM 2847 C CA . VAL A 1 357 ? -9.129 13.114 -37.386 1.00 28.08 357 VAL A CA 1
ATOM 2848 C C . VAL A 1 357 ? -8.060 13.158 -38.495 1.00 28.44 357 VAL A C 1
ATOM 2849 O O . VAL A 1 357 ? -6.870 12.971 -38.292 1.00 29.78 357 VAL A O 1
ATOM 2853 N N . GLY A 1 358 ? -8.486 13.377 -39.750 1.00 36.30 358 GLY A N 1
ATOM 2854 C CA . GLY A 1 358 ? -7.504 13.529 -40.846 1.00 31.82 358 GLY A CA 1
ATOM 2855 C C . GLY A 1 358 ? -7.970 12.945 -42.160 1.00 35.89 358 GLY A C 1
ATOM 2856 O O . GLY A 1 358 ? -8.974 12.213 -42.227 1.00 38.85 358 GLY A O 1
ATOM 2857 N N . ASP A 1 359 ? -7.235 13.308 -43.224 1.00 37.87 359 ASP A N 1
ATOM 2858 C CA . ASP A 1 359 ? -7.498 12.822 -44.570 1.00 38.31 359 ASP A CA 1
ATOM 2859 C C . ASP A 1 359 ? -7.004 11.383 -44.687 1.00 27.79 359 ASP A C 1
ATOM 2860 O O . ASP A 1 359 ? -6.088 10.970 -43.923 1.00 33.77 359 ASP A O 1
ATOM 2865 N N . LEU A 1 360 ? -7.737 10.634 -45.504 1.00 26.31 360 LEU A N 1
ATOM 2866 C CA . LEU A 1 360 ? -7.444 9.289 -45.912 1.00 26.87 360 LEU A CA 1
ATOM 2867 C C . LEU A 1 360 ? -7.128 9.311 -47.405 1.00 28.67 360 LEU A C 1
ATOM 2868 O O . LEU A 1 360 ? -7.499 10.230 -48.086 1.00 36.27 360 LEU A O 1
ATOM 2873 N N . GLY A 1 361 ? -6.474 8.258 -47.887 1.00 25.99 361 GLY A N 1
ATOM 2874 C CA . GLY A 1 361 ? -6.211 8.074 -49.307 1.00 26.47 361 GLY A CA 1
ATOM 2875 C C . GLY A 1 361 ? -5.264 9.116 -49.846 1.00 25.74 361 GLY A C 1
ATOM 2876 O O . GLY A 1 361 ? -5.383 9.534 -51.009 1.00 28.78 361 GLY A O 1
ATOM 2877 N N . LYS A 1 362 ? -4.260 9.500 -49.057 1.00 20.83 362 LYS A N 1
ATOM 2878 C CA . LYS A 1 362 ? -3.250 10.393 -49.562 1.00 22.92 362 LYS A CA 1
ATOM 2879 C C . LYS A 1 362 ? -2.381 9.646 -50.581 1.00 20.16 362 LYS A C 1
ATOM 2880 O O . LYS A 1 362 ? -2.089 8.464 -50.414 1.00 18.37 362 LYS A O 1
ATOM 2886 N N . ARG A 1 363 ? -1.963 10.350 -51.632 1.00 20.66 363 ARG A N 1
ATOM 2887 C CA . ARG A 1 363 ? -1.082 9.738 -52.619 1.00 20.77 363 ARG A CA 1
ATOM 2888 C C . ARG A 1 363 ? 0.302 9.569 -51.996 1.00 16.49 363 ARG A C 1
ATOM 2889 O O . ARG A 1 363 ? 0.764 10.459 -51.381 1.00 17.15 363 ARG A O 1
ATOM 2897 N N . TYR A 1 364 ? 0.920 8.390 -52.174 1.00 16.16 364 TYR A N 1
ATOM 2898 C CA . TYR A 1 364 ? 2.295 8.182 -51.772 1.00 16.43 364 TYR A CA 1
ATOM 2899 C C . TYR A 1 364 ? 3.229 9.049 -52.633 1.00 16.20 364 TYR A C 1
ATOM 2900 O O . TYR A 1 364 ? 3.280 8.870 -53.852 1.00 16.85 364 TYR A O 1
ATOM 2909 N N . VAL A 1 365 ? 3.905 10.001 -51.981 1.00 16.69 365 VAL A N 1
ATOM 2910 C CA . VAL A 1 365 ? 4.786 10.945 -52.676 1.00 16.63 365 VAL A CA 1
ATOM 2911 C C . VAL A 1 365 ? 6.175 10.337 -52.653 1.00 16.59 365 VAL A C 1
ATOM 2912 O O . VAL A 1 365 ? 6.755 10.104 -51.595 1.00 14.85 365 VAL A O 1
ATOM 2916 N N . PRO A 1 366 ? 6.787 10.030 -53.821 1.00 16.08 366 PRO A N 1
ATOM 2917 C CA . PRO A 1 366 ? 8.111 9.432 -53.811 1.00 15.03 366 PRO A CA 1
ATOM 2918 C C . PRO A 1 366 ? 9.120 10.409 -53.202 1.00 14.03 366 PRO A C 1
ATOM 2919 O O . PRO A 1 366 ? 8.968 11.618 -53.303 1.00 15.69 366 PRO A O 1
ATOM 2923 N N . ILE A 1 367 ? 10.178 9.866 -52.620 1.00 14.54 367 ILE A N 1
ATOM 2924 C CA . ILE A 1 367 ? 11.066 10.635 -51.777 1.00 15.01 367 ILE A CA 1
ATOM 2925 C C . ILE A 1 367 ? 11.707 11.820 -52.529 1.00 16.79 367 ILE A C 1
ATOM 2926 O O . ILE A 1 367 ? 11.852 12.883 -51.952 1.00 16.83 367 ILE A O 1
ATOM 2931 N N . GLU A 1 368 ? 12.089 11.646 -53.813 1.00 17.14 368 GLU A N 1
ATOM 2932 C CA . GLU A 1 368 ? 12.755 12.734 -54.555 1.00 18.10 368 GLU A CA 1
ATOM 2933 C C . GLU A 1 368 ? 11.788 13.917 -54.822 1.00 17.92 368 GLU A C 1
ATOM 2934 O O . GLU A 1 368 ? 12.237 14.985 -55.179 1.00 19.29 368 GLU A O 1
ATOM 2940 N N . GLU A 1 369 ? 10.472 13.759 -54.705 1.00 16.65 369 GLU A N 1
ATOM 2941 C CA . GLU A 1 369 ? 9.534 14.873 -54.851 1.00 19.69 369 GLU A CA 1
ATOM 2942 C C . GLU A 1 369 ? 9.193 15.589 -53.532 1.00 20.07 369 GLU A C 1
ATOM 2943 O O . GLU A 1 369 ? 8.450 16.560 -53.558 1.00 21.58 369 GLU A O 1
ATOM 2949 N N . ARG A 1 370 ? 9.725 15.176 -52.386 1.00 18.60 370 ARG A N 1
ATOM 2950 C CA . ARG A 1 370 ? 9.280 15.764 -51.094 1.00 20.55 370 ARG A CA 1
ATOM 2951 C C . ARG A 1 370 ? 9.933 17.139 -50.807 1.00 23.21 370 ARG A C 1
ATOM 2952 O O . ARG A 1 370 ? 11.068 17.362 -51.265 1.00 31.23 370 ARG A O 1
ATOM 2960 N N . MET B 1 1 ? -26.724 1.780 -14.130 1.00 38.23 1 MET B N 1
ATOM 2961 C CA . MET B 1 1 ? -25.616 2.127 -15.069 1.00 33.22 1 MET B CA 1
ATOM 2962 C C . MET B 1 1 ? -25.214 0.867 -15.875 1.00 32.29 1 MET B C 1
ATOM 2963 O O . MET B 1 1 ? -25.303 -0.330 -15.439 1.00 29.85 1 MET B O 1
ATOM 2968 N N . GLU B 1 2 ? -24.817 1.146 -17.118 1.00 28.16 2 GLU B N 1
ATOM 2969 C CA . GLU B 1 2 ? -24.575 0.114 -18.135 1.00 25.04 2 GLU B CA 1
ATOM 2970 C C . GLU B 1 2 ? -23.180 -0.453 -17.913 1.00 22.80 2 GLU B C 1
ATOM 2971 O O . GLU B 1 2 ? -22.217 0.305 -17.660 1.00 22.74 2 GLU B O 1
ATOM 2977 N N . LEU B 1 3 ? -23.072 -1.782 -18.019 1.00 21.18 3 LEU B N 1
ATOM 2978 C CA . LEU B 1 3 ? -21.765 -2.441 -18.022 1.00 20.58 3 LEU B CA 1
ATOM 2979 C C . LEU B 1 3 ? -21.216 -2.363 -19.466 1.00 21.90 3 LEU B C 1
ATOM 2980 O O . LEU B 1 3 ? -21.872 -2.897 -20.361 1.00 20.33 3 LEU B O 1
ATOM 2985 N N . ARG B 1 4 ? -20.057 -1.703 -19.678 1.00 20.65 4 ARG B N 1
ATOM 2986 C CA . ARG B 1 4 ? -19.369 -1.576 -20.999 1.00 20.42 4 ARG B CA 1
ATOM 2987 C C . ARG B 1 4 ? -18.131 -2.482 -21.072 1.00 17.97 4 ARG B C 1
ATOM 2988 O O . ARG B 1 4 ? -17.020 -2.092 -21.454 1.00 19.61 4 ARG B O 1
ATOM 2996 N N . LYS B 1 5 ? -18.327 -3.702 -20.634 1.00 18.95 5 LYS B N 1
ATOM 2997 C CA . LYS B 1 5 ? -17.291 -4.687 -20.534 1.00 18.97 5 LYS B CA 1
ATOM 2998 C C . LYS B 1 5 ? -16.696 -4.932 -21.918 1.00 21.26 5 LYS B C 1
ATOM 2999 O O . LYS B 1 5 ? -17.434 -5.089 -22.888 1.00 22.68 5 LYS B O 1
ATOM 3005 N N . GLY B 1 6 ? -15.363 -4.903 -22.013 1.00 15.46 6 GLY B N 1
ATOM 3006 C CA . GLY B 1 6 ? -14.652 -5.059 -23.291 1.00 16.14 6 GLY B CA 1
ATOM 3007 C C . GLY B 1 6 ? -14.453 -3.751 -24.051 1.00 14.83 6 GLY B C 1
ATOM 3008 O O . GLY B 1 6 ? -13.720 -3.702 -25.007 1.00 13.58 6 GLY B O 1
ATOM 3009 N N . LEU B 1 7 ? -15.175 -2.699 -23.680 1.00 15.62 7 LEU B N 1
ATOM 3010 C CA . LEU B 1 7 ? -15.126 -1.347 -24.264 1.00 17.42 7 LEU B CA 1
ATOM 3011 C C . LEU B 1 7 ? -15.420 -1.387 -25.769 1.00 16.67 7 LEU B C 1
ATOM 3012 O O . LEU B 1 7 ? -14.899 -0.568 -26.477 1.00 16.76 7 LEU B O 1
ATOM 3017 N N . GLU B 1 8 ? -16.225 -2.344 -26.219 1.00 19.70 8 GLU B N 1
ATOM 3018 C CA . GLU B 1 8 ? -16.670 -2.386 -27.587 1.00 25.44 8 GLU B CA 1
ATOM 3019 C C . GLU B 1 8 ? -17.261 -1.032 -27.998 1.00 24.98 8 GLU B C 1
ATOM 3020 O O . GLU B 1 8 ? -18.156 -0.550 -27.372 1.00 25.21 8 GLU B O 1
ATOM 3026 N N . ASP B 1 9 ? -16.714 -0.409 -29.036 1.00 27.84 9 ASP B N 1
ATOM 3027 C CA . ASP B 1 9 ? -17.273 0.854 -29.577 1.00 31.03 9 ASP B CA 1
ATOM 3028 C C . ASP B 1 9 ? -17.256 2.007 -28.557 1.00 29.06 9 ASP B C 1
ATOM 3029 O O . ASP B 1 9 ? -18.037 2.950 -28.648 1.00 29.93 9 ASP B O 1
ATOM 3034 N N . ILE B 1 10 ? -16.327 1.980 -27.609 1.00 24.37 10 ILE B N 1
ATOM 3035 C CA . ILE B 1 10 ? -16.047 3.139 -26.824 1.00 21.67 10 ILE B CA 1
ATOM 3036 C C . ILE B 1 10 ? -14.779 3.786 -27.383 1.00 20.24 10 ILE B C 1
ATOM 3037 O O . ILE B 1 10 ? -13.752 3.111 -27.483 1.00 20.37 10 ILE B O 1
ATOM 3042 N N . ALA B 1 11 ? -14.834 5.076 -27.698 1.00 18.38 11 ALA B N 1
ATOM 3043 C CA . ALA B 1 11 ? -13.669 5.787 -28.205 1.00 18.71 11 ALA B CA 1
ATOM 3044 C C . ALA B 1 11 ? -12.925 6.364 -27.003 1.00 18.91 11 ALA B C 1
ATOM 3045 O O . ALA B 1 11 ? -13.532 7.049 -26.204 1.00 20.62 11 ALA B O 1
ATOM 3047 N N . ILE B 1 12 ? -11.625 6.095 -26.901 1.00 17.43 12 ILE B N 1
ATOM 3048 C CA . ILE B 1 12 ? -10.865 6.572 -25.741 1.00 18.95 12 ILE B CA 1
ATOM 3049 C C . ILE B 1 12 ? -9.921 7.730 -26.098 1.00 17.00 12 ILE B C 1
ATOM 3050 O O . ILE B 1 12 ? -9.359 8.328 -25.185 1.00 16.62 12 ILE B O 1
ATOM 3055 N N . LYS B 1 13 ? -9.716 8.048 -27.399 1.00 16.31 13 LYS B N 1
ATOM 3056 C CA . LYS B 1 13 ? -8.872 9.146 -27.767 1.00 17.52 13 LYS B CA 1
ATOM 3057 C C . LYS B 1 13 ? -9.220 9.601 -29.183 1.00 16.71 13 LYS B C 1
ATOM 3058 O O . LYS B 1 13 ? -9.899 8.881 -29.891 1.00 15.79 13 LYS B O 1
ATOM 3064 N N . GLU B 1 14 ? -8.818 10.831 -29.497 1.00 19.49 14 GLU B N 1
ATOM 3065 C CA . GLU B 1 14 ? -8.823 11.311 -30.867 1.00 20.80 14 GLU B CA 1
ATOM 3066 C C . GLU B 1 14 ? -7.454 10.954 -31.436 1.00 20.44 14 GLU B C 1
ATOM 3067 O O . GLU B 1 14 ? -6.481 11.099 -30.748 1.00 19.34 14 GLU B O 1
ATOM 3073 N N . THR B 1 15 ? -7.398 10.531 -32.705 1.00 17.83 15 THR B N 1
ATOM 3074 C CA . THR B 1 15 ? -6.102 10.103 -33.261 1.00 17.65 15 THR B CA 1
ATOM 3075 C C . THR B 1 15 ? -5.976 10.527 -34.718 1.00 17.48 15 THR B C 1
ATOM 3076 O O . THR B 1 15 ? -6.987 10.648 -35.397 1.00 17.14 15 THR B O 1
ATOM 3080 N N . SER B 1 16 ? -4.734 10.775 -35.144 1.00 17.99 16 SER B N 1
ATOM 3081 C CA . SER B 1 16 ? -4.399 10.998 -36.525 1.00 17.18 16 SER B CA 1
ATOM 3082 C C . SER B 1 16 ? -3.419 9.943 -37.042 1.00 17.44 16 SER B C 1
ATOM 3083 O O . SER B 1 16 ? -2.870 10.138 -38.138 1.00 17.13 16 SER B O 1
ATOM 3086 N N . ILE B 1 17 ? -3.190 8.864 -36.280 1.00 15.99 17 ILE B N 1
ATOM 3087 C CA . ILE B 1 17 ? -2.152 7.899 -36.622 1.00 15.49 17 ILE B CA 1
ATOM 3088 C C . ILE B 1 17 ? -2.721 6.850 -37.583 1.00 16.38 17 ILE B C 1
ATOM 3089 O O . ILE B 1 17 ? -2.236 6.690 -38.708 1.00 18.90 17 ILE B O 1
ATOM 3094 N N . THR B 1 18 ? -3.683 6.061 -37.137 1.00 16.06 18 THR B N 1
ATOM 3095 C CA . THR B 1 18 ? -4.142 4.923 -37.902 1.00 16.04 18 THR B CA 1
ATOM 3096 C C . THR B 1 18 ? -5.666 4.945 -38.002 1.00 16.04 18 THR B C 1
ATOM 3097 O O . THR B 1 18 ? -6.396 5.132 -37.023 1.00 16.35 18 THR B O 1
ATOM 3101 N N . TYR B 1 19 ? -6.132 4.740 -39.234 1.00 15.80 19 TYR B N 1
ATOM 3102 C CA . TYR B 1 19 ? -7.526 4.571 -39.539 1.00 16.98 19 TYR B CA 1
ATOM 3103 C C . TYR B 1 19 ? -7.746 3.143 -40.057 1.00 15.18 19 TYR B C 1
ATOM 3104 O O . TYR B 1 19 ? -7.070 2.737 -40.979 1.00 17.20 19 TYR B O 1
ATOM 3113 N N . ILE B 1 20 ? -8.705 2.421 -39.466 1.00 15.07 20 ILE B N 1
ATOM 3114 C CA . ILE B 1 20 ? -9.093 1.117 -39.885 1.00 16.10 20 ILE B CA 1
ATOM 3115 C C . ILE B 1 20 ? -10.510 1.212 -40.448 1.00 18.80 20 ILE B C 1
ATOM 3116 O O . ILE B 1 20 ? -11.400 1.648 -39.742 1.00 17.70 20 ILE B O 1
ATOM 3121 N N . ASP B 1 21 ? -10.695 0.710 -41.662 1.00 17.95 21 ASP B N 1
ATOM 3122 C CA . ASP B 1 21 ? -12.051 0.544 -42.230 1.00 21.24 21 ASP B CA 1
ATOM 3123 C C . ASP B 1 21 ? -12.431 -0.935 -42.108 1.00 17.99 21 ASP B C 1
ATOM 3124 O O . ASP B 1 21 ? -11.942 -1.739 -42.872 1.00 20.00 21 ASP B O 1
ATOM 3129 N N . GLY B 1 22 ? -13.188 -1.267 -41.054 1.00 19.66 22 GLY B N 1
ATOM 3130 C CA . GLY B 1 22 ? -13.516 -2.625 -40.701 1.00 20.10 22 GLY B CA 1
ATOM 3131 C C . GLY B 1 22 ? -14.464 -3.286 -41.678 1.00 21.00 22 GLY B C 1
ATOM 3132 O O . GLY B 1 22 ? -14.415 -4.471 -41.879 1.00 21.44 22 GLY B O 1
ATOM 3133 N N . GLU B 1 23 ? -15.317 -2.487 -42.310 1.00 23.00 23 GLU B N 1
ATOM 3134 C CA . GLU B 1 23 ? -16.300 -3.010 -43.239 1.00 28.47 23 GLU B CA 1
ATOM 3135 C C . GLU B 1 23 ? -15.629 -3.278 -44.599 1.00 24.85 23 GLU B C 1
ATOM 3136 O O . GLU B 1 23 ? -15.940 -4.256 -45.248 1.00 25.23 23 GLU B O 1
ATOM 3142 N N . LEU B 1 24 ? -14.723 -2.407 -45.053 1.00 24.02 24 LEU B N 1
ATOM 3143 C CA . LEU B 1 24 ? -14.140 -2.566 -46.422 1.00 24.39 24 LEU B CA 1
ATOM 3144 C C . LEU B 1 24 ? -12.727 -3.163 -46.382 1.00 22.14 24 LEU B C 1
ATOM 3145 O O . LEU B 1 24 ? -12.151 -3.449 -47.397 1.00 22.51 24 LEU B O 1
ATOM 3150 N N . GLY B 1 25 ? -12.150 -3.329 -45.198 1.00 19.72 25 GLY B N 1
ATOM 3151 C CA . GLY B 1 25 ? -10.813 -3.954 -45.083 1.00 18.42 25 GLY B CA 1
ATOM 3152 C C . GLY B 1 25 ? -9.708 -3.070 -45.608 1.00 17.42 25 GLY B C 1
ATOM 3153 O O . GLY B 1 25 ? -8.895 -3.485 -46.453 1.00 18.46 25 GLY B O 1
ATOM 3154 N N . ARG B 1 26 ? -9.712 -1.823 -45.148 1.00 17.92 26 ARG B N 1
ATOM 3155 C CA . ARG B 1 26 ? -8.708 -0.833 -45.504 1.00 18.67 26 ARG B CA 1
ATOM 3156 C C . ARG B 1 26 ? -8.005 -0.351 -44.241 1.00 18.46 26 ARG B C 1
ATOM 3157 O O . ARG B 1 26 ? -8.577 -0.315 -43.175 1.00 17.66 26 ARG B O 1
ATOM 3165 N N . LEU B 1 27 ? -6.774 0.095 -44.419 1.00 15.78 27 LEU B N 1
ATOM 3166 C CA . LEU B 1 27 ? -5.924 0.410 -43.315 1.00 15.00 27 LEU B CA 1
ATOM 3167 C C . LEU B 1 27 ? -5.025 1.531 -43.788 1.00 14.81 27 LEU B C 1
ATOM 3168 O O . LEU B 1 27 ? -4.438 1.398 -44.894 1.00 14.30 27 LEU B O 1
ATOM 3173 N N . TYR B 1 28 ? -4.934 2.610 -42.995 1.00 13.38 28 TYR B N 1
ATOM 3174 C CA . TYR B 1 28 ? -4.100 3.767 -43.345 1.00 14.48 28 TYR B CA 1
ATOM 3175 C C . TYR B 1 28 ? -3.204 4.152 -42.158 1.00 14.94 28 TYR B C 1
ATOM 3176 O O . TYR B 1 28 ? -3.652 4.143 -41.017 1.00 14.84 28 TYR B O 1
ATOM 3185 N N . TYR B 1 29 ? -1.968 4.552 -42.488 1.00 14.63 29 TYR B N 1
ATOM 3186 C CA . TYR B 1 29 ? -1.029 5.150 -41.551 1.00 14.97 29 TYR B CA 1
ATOM 3187 C C . TYR B 1 29 ? -0.854 6.612 -41.982 1.00 14.75 29 TYR B C 1
ATOM 3188 O O . TYR B 1 29 ? -0.336 6.854 -43.062 1.00 14.38 29 TYR B O 1
ATOM 3197 N N . ARG B 1 30 ? -1.294 7.538 -41.130 1.00 14.42 30 ARG B N 1
ATOM 3198 C CA . ARG B 1 30 ? -1.219 8.980 -41.394 1.00 15.77 30 ARG B CA 1
ATOM 3199 C C . ARG B 1 30 ? -1.775 9.275 -42.797 1.00 15.41 30 ARG B C 1
ATOM 3200 O O . ARG B 1 30 ? -1.291 10.192 -43.470 1.00 17.53 30 ARG B O 1
ATOM 3208 N N . GLY B 1 31 ? -2.854 8.573 -43.132 1.00 14.48 31 GLY B N 1
ATOM 3209 C CA . GLY B 1 31 ? -3.626 8.768 -44.382 1.00 16.18 31 GLY B CA 1
ATOM 3210 C C . GLY B 1 31 ? -3.051 8.067 -45.612 1.00 15.88 31 GLY B C 1
ATOM 3211 O O . GLY B 1 31 ? -3.738 8.055 -46.656 1.00 16.41 31 GLY B O 1
ATOM 3212 N N . TYR B 1 32 ? -1.895 7.375 -45.499 1.00 14.56 32 TYR B N 1
ATOM 3213 C CA . TYR B 1 32 ? -1.345 6.588 -46.598 1.00 14.68 32 TYR B CA 1
ATOM 3214 C C . TYR B 1 32 ? -1.826 5.149 -46.497 1.00 15.37 32 TYR B C 1
ATOM 3215 O O . TYR B 1 32 ? -1.784 4.517 -45.419 1.00 14.97 32 TYR B O 1
ATOM 3224 N N . SER B 1 33 ? -2.307 4.612 -47.622 1.00 14.88 33 SER B N 1
ATOM 3225 C CA . SER B 1 33 ? -2.794 3.262 -47.666 1.00 14.62 33 SER B CA 1
ATOM 3226 C C . SER B 1 33 ? -1.683 2.259 -47.314 1.00 13.94 33 SER B C 1
ATOM 3227 O O . SER B 1 33 ? -0.572 2.353 -47.869 1.00 13.96 33 SER B O 1
ATOM 3230 N N . ILE B 1 34 ? -2.018 1.251 -46.494 1.00 14.49 34 ILE B N 1
ATOM 3231 C CA . ILE B 1 34 ? -1.050 0.181 -46.137 1.00 14.14 34 ILE B CA 1
ATOM 3232 C C . ILE B 1 34 ? -0.541 -0.516 -47.407 1.00 13.63 34 ILE B C 1
ATOM 3233 O O . ILE B 1 34 ? 0.594 -0.981 -47.475 1.00 13.16 34 ILE B O 1
ATOM 3238 N N . PHE B 1 35 ? -1.377 -0.580 -48.454 1.00 14.33 35 PHE B N 1
ATOM 3239 C CA . PHE B 1 35 ? -0.986 -1.248 -49.703 1.00 14.99 35 PHE B CA 1
ATOM 3240 C C . PHE B 1 35 ? 0.119 -0.480 -50.410 1.00 15.04 35 PHE B C 1
ATOM 3241 O O . PHE B 1 35 ? 0.990 -1.068 -51.020 1.00 15.59 35 PHE B O 1
ATOM 3249 N N . ASP B 1 36 ? 0.018 0.838 -50.391 1.00 16.90 36 ASP B N 1
ATOM 3250 C CA . ASP B 1 36 ? 1.058 1.674 -51.028 1.00 16.71 36 ASP B CA 1
ATOM 3251 C C . ASP B 1 36 ? 2.335 1.602 -50.200 1.00 15.67 36 ASP B C 1
ATOM 3252 O O . ASP B 1 36 ? 3.431 1.600 -50.743 1.00 16.72 36 ASP B O 1
ATOM 3257 N N . LEU B 1 37 ? 2.211 1.592 -48.861 1.00 12.96 37 LEU B N 1
ATOM 3258 C CA . LEU B 1 37 ? 3.409 1.552 -48.048 1.00 13.76 37 LEU B CA 1
ATOM 3259 C C . LEU B 1 37 ? 4.086 0.197 -48.240 1.00 13.74 37 LEU B C 1
ATOM 3260 O O . LEU B 1 37 ? 5.306 0.143 -48.346 1.00 14.43 37 LEU B O 1
ATOM 3265 N N . ALA B 1 38 ? 3.327 -0.908 -48.272 1.00 13.91 38 ALA B N 1
ATOM 3266 C CA . ALA B 1 38 ? 3.930 -2.205 -48.542 1.00 12.98 38 ALA B CA 1
ATOM 3267 C C . ALA B 1 38 ? 4.620 -2.176 -49.913 1.00 13.76 38 ALA B C 1
ATOM 3268 O O . ALA B 1 38 ? 5.654 -2.813 -50.069 1.00 14.47 38 ALA B O 1
ATOM 3270 N N . SER B 1 39 ? 3.983 -1.554 -50.915 1.00 13.63 39 SER B N 1
ATOM 3271 C CA . SER B 1 39 ? 4.528 -1.557 -52.247 1.00 14.08 39 SER B CA 1
ATOM 3272 C C . SER B 1 39 ? 5.856 -0.793 -52.301 1.00 13.94 39 SER B C 1
ATOM 3273 O O . SER B 1 39 ? 6.847 -1.262 -52.919 1.00 15.63 39 SER B O 1
ATOM 3276 N N . PHE B 1 40 ? 5.899 0.397 -51.701 1.00 15.12 40 PHE B N 1
ATOM 3277 C CA . PHE B 1 40 ? 6.922 1.338 -52.053 1.00 16.23 40 PHE B CA 1
ATOM 3278 C C . PHE B 1 40 ? 7.741 1.880 -50.880 1.00 17.84 40 PHE B C 1
ATOM 3279 O O . PHE B 1 40 ? 8.795 2.538 -51.138 1.00 17.11 40 PHE B O 1
ATOM 3287 N N . SER B 1 41 ? 7.247 1.728 -49.631 1.00 14.71 41 SER B N 1
ATOM 3288 C CA . SER B 1 41 ? 7.981 2.273 -48.503 1.00 15.07 41 SER B CA 1
ATOM 3289 C C . SER B 1 41 ? 8.952 1.233 -47.926 1.00 15.28 41 SER B C 1
ATOM 3290 O O . SER B 1 41 ? 9.259 0.192 -48.518 1.00 16.34 41 SER B O 1
ATOM 3293 N N . ASN B 1 42 ? 9.436 1.508 -46.710 1.00 15.27 42 ASN B N 1
ATOM 3294 C CA . ASN B 1 42 ? 10.375 0.658 -46.024 1.00 16.01 42 ASN B CA 1
ATOM 3295 C C . ASN B 1 42 ? 10.239 0.929 -44.534 1.00 15.01 42 ASN B C 1
ATOM 3296 O O . ASN B 1 42 ? 9.612 1.915 -44.104 1.00 12.57 42 ASN B O 1
ATOM 3301 N N . PHE B 1 43 ? 10.812 0.013 -43.751 1.00 15.61 43 PHE B N 1
ATOM 3302 C CA . PHE B 1 43 ? 10.664 0.034 -42.289 1.00 13.43 43 PHE B CA 1
ATOM 3303 C C . PHE B 1 43 ? 11.023 1.424 -41.741 1.00 12.65 43 PHE B C 1
ATOM 3304 O O . PHE B 1 43 ? 10.241 2.038 -41.019 1.00 12.38 43 PHE B O 1
ATOM 3312 N N . GLU B 1 44 ? 12.199 1.938 -42.109 1.00 13.10 44 GLU B N 1
ATOM 3313 C CA . GLU B 1 44 ? 12.690 3.196 -41.550 1.00 14.29 44 GLU B CA 1
ATOM 3314 C C . GLU B 1 44 ? 11.783 4.361 -41.984 1.00 14.43 44 GLU B C 1
ATOM 3315 O O . GLU B 1 44 ? 11.485 5.266 -41.192 1.00 14.95 44 GLU B O 1
ATOM 3321 N N . GLU B 1 45 ? 11.301 4.350 -43.230 1.00 14.33 45 GLU B N 1
ATOM 3322 C CA . GLU B 1 45 ? 10.479 5.476 -43.677 1.00 13.67 45 GLU B CA 1
ATOM 3323 C C . GLU B 1 45 ? 9.141 5.494 -42.919 1.00 13.01 45 GLU B C 1
ATOM 3324 O O . GLU B 1 45 ? 8.629 6.548 -42.611 1.00 13.14 45 GLU B O 1
ATOM 3330 N N . VAL B 1 46 ? 8.517 4.324 -42.732 1.00 13.45 46 VAL B N 1
ATOM 3331 C CA . VAL B 1 46 ? 7.245 4.260 -42.015 1.00 13.22 46 VAL B CA 1
ATOM 3332 C C . VAL B 1 46 ? 7.417 4.604 -40.526 1.00 13.77 46 VAL B C 1
ATOM 3333 O O . VAL B 1 46 ? 6.552 5.273 -39.961 1.00 13.03 46 VAL B O 1
ATOM 3337 N N . ALA B 1 47 ? 8.512 4.190 -39.897 1.00 13.99 47 ALA B N 1
ATOM 3338 C CA . ALA B 1 47 ? 8.772 4.533 -38.563 1.00 13.52 47 ALA B CA 1
ATOM 3339 C C . ALA B 1 47 ? 8.827 6.070 -38.460 1.00 14.14 47 ALA B C 1
ATOM 3340 O O . ALA B 1 47 ? 8.296 6.681 -37.523 1.00 14.62 47 ALA B O 1
ATOM 3342 N N . TYR B 1 48 ? 9.574 6.691 -39.382 1.00 12.50 48 TYR B N 1
ATOM 3343 C CA . TYR B 1 48 ? 9.674 8.147 -39.439 1.00 13.97 48 TYR B CA 1
ATOM 3344 C C . TYR B 1 48 ? 8.288 8.777 -39.543 1.00 13.29 48 TYR B C 1
ATOM 3345 O O . TYR B 1 48 ? 7.946 9.758 -38.846 1.00 13.21 48 TYR B O 1
ATOM 3354 N N . LEU B 1 49 ? 7.487 8.277 -40.473 1.00 12.83 49 LEU B N 1
ATOM 3355 C CA . LEU B 1 49 ? 6.139 8.808 -40.688 1.00 14.02 49 LEU B CA 1
ATOM 3356 C C . LEU B 1 49 ? 5.329 8.721 -39.384 1.00 14.64 49 LEU B C 1
ATOM 3357 O O . LEU B 1 49 ? 4.686 9.636 -39.002 1.00 13.46 49 LEU B O 1
ATOM 3362 N N . LEU B 1 50 ? 5.389 7.569 -38.715 1.00 14.52 50 LEU B N 1
ATOM 3363 C CA . LEU B 1 50 ? 4.581 7.368 -37.524 1.00 14.89 50 LEU B CA 1
ATOM 3364 C C . LEU B 1 50 ? 5.051 8.284 -36.397 1.00 15.37 50 LEU B C 1
ATOM 3365 O O . LEU B 1 50 ? 4.216 8.852 -35.727 1.00 16.51 50 LEU B O 1
ATOM 3370 N N . TRP B 1 51 ? 6.359 8.425 -36.172 1.00 14.51 51 TRP B N 1
ATOM 3371 C CA . TRP B 1 51 ? 6.833 9.217 -35.112 1.00 16.06 51 TRP B CA 1
ATOM 3372 C C . TRP B 1 51 ? 6.746 10.717 -35.400 1.00 17.61 51 TRP B C 1
ATOM 3373 O O . TRP B 1 51 ? 6.388 11.519 -34.482 1.00 16.29 51 TRP B O 1
ATOM 3384 N N . TYR B 1 52 ? 7.047 11.128 -36.640 1.00 17.78 52 TYR B N 1
ATOM 3385 C CA . TYR B 1 52 ? 7.253 12.556 -36.881 1.00 18.32 52 TYR B CA 1
ATOM 3386 C C . TYR B 1 52 ? 6.103 13.201 -37.643 1.00 17.80 52 TYR B C 1
ATOM 3387 O O . TYR B 1 52 ? 6.083 14.420 -37.771 1.00 20.80 52 TYR B O 1
ATOM 3396 N N . GLY B 1 53 ? 5.228 12.387 -38.225 1.00 17.85 53 GLY B N 1
ATOM 3397 C CA . GLY B 1 53 ? 3.941 12.821 -38.759 1.00 20.26 53 GLY B CA 1
ATOM 3398 C C . GLY B 1 53 ? 3.986 13.245 -40.218 1.00 21.28 53 GLY B C 1
ATOM 3399 O O . GLY B 1 53 ? 3.022 13.745 -40.745 1.00 20.52 53 GLY B O 1
ATOM 3400 N N . LYS B 1 54 ? 5.072 12.912 -40.901 1.00 17.66 54 LYS B N 1
ATOM 3401 C CA . LYS B 1 54 ? 5.214 13.264 -42.322 1.00 18.23 54 LYS B CA 1
ATOM 3402 C C . LYS B 1 54 ? 6.240 12.313 -42.929 1.00 16.83 54 LYS B C 1
ATOM 3403 O O . LYS B 1 54 ? 7.096 11.802 -42.217 1.00 16.42 54 LYS B O 1
ATOM 3409 N N . LEU B 1 55 ? 6.178 12.154 -44.257 1.00 16.37 55 LEU B N 1
ATOM 3410 C CA . LEU B 1 55 ? 7.181 11.381 -44.975 1.00 17.38 55 LEU B CA 1
ATOM 3411 C C . LEU B 1 55 ? 8.480 12.166 -44.968 1.00 18.31 55 LEU B C 1
ATOM 3412 O O . LEU B 1 55 ? 8.458 13.395 -45.121 1.00 18.87 55 LEU B O 1
ATOM 3417 N N . PRO B 1 56 ? 9.637 11.510 -44.714 1.00 16.28 56 PRO B N 1
ATOM 3418 C CA . PRO B 1 56 ? 10.910 12.214 -44.657 1.00 16.34 56 PRO B CA 1
ATOM 3419 C C . PRO B 1 56 ? 11.454 12.629 -46.032 1.00 15.66 56 PRO B C 1
ATOM 3420 O O . PRO B 1 56 ? 11.208 11.927 -47.023 1.00 16.71 56 PRO B O 1
ATOM 3424 N N . THR B 1 57 ? 12.273 13.690 -46.041 1.00 15.65 57 THR B N 1
ATOM 3425 C CA . THR B 1 57 ? 13.102 13.939 -47.209 1.00 16.92 57 THR B CA 1
ATOM 3426 C C . THR B 1 57 ? 14.218 12.900 -47.264 1.00 15.31 57 THR B C 1
ATOM 3427 O O . THR B 1 57 ? 14.481 12.203 -46.285 1.00 16.85 57 THR B O 1
ATOM 3431 N N . ARG B 1 58 ? 14.960 12.881 -48.372 1.00 15.29 58 ARG B N 1
ATOM 3432 C CA . ARG B 1 58 ? 16.103 12.040 -48.551 1.00 16.79 58 ARG B CA 1
ATOM 3433 C C . ARG B 1 58 ? 17.116 12.258 -47.413 1.00 17.93 58 ARG B C 1
ATOM 3434 O O . ARG B 1 58 ? 17.590 11.291 -46.809 1.00 18.63 58 ARG B O 1
ATOM 3442 N N . HIS B 1 59 ? 17.424 13.528 -47.110 1.00 17.48 59 HIS B N 1
ATOM 3443 C CA . HIS B 1 59 ? 18.364 13.865 -46.077 1.00 22.20 59 HIS B CA 1
ATOM 3444 C C . HIS B 1 59 ? 17.847 13.393 -44.713 1.00 19.41 59 HIS B C 1
ATOM 3445 O O . HIS B 1 59 ? 18.616 12.796 -43.927 1.00 19.63 59 HIS B O 1
ATOM 3452 N N . GLU B 1 60 ? 16.585 13.693 -44.430 1.00 18.10 60 GLU B N 1
ATOM 3453 C CA . GLU B 1 60 ? 15.991 13.314 -43.137 1.00 19.15 60 GLU B CA 1
ATOM 3454 C C . GLU B 1 60 ? 16.014 11.791 -42.975 1.00 17.51 60 GLU B C 1
ATOM 3455 O O . GLU B 1 60 ? 16.312 11.322 -41.887 1.00 18.11 60 GLU B O 1
ATOM 3461 N N . LEU B 1 61 ? 15.696 11.043 -44.034 1.00 17.94 61 LEU B N 1
ATOM 3462 C CA . LEU B 1 61 ? 15.661 9.545 -43.931 1.00 16.53 61 LEU B CA 1
ATOM 3463 C C . LEU B 1 61 ? 17.073 8.994 -43.769 1.00 17.82 61 LEU B C 1
ATOM 3464 O O . LEU B 1 61 ? 17.323 8.083 -42.949 1.00 18.19 61 LEU B O 1
ATOM 3469 N N . ASP B 1 62 ? 18.029 9.530 -44.546 1.00 19.41 62 ASP B N 1
ATOM 3470 C CA . ASP B 1 62 ? 19.414 9.085 -44.402 1.00 20.37 62 ASP B CA 1
ATOM 3471 C C . ASP B 1 62 ? 19.889 9.280 -42.954 1.00 19.10 62 ASP B C 1
ATOM 3472 O O . ASP B 1 62 ? 20.547 8.367 -42.432 1.00 19.56 62 ASP B O 1
ATOM 3477 N N . ASP B 1 63 ? 19.642 10.470 -42.364 1.00 18.96 63 ASP B N 1
ATOM 3478 C CA . ASP B 1 63 ? 20.096 10.782 -40.987 1.00 21.51 63 ASP B CA 1
ATOM 3479 C C . ASP B 1 63 ? 19.429 9.814 -39.986 1.00 19.75 63 ASP B C 1
ATOM 3480 O O . ASP B 1 63 ? 20.062 9.328 -39.020 1.00 18.05 63 ASP B O 1
ATOM 3485 N N . PHE B 1 64 ? 18.156 9.533 -40.228 1.00 18.98 64 PHE B N 1
ATOM 3486 C CA . PHE B 1 64 ? 17.318 8.708 -39.310 1.00 17.36 64 PHE B CA 1
ATOM 3487 C C . PHE B 1 64 ? 17.752 7.249 -39.390 1.00 18.62 64 PHE B C 1
ATOM 3488 O O . PHE B 1 64 ? 17.838 6.558 -38.363 1.00 19.49 64 PHE B O 1
ATOM 3496 N N . LYS B 1 65 ? 18.011 6.770 -40.609 1.00 19.84 65 LYS B N 1
ATOM 3497 C CA . LYS B 1 65 ? 18.528 5.397 -40.812 1.00 20.37 65 LYS B CA 1
ATOM 3498 C C . LYS B 1 65 ? 19.828 5.192 -40.016 1.00 20.93 65 LYS B C 1
ATOM 3499 O O . LYS B 1 65 ? 19.991 4.161 -39.377 1.00 19.59 65 LYS B O 1
ATOM 3505 N N . SER B 1 66 ? 20.740 6.172 -40.085 1.00 21.07 66 SER B N 1
ATOM 3506 C CA . SER B 1 66 ? 22.027 6.154 -39.356 1.00 23.19 66 SER B CA 1
ATOM 3507 C C . SER B 1 66 ? 21.798 6.170 -37.844 1.00 21.64 66 SER B C 1
ATOM 3508 O O . SER B 1 66 ? 22.498 5.467 -37.092 1.00 22.58 66 SER B O 1
ATOM 3511 N N . ARG B 1 67 ? 20.846 6.994 -37.408 1.00 20.63 67 ARG B N 1
ATOM 3512 C CA . ARG B 1 67 ? 20.587 7.133 -36.012 1.00 20.58 67 ARG B CA 1
ATOM 3513 C C . ARG B 1 67 ? 20.119 5.780 -35.433 1.00 20.87 67 ARG B C 1
ATOM 3514 O O . ARG B 1 67 ? 20.627 5.360 -34.388 1.00 18.85 67 ARG B O 1
ATOM 3522 N N . LEU B 1 68 ? 19.208 5.110 -36.135 1.00 19.15 68 LEU B N 1
ATOM 3523 C CA . LEU B 1 68 ? 18.757 3.770 -35.721 1.00 19.36 68 LEU B CA 1
ATOM 3524 C C . LEU B 1 68 ? 19.939 2.806 -35.743 1.00 20.44 68 LEU B C 1
ATOM 3525 O O . LEU B 1 68 ? 20.170 2.063 -34.769 1.00 20.85 68 LEU B O 1
ATOM 3530 N N . ALA B 1 69 ? 20.687 2.804 -36.860 1.00 18.30 69 ALA B N 1
ATOM 3531 C CA . ALA B 1 69 ? 21.721 1.802 -37.036 1.00 20.32 69 ALA B CA 1
ATOM 3532 C C . ALA B 1 69 ? 22.747 1.894 -35.901 1.00 22.35 69 ALA B C 1
ATOM 3533 O O . ALA B 1 69 ? 23.302 0.889 -35.446 1.00 24.15 69 ALA B O 1
ATOM 3535 N N . GLU B 1 70 ? 23.011 3.117 -35.454 1.00 21.99 70 GLU B N 1
ATOM 3536 C CA . GLU B 1 70 ? 24.040 3.387 -34.436 1.00 25.92 70 GLU B CA 1
ATOM 3537 C C . GLU B 1 70 ? 23.605 2.968 -33.033 1.00 25.56 70 GLU B C 1
ATOM 3538 O O . GLU B 1 70 ? 24.439 2.898 -32.131 1.00 30.08 70 GLU B O 1
ATOM 3544 N N . GLU B 1 71 ? 22.321 2.675 -32.829 1.00 23.01 71 GLU B N 1
ATOM 3545 C CA . GLU B 1 71 ? 21.780 2.392 -31.489 1.00 23.19 71 GLU B CA 1
ATOM 3546 C C . GLU B 1 71 ? 21.380 0.927 -31.301 1.00 19.49 71 GLU B C 1
ATOM 3547 O O . GLU B 1 71 ? 20.683 0.602 -30.332 1.00 18.86 71 GLU B O 1
ATOM 3553 N N . ARG B 1 72 ? 21.856 0.036 -32.162 1.00 16.84 72 ARG B N 1
ATOM 3554 C CA . ARG B 1 72 ? 21.423 -1.380 -32.136 1.00 17.51 72 ARG B CA 1
ATOM 3555 C C . ARG B 1 72 ? 22.073 -2.213 -31.019 1.00 18.16 72 ARG B C 1
ATOM 3556 O O . ARG B 1 72 ? 21.577 -3.287 -30.685 1.00 18.51 72 ARG B O 1
ATOM 3564 N N . SER B 1 73 ? 23.249 -1.784 -30.539 1.00 18.75 73 SER B N 1
ATOM 3565 C CA . SER B 1 73 ? 24.015 -2.542 -29.552 1.00 19.59 73 SER B CA 1
ATOM 3566 C C . SER B 1 73 ? 23.258 -2.573 -28.231 1.00 19.43 73 SER B C 1
ATOM 3567 O O . SER B 1 73 ? 22.581 -1.641 -27.895 1.00 21.06 73 SER B O 1
ATOM 3570 N N . ILE B 1 74 ? 23.511 -3.618 -27.448 1.00 18.50 74 ILE B N 1
ATOM 3571 C CA . ILE B 1 74 ? 22.935 -3.708 -26.124 1.00 20.02 74 ILE B CA 1
ATOM 3572 C C . ILE B 1 74 ? 24.089 -3.782 -25.119 1.00 20.69 74 ILE B C 1
ATOM 3573 O O . ILE B 1 74 ? 25.135 -4.254 -25.477 1.00 21.90 74 ILE B O 1
ATOM 3578 N N . SER B 1 75 ? 23.829 -3.345 -23.895 1.00 23.31 75 SER B N 1
ATOM 3579 C CA . SER B 1 75 ? 24.860 -3.331 -22.808 1.00 22.90 75 SER B CA 1
ATOM 3580 C C . SER B 1 75 ? 25.221 -4.790 -22.471 1.00 21.98 75 SER B C 1
ATOM 3581 O O . SER B 1 75 ? 24.448 -5.768 -22.698 1.00 18.62 75 SER B O 1
ATOM 3584 N N . GLU B 1 76 ? 26.420 -4.977 -21.911 1.00 21.30 76 GLU B N 1
ATOM 3585 C CA . GLU B 1 76 ? 26.861 -6.293 -21.552 1.00 23.44 76 GLU B CA 1
ATOM 3586 C C . GLU B 1 76 ? 25.946 -6.914 -20.475 1.00 20.00 76 GLU B C 1
ATOM 3587 O O . GLU B 1 76 ? 25.681 -8.104 -20.465 1.00 21.61 76 GLU B O 1
ATOM 3593 N N . ASP B 1 77 ? 25.463 -6.103 -19.552 1.00 20.46 77 ASP B N 1
ATOM 3594 C CA . ASP B 1 77 ? 24.580 -6.624 -18.507 1.00 22.78 77 ASP B CA 1
ATOM 3595 C C . ASP B 1 77 ? 23.297 -7.223 -19.126 1.00 20.90 77 ASP B C 1
ATOM 3596 O O . ASP B 1 77 ? 22.751 -8.277 -18.682 1.00 18.72 77 ASP B O 1
ATOM 3601 N N . ILE B 1 78 ? 22.787 -6.590 -20.198 1.00 22.39 78 ILE B N 1
ATOM 3602 C CA . ILE B 1 78 ? 21.574 -7.056 -20.823 1.00 22.29 78 ILE B CA 1
ATOM 3603 C C . ILE B 1 78 ? 21.873 -8.328 -21.631 1.00 20.53 78 ILE B C 1
ATOM 3604 O O . ILE B 1 78 ? 21.135 -9.288 -21.535 1.00 18.93 78 ILE B O 1
ATOM 3609 N N . SER B 1 79 ? 22.976 -8.348 -22.391 1.00 20.71 79 SER B N 1
ATOM 3610 C CA . SER B 1 79 ? 23.297 -9.527 -23.167 1.00 21.39 79 SER B CA 1
ATOM 3611 C C . SER B 1 79 ? 23.577 -10.707 -22.245 1.00 18.60 79 SER B C 1
ATOM 3612 O O . SER B 1 79 ? 23.172 -11.812 -22.536 1.00 17.54 79 SER B O 1
ATOM 3615 N N . THR B 1 80 ? 24.282 -10.479 -21.126 1.00 18.77 80 THR B N 1
ATOM 3616 C CA . THR B 1 80 ? 24.519 -11.556 -20.195 1.00 18.38 80 THR B CA 1
ATOM 3617 C C . THR B 1 80 ? 23.212 -12.198 -19.692 1.00 18.48 80 THR B C 1
ATOM 3618 O O . THR B 1 80 ? 23.045 -13.447 -19.645 1.00 18.34 80 THR B O 1
ATOM 3622 N N . PHE B 1 81 ? 22.225 -11.342 -19.381 1.00 19.73 81 PHE B N 1
ATOM 3623 C CA . PHE B 1 81 ? 20.926 -11.750 -18.869 1.00 18.69 81 PHE B CA 1
ATOM 3624 C C . PHE B 1 81 ? 20.188 -12.583 -19.925 1.00 17.48 81 PHE B C 1
ATOM 3625 O O . PHE B 1 81 ? 19.640 -13.637 -19.658 1.00 15.75 81 PHE B O 1
ATOM 3633 N N . VAL B 1 82 ? 20.230 -12.110 -21.165 1.00 17.34 82 VAL B N 1
ATOM 3634 C CA . VAL B 1 82 ? 19.560 -12.860 -22.258 1.00 17.91 82 VAL B CA 1
ATOM 3635 C C . VAL B 1 82 ? 20.218 -14.243 -22.429 1.00 16.94 82 VAL B C 1
ATOM 3636 O O . VAL B 1 82 ? 19.553 -15.262 -22.586 1.00 17.23 82 VAL B O 1
ATOM 3640 N N . LYS B 1 83 ? 21.541 -14.270 -22.421 1.00 18.47 83 LYS B N 1
ATOM 3641 C CA . LYS B 1 83 ? 22.251 -15.549 -22.662 1.00 20.54 83 LYS B CA 1
ATOM 3642 C C . LYS B 1 83 ? 21.931 -16.555 -21.544 1.00 20.06 83 LYS B C 1
ATOM 3643 O O . LYS B 1 83 ? 21.828 -17.779 -21.771 1.00 20.98 83 LYS B O 1
ATOM 3649 N N . ARG B 1 84 ? 21.806 -16.033 -20.325 1.00 19.06 84 ARG B N 1
ATOM 3650 C CA . ARG B 1 84 ? 21.547 -16.846 -19.144 1.00 22.05 84 ARG B CA 1
ATOM 3651 C C . ARG B 1 84 ? 20.141 -17.437 -19.180 1.00 21.51 84 ARG B C 1
ATOM 3652 O O . ARG B 1 84 ? 19.934 -18.489 -18.626 1.00 23.11 84 ARG B O 1
ATOM 3660 N N . THR B 1 85 ? 19.156 -16.761 -19.818 1.00 20.54 85 THR B N 1
ATOM 3661 C CA . THR B 1 85 ? 17.739 -17.116 -19.715 1.00 18.27 85 THR B CA 1
ATOM 3662 C C . THR B 1 85 ? 17.159 -17.705 -21.009 1.00 18.76 85 THR B C 1
ATOM 3663 O O . THR B 1 85 ? 16.099 -18.259 -20.969 1.00 19.19 85 THR B O 1
ATOM 3667 N N . ALA B 1 86 ? 17.853 -17.602 -22.149 1.00 17.30 86 ALA B N 1
ATOM 3668 C CA . ALA B 1 86 ? 17.283 -17.863 -23.419 1.00 16.63 86 ALA B CA 1
ATOM 3669 C C . ALA B 1 86 ? 16.884 -19.334 -23.623 1.00 20.21 86 ALA B C 1
ATOM 3670 O O . ALA B 1 86 ? 15.910 -19.651 -24.324 1.00 19.62 86 ALA B O 1
ATOM 3672 N N . LYS B 1 87 ? 17.625 -20.270 -23.058 1.00 21.35 87 LYS B N 1
ATOM 3673 C CA . LYS B 1 87 ? 17.316 -21.699 -23.327 1.00 25.84 87 LYS B CA 1
ATOM 3674 C C . LYS B 1 87 ? 16.005 -22.148 -22.675 1.00 27.15 87 LYS B C 1
ATOM 3675 O O . LYS B 1 87 ? 15.261 -22.899 -23.269 1.00 31.55 87 LYS B O 1
ATOM 3681 N N . PHE B 1 88 ? 15.715 -21.678 -21.459 1.00 26.47 88 PHE B N 1
ATOM 3682 C CA . PHE B 1 88 ? 14.552 -22.144 -20.710 1.00 29.09 88 PHE B CA 1
ATOM 3683 C C . PHE B 1 88 ? 13.418 -21.089 -20.674 1.00 25.55 88 PHE B C 1
ATOM 3684 O O . PHE B 1 88 ? 12.286 -21.449 -20.508 1.00 26.03 88 PHE B O 1
ATOM 3692 N N . GLY B 1 89 ? 13.706 -19.809 -20.926 1.00 19.70 89 GLY B N 1
ATOM 3693 C CA . GLY B 1 89 ? 12.726 -18.768 -20.624 1.00 18.41 89 GLY B CA 1
ATOM 3694 C C . GLY B 1 89 ? 11.776 -18.495 -21.780 1.00 17.58 89 GLY B C 1
ATOM 3695 O O . GLY B 1 89 ? 12.116 -18.645 -22.955 1.00 18.58 89 GLY B O 1
ATOM 3696 N N . ASN B 1 90 ? 10.561 -18.076 -21.437 1.00 17.04 90 ASN B N 1
ATOM 3697 C CA . ASN B 1 90 ? 9.589 -17.613 -22.461 1.00 16.14 90 ASN B CA 1
ATOM 3698 C C . ASN B 1 90 ? 10.158 -16.369 -23.157 1.00 15.90 90 ASN B C 1
ATOM 3699 O O . ASN B 1 90 ? 10.591 -15.432 -22.470 1.00 15.74 90 ASN B O 1
ATOM 3704 N N . PRO B 1 91 ? 10.279 -16.325 -24.502 1.00 16.25 91 PRO B N 1
ATOM 3705 C CA . PRO B 1 91 ? 10.857 -15.156 -25.160 1.00 14.98 91 PRO B CA 1
ATOM 3706 C C . PRO B 1 91 ? 10.183 -13.815 -24.858 1.00 13.80 91 PRO B C 1
ATOM 3707 O O . PRO B 1 91 ? 10.901 -12.785 -24.756 1.00 13.83 91 PRO B O 1
ATOM 3711 N N . MET B 1 92 ? 8.846 -13.787 -24.781 1.00 13.74 92 MET B N 1
ATOM 3712 C CA . MET B 1 92 ? 8.217 -12.497 -24.450 1.00 13.57 92 MET B CA 1
ATOM 3713 C C . MET B 1 92 ? 8.566 -12.092 -22.997 1.00 14.38 92 MET B C 1
ATOM 3714 O O . MET B 1 92 ? 8.740 -10.883 -22.748 1.00 13.23 92 MET B O 1
ATOM 3719 N N . ASP B 1 93 ? 8.686 -13.039 -22.062 1.00 14.15 93 ASP B N 1
ATOM 3720 C CA . ASP B 1 93 ? 9.119 -12.645 -20.710 1.00 15.92 93 ASP B CA 1
ATOM 3721 C C . ASP B 1 93 ? 10.554 -12.124 -20.688 1.00 13.93 93 ASP B C 1
ATOM 3722 O O . ASP B 1 93 ? 10.864 -11.181 -19.966 1.00 14.74 93 ASP B O 1
ATOM 3727 N N . ILE B 1 94 ? 11.443 -12.724 -21.498 1.00 13.15 94 ILE B N 1
ATOM 3728 C CA . ILE B 1 94 ? 12.792 -12.197 -21.650 1.00 13.49 94 ILE B CA 1
ATOM 3729 C C . ILE B 1 94 ? 12.711 -10.759 -22.181 1.00 13.44 94 ILE B C 1
ATOM 3730 O O . ILE B 1 94 ? 13.374 -9.866 -21.664 1.00 13.84 94 ILE B O 1
ATOM 3735 N N . LEU B 1 95 ? 11.939 -10.539 -23.255 1.00 12.85 95 LEU B N 1
ATOM 3736 C CA . LEU B 1 95 ? 11.905 -9.225 -23.883 1.00 14.10 95 LEU B CA 1
ATOM 3737 C C . LEU B 1 95 ? 11.327 -8.172 -22.918 1.00 12.80 95 LEU B C 1
ATOM 3738 O O . LEU B 1 95 ? 11.850 -7.057 -22.809 1.00 14.52 95 LEU B O 1
ATOM 3743 N N . ARG B 1 96 ? 10.284 -8.554 -22.213 1.00 14.25 96 ARG B N 1
ATOM 3744 C CA . ARG B 1 96 ? 9.597 -7.708 -21.172 1.00 14.08 96 ARG B CA 1
ATOM 3745 C C . ARG B 1 96 ? 10.654 -7.268 -20.156 1.00 14.83 96 ARG B C 1
ATOM 3746 O O . ARG B 1 96 ? 10.824 -6.065 -19.871 1.00 14.55 96 ARG B O 1
ATOM 3754 N N . THR B 1 97 ? 11.453 -8.232 -19.714 1.00 13.25 97 THR B N 1
ATOM 3755 C CA . THR B 1 97 ? 12.453 -7.957 -18.701 1.00 12.76 97 THR B CA 1
ATOM 3756 C C . THR B 1 97 ? 13.561 -7.046 -19.255 1.00 12.61 97 THR B C 1
ATOM 3757 O O . THR B 1 97 ? 13.995 -6.161 -18.573 1.00 13.47 97 THR B O 1
ATOM 3761 N N . THR B 1 98 ? 14.057 -7.282 -20.497 1.00 13.39 98 THR B N 1
ATOM 3762 C CA . THR B 1 98 ? 15.141 -6.497 -21.022 1.00 13.21 98 THR B CA 1
ATOM 3763 C C . THR B 1 98 ? 14.744 -5.028 -21.247 1.00 13.04 98 THR B C 1
ATOM 3764 O O . THR B 1 98 ? 15.526 -4.142 -21.001 1.00 12.83 98 THR B O 1
ATOM 3768 N N . VAL B 1 99 ? 13.540 -4.800 -21.752 1.00 12.36 99 VAL B N 1
ATOM 3769 C CA . VAL B 1 99 ? 13.031 -3.462 -21.946 1.00 13.06 99 VAL B CA 1
ATOM 3770 C C . VAL B 1 99 ? 12.883 -2.773 -20.580 1.00 13.59 99 VAL B C 1
ATOM 3771 O O . VAL B 1 99 ? 13.226 -1.575 -20.402 1.00 13.68 99 VAL B O 1
ATOM 3775 N N . SER B 1 100 ? 12.409 -3.528 -19.583 1.00 12.68 100 SER B N 1
ATOM 3776 C CA . SER B 1 100 ? 12.394 -3.046 -18.210 1.00 12.95 100 SER B CA 1
ATOM 3777 C C . SER B 1 100 ? 13.786 -2.650 -17.701 1.00 12.95 100 SER B C 1
ATOM 3778 O O . SER B 1 100 ? 13.926 -1.571 -17.098 1.00 12.02 100 SER B O 1
ATOM 3781 N N . MET B 1 101 ? 14.827 -3.423 -18.061 1.00 14.57 101 MET B N 1
ATOM 3782 C CA . MET B 1 101 ? 16.195 -3.108 -17.668 1.00 15.13 101 MET B CA 1
ATOM 3783 C C . MET B 1 101 ? 16.699 -1.850 -18.408 1.00 15.20 101 MET B C 1
ATOM 3784 O O . MET B 1 101 ? 17.390 -0.989 -17.846 1.00 15.56 101 MET B O 1
ATOM 3789 N N . MET B 1 102 ? 16.345 -1.716 -19.686 1.00 16.92 102 MET B N 1
ATOM 3790 C CA . MET B 1 102 ? 16.774 -0.555 -20.476 1.00 17.02 102 MET B CA 1
ATOM 3791 C C . MET B 1 102 ? 16.230 0.716 -19.843 1.00 15.63 102 MET B C 1
ATOM 3792 O O . MET B 1 102 ? 16.889 1.764 -19.752 1.00 16.50 102 MET B O 1
ATOM 3797 N N . GLY B 1 103 ? 14.977 0.628 -19.398 1.00 13.76 103 GLY B N 1
ATOM 3798 C CA . GLY B 1 103 ? 14.333 1.771 -18.798 1.00 14.40 103 GLY B CA 1
ATOM 3799 C C . GLY B 1 103 ? 14.971 2.141 -17.482 1.00 14.92 103 GLY B C 1
ATOM 3800 O O . GLY B 1 103 ? 15.232 3.308 -17.220 1.00 14.47 103 GLY B O 1
ATOM 3801 N N . LEU B 1 104 ? 15.248 1.110 -16.659 1.00 15.45 104 LEU B N 1
ATOM 3802 C CA . LEU B 1 104 ? 15.894 1.330 -15.368 1.00 14.52 104 LEU B CA 1
ATOM 3803 C C . LEU B 1 104 ? 17.218 2.107 -15.548 1.00 14.64 104 LEU B C 1
ATOM 3804 O O . LEU B 1 104 ? 17.517 2.994 -14.772 1.00 14.69 104 LEU B O 1
ATOM 3809 N N . GLU B 1 105 ? 17.986 1.760 -16.578 1.00 16.05 105 GLU B N 1
ATOM 3810 C CA . GLU B 1 105 ? 19.325 2.346 -16.825 1.00 17.90 105 GLU B CA 1
ATOM 3811 C C . GLU B 1 105 ? 19.269 3.709 -17.502 1.00 20.08 105 GLU B C 1
ATOM 3812 O O . GLU B 1 105 ? 20.290 4.380 -17.608 1.00 21.64 105 GLU B O 1
ATOM 3818 N N . ASP B 1 106 ? 18.130 4.088 -18.085 1.00 21.72 106 ASP B N 1
ATOM 3819 C CA . ASP B 1 106 ? 17.978 5.394 -18.753 1.00 24.22 106 ASP B CA 1
ATOM 3820 C C . ASP B 1 106 ? 17.089 6.324 -17.898 1.00 26.98 106 ASP B C 1
ATOM 3821 O O . ASP B 1 106 ? 15.860 6.437 -18.087 1.00 28.29 106 ASP B O 1
ATOM 3826 N N . ARG B 1 107 ? 17.693 7.030 -16.956 1.00 32.96 107 ARG B N 1
ATOM 3827 C CA . ARG B 1 107 ? 16.911 7.889 -16.065 1.00 40.19 107 ARG B CA 1
ATOM 3828 C C . ARG B 1 107 ? 16.784 9.299 -16.681 1.00 45.43 107 ARG B C 1
ATOM 3829 O O . ARG B 1 107 ? 16.011 10.101 -16.150 1.00 51.28 107 ARG B O 1
ATOM 3837 N N . SER B 1 108 ? 17.500 9.575 -17.796 1.00 44.65 108 SER B N 1
ATOM 3838 C CA . SER B 1 108 ? 17.355 10.826 -18.595 1.00 42.31 108 SER B CA 1
ATOM 3839 C C . SER B 1 108 ? 15.877 11.191 -18.767 1.00 40.64 108 SER B C 1
ATOM 3840 O O . SER B 1 108 ? 15.003 10.329 -18.784 1.00 36.47 108 SER B O 1
ATOM 3843 N N . GLU B 1 109 ? 15.618 12.496 -18.905 1.00 40.58 109 GLU B N 1
ATOM 3844 C CA . GLU B 1 109 ? 14.278 13.067 -18.799 1.00 40.19 109 GLU B CA 1
ATOM 3845 C C . GLU B 1 109 ? 13.762 13.344 -20.216 1.00 30.16 109 GLU B C 1
ATOM 3846 O O . GLU B 1 109 ? 14.541 13.703 -21.073 1.00 33.16 109 GLU B O 1
ATOM 3852 N N . GLY B 1 110 ? 12.450 13.206 -20.421 1.00 27.88 110 GLY B N 1
ATOM 3853 C CA . GLY B 1 110 ? 11.784 13.525 -21.685 1.00 25.64 110 GLY B CA 1
ATOM 3854 C C . GLY B 1 110 ? 12.308 12.668 -22.828 1.00 24.34 110 GLY B C 1
ATOM 3855 O O . GLY B 1 110 ? 12.543 11.494 -22.626 1.00 22.89 110 GLY B O 1
ATOM 3856 N N . ASP B 1 111 ? 12.444 13.265 -24.017 1.00 23.39 111 ASP B N 1
ATOM 3857 C CA . ASP B 1 111 ? 12.941 12.652 -25.229 1.00 21.89 111 ASP B CA 1
ATOM 3858 C C . ASP B 1 111 ? 12.208 11.324 -25.495 1.00 19.54 111 ASP B C 1
ATOM 3859 O O . ASP B 1 111 ? 12.820 10.301 -25.695 1.00 17.04 111 ASP B O 1
ATOM 3864 N N . LEU B 1 112 ? 10.880 11.367 -25.503 1.00 18.50 112 LEU B N 1
ATOM 3865 C CA . LEU B 1 112 ? 10.083 10.148 -25.775 1.00 17.36 112 LEU B CA 1
ATOM 3866 C C . LEU B 1 112 ? 10.512 9.478 -27.079 1.00 17.24 112 LEU B C 1
ATOM 3867 O O . LEU B 1 112 ? 10.750 8.275 -27.114 1.00 16.29 112 LEU B O 1
ATOM 3872 N N . ILE B 1 113 ? 10.587 10.247 -28.169 1.00 17.72 113 ILE B N 1
ATOM 3873 C CA . ILE B 1 113 ? 10.910 9.663 -29.447 1.00 17.74 113 ILE B CA 1
ATOM 3874 C C . ILE B 1 113 ? 12.336 9.122 -29.454 1.00 15.81 113 ILE B C 1
ATOM 3875 O O . ILE B 1 113 ? 12.563 8.091 -29.998 1.00 14.52 113 ILE B O 1
ATOM 3880 N N . GLY B 1 114 ? 13.303 9.805 -28.812 1.00 16.40 114 GLY B N 1
ATOM 3881 C CA . GLY B 1 114 ? 14.667 9.299 -28.697 1.00 16.89 114 GLY B CA 1
ATOM 3882 C C . GLY B 1 114 ? 14.705 7.914 -28.054 1.00 17.10 114 GLY B C 1
ATOM 3883 O O . GLY B 1 114 ? 15.470 7.028 -28.460 1.00 14.30 114 GLY B O 1
ATOM 3884 N N . LYS B 1 115 ? 13.938 7.754 -26.967 1.00 15.20 115 LYS B N 1
ATOM 3885 C CA . LYS B 1 115 ? 13.857 6.475 -26.226 1.00 15.98 115 LYS B CA 1
ATOM 3886 C C . LYS B 1 115 ? 13.185 5.391 -27.092 1.00 14.72 115 LYS B C 1
ATOM 3887 O O . LYS B 1 115 ? 13.622 4.226 -27.105 1.00 14.39 115 LYS B O 1
ATOM 3893 N N . ALA B 1 116 ? 12.153 5.782 -27.848 1.00 15.05 116 ALA B N 1
ATOM 3894 C CA . ALA B 1 116 ? 11.436 4.873 -28.750 1.00 14.16 116 ALA B CA 1
ATOM 3895 C C . ALA B 1 116 ? 12.380 4.324 -29.822 1.00 14.53 116 ALA B C 1
ATOM 3896 O O . ALA B 1 116 ? 12.341 3.128 -30.140 1.00 13.23 116 ALA B O 1
ATOM 3898 N N . ILE B 1 117 ? 13.243 5.207 -30.348 1.00 14.05 117 ILE B N 1
ATOM 3899 C CA . ILE B 1 117 ? 14.233 4.863 -31.354 1.00 15.28 117 ILE B CA 1
ATOM 3900 C C . ILE B 1 117 ? 15.226 3.840 -30.798 1.00 15.49 117 ILE B C 1
ATOM 3901 O O . ILE B 1 117 ? 15.517 2.800 -31.410 1.00 15.53 117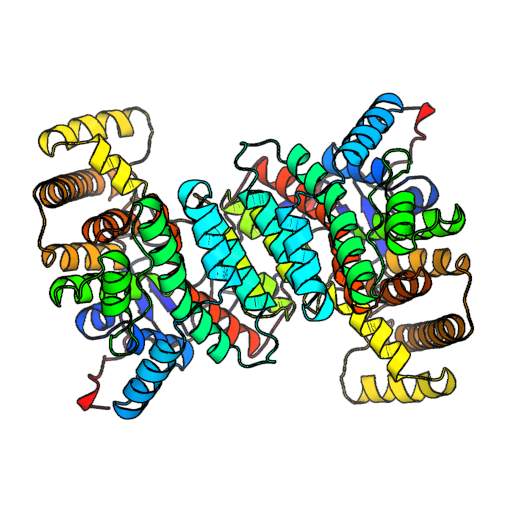 ILE B O 1
ATOM 3906 N N . LYS B 1 118 ? 15.657 4.061 -29.554 1.00 16.67 118 LYS B N 1
ATOM 3907 C CA . LYS B 1 118 ? 16.525 3.137 -28.923 1.00 17.93 118 LYS B CA 1
ATOM 3908 C C . LYS B 1 118 ? 15.889 1.770 -28.762 1.00 16.76 118 LYS B C 1
ATOM 3909 O O . LYS B 1 118 ? 16.530 0.770 -29.057 1.00 17.60 118 LYS B O 1
ATOM 3915 N N . MET B 1 119 ? 14.660 1.702 -28.248 1.00 15.85 119 MET B N 1
ATOM 3916 C CA . MET B 1 119 ? 13.992 0.430 -28.079 1.00 14.72 119 MET B CA 1
ATOM 3917 C C . MET B 1 119 ? 13.838 -0.263 -29.430 1.00 14.01 119 MET B C 1
ATOM 3918 O O . MET B 1 119 ? 14.068 -1.469 -29.531 1.00 14.29 119 MET B O 1
ATOM 3923 N N . THR B 1 120 ? 13.432 0.496 -30.451 1.00 14.18 120 THR B N 1
ATOM 3924 C CA . THR B 1 120 ? 13.160 -0.098 -31.774 1.00 14.78 120 THR B CA 1
ATOM 3925 C C . THR B 1 120 ? 14.463 -0.659 -32.353 1.00 14.37 120 THR B C 1
ATOM 3926 O O . THR B 1 120 ? 14.489 -1.699 -32.990 1.00 14.47 120 THR B O 1
ATOM 3930 N N . ALA B 1 121 ? 15.588 0.040 -32.179 1.00 13.87 121 ALA B N 1
ATOM 3931 C CA . ALA B 1 121 ? 16.877 -0.454 -32.715 1.00 15.28 121 ALA B CA 1
ATOM 3932 C C . ALA B 1 121 ? 17.365 -1.703 -31.971 1.00 15.20 121 ALA B C 1
ATOM 3933 O O . ALA B 1 121 ? 17.993 -2.590 -32.550 1.00 15.17 121 ALA B O 1
ATOM 3935 N N . LYS B 1 122 ? 17.097 -1.792 -30.656 1.00 15.61 122 LYS B N 1
ATOM 3936 C CA . LYS B 1 122 ? 17.766 -2.827 -29.813 1.00 14.46 122 LYS B CA 1
ATOM 3937 C C . LYS B 1 122 ? 16.964 -4.121 -29.742 1.00 13.55 122 LYS B C 1
ATOM 3938 O O . LYS B 1 122 ? 17.530 -5.218 -29.554 1.00 13.89 122 LYS B O 1
ATOM 3944 N N . ILE B 1 123 ? 15.645 -4.031 -29.897 1.00 13.32 123 ILE B N 1
ATOM 3945 C CA . ILE B 1 123 ? 14.788 -5.230 -29.732 1.00 14.02 123 ILE B CA 1
ATOM 3946 C C . ILE B 1 123 ? 15.226 -6.352 -30.679 1.00 13.14 123 ILE B C 1
ATOM 3947 O O . ILE B 1 123 ? 15.302 -7.526 -30.256 1.00 12.49 123 ILE B O 1
ATOM 3952 N N . PRO B 1 124 ? 15.454 -6.110 -32.006 1.00 13.54 124 PRO B N 1
ATOM 3953 C CA . PRO B 1 124 ? 15.940 -7.182 -32.870 1.00 13.93 124 PRO B CA 1
ATOM 3954 C C . PRO B 1 124 ? 17.250 -7.817 -32.389 1.00 13.17 124 PRO B C 1
ATOM 3955 O O . PRO B 1 124 ? 17.460 -9.010 -32.583 1.00 14.01 124 PRO B O 1
ATOM 3959 N N . THR B 1 125 ? 18.137 -7.024 -31.823 1.00 12.92 125 THR B N 1
ATOM 3960 C CA . THR B 1 125 ? 19.383 -7.581 -31.294 1.00 14.34 125 THR B CA 1
ATOM 3961 C C . THR B 1 125 ? 19.112 -8.593 -30.181 1.00 12.99 125 THR B C 1
ATOM 3962 O O . THR B 1 125 ? 19.720 -9.698 -30.123 1.00 14.86 125 THR B O 1
ATOM 3966 N N . ILE B 1 126 ? 18.199 -8.226 -29.275 1.00 12.28 126 ILE B N 1
ATOM 3967 C CA . ILE B 1 126 ? 17.759 -9.111 -28.210 1.00 12.90 126 ILE B CA 1
ATOM 3968 C C . ILE B 1 126 ? 17.122 -10.367 -28.757 1.00 13.18 126 ILE B C 1
ATOM 3969 O O . ILE B 1 126 ? 17.438 -11.470 -28.357 1.00 13.06 126 ILE B O 1
ATOM 3974 N N . ILE B 1 127 ? 16.176 -10.230 -29.688 1.00 11.75 127 ILE B N 1
ATOM 3975 C CA . ILE B 1 127 ? 15.520 -11.404 -30.274 1.00 12.31 127 ILE B CA 1
ATOM 3976 C C . ILE B 1 127 ? 16.542 -12.342 -30.932 1.00 12.21 127 ILE B C 1
ATOM 3977 O O . ILE B 1 127 ? 16.467 -13.522 -30.752 1.00 11.37 127 ILE B O 1
ATOM 3982 N N . SER B 1 128 ? 17.519 -11.767 -31.650 1.00 12.92 128 SER B N 1
ATOM 3983 C CA . SER B 1 128 ? 18.494 -12.519 -32.356 1.00 14.01 128 SER B CA 1
ATOM 3984 C C . SER B 1 128 ? 19.397 -13.265 -31.349 1.00 14.42 128 SER B C 1
ATOM 3985 O O . SER B 1 128 ? 19.687 -14.475 -31.520 1.00 14.02 128 SER B O 1
ATOM 3988 N N . LEU B 1 129 ? 19.774 -12.581 -30.278 1.00 14.48 129 LEU B N 1
ATOM 3989 C CA . LEU B 1 129 ? 20.584 -13.232 -29.201 1.00 15.48 129 LEU B CA 1
ATOM 3990 C C . LEU B 1 129 ? 19.816 -14.384 -28.542 1.00 15.41 129 LEU B C 1
ATOM 3991 O O . LEU B 1 129 ? 20.424 -15.479 -28.260 1.00 16.50 129 LEU B O 1
ATOM 3996 N N . ILE B 1 130 ? 18.502 -14.237 -28.332 1.00 15.11 130 ILE B N 1
ATOM 3997 C CA . ILE B 1 130 ? 17.701 -15.376 -27.849 1.00 16.18 130 ILE B CA 1
ATOM 3998 C C . ILE B 1 130 ? 17.819 -16.571 -28.809 1.00 16.50 130 ILE B C 1
ATOM 3999 O O . ILE B 1 130 ? 18.122 -17.729 -28.393 1.00 17.21 130 ILE B O 1
ATOM 4004 N N . GLN B 1 131 ? 17.525 -16.341 -30.114 1.00 17.12 131 GLN B N 1
ATOM 4005 C CA . GLN B 1 131 ? 17.474 -17.436 -31.080 1.00 17.77 131 GLN B CA 1
ATOM 4006 C C . GLN B 1 131 ? 18.856 -18.108 -31.202 1.00 18.70 131 GLN B C 1
ATOM 4007 O O . GLN B 1 131 ? 18.950 -19.325 -31.201 1.00 18.17 131 GLN B O 1
ATOM 4013 N N . ARG B 1 132 ? 19.917 -17.307 -31.338 1.00 16.85 132 ARG B N 1
ATOM 4014 C CA . ARG B 1 132 ? 21.271 -17.828 -31.512 1.00 18.96 132 ARG B CA 1
ATOM 4015 C C . ARG B 1 132 ? 21.643 -18.639 -30.282 1.00 20.03 132 ARG B C 1
ATOM 4016 O O . ARG B 1 132 ? 22.119 -19.794 -30.393 1.00 18.15 132 ARG B O 1
ATOM 4024 N N . THR B 1 133 ? 21.334 -18.086 -29.106 1.00 19.13 133 THR B N 1
ATOM 4025 C CA . THR B 1 133 ? 21.676 -18.811 -27.844 1.00 20.69 133 THR B CA 1
ATOM 4026 C C . THR B 1 133 ? 20.991 -20.180 -27.776 1.00 21.79 133 THR B C 1
ATOM 4027 O O . THR B 1 133 ? 21.646 -21.176 -27.419 1.00 22.27 133 THR B O 1
ATOM 4031 N N . ARG B 1 134 ? 19.694 -20.246 -28.126 1.00 21.26 134 ARG B N 1
ATOM 4032 C CA . ARG B 1 134 ? 18.901 -21.470 -28.074 1.00 26.22 134 ARG B CA 1
ATOM 4033 C C . ARG B 1 134 ? 19.442 -22.542 -29.009 1.00 25.25 134 ARG B C 1
ATOM 4034 O O . ARG B 1 134 ? 19.362 -23.721 -28.705 1.00 24.89 134 ARG B O 1
ATOM 4042 N N . ARG B 1 135 ? 19.989 -22.118 -30.146 1.00 22.01 135 ARG B N 1
ATOM 4043 C CA . ARG B 1 135 ? 20.494 -23.023 -31.148 1.00 22.87 135 ARG B CA 1
ATOM 4044 C C . ARG B 1 135 ? 21.980 -23.331 -30.910 1.00 23.68 135 ARG B C 1
ATOM 4045 O O . ARG B 1 135 ? 22.614 -23.960 -31.786 1.00 23.06 135 ARG B O 1
ATOM 4053 N N . ASN B 1 136 ? 22.546 -22.872 -29.774 1.00 24.57 136 ASN B N 1
ATOM 4054 C CA . ASN B 1 136 ? 23.977 -23.022 -29.476 1.00 26.14 136 ASN B CA 1
ATOM 4055 C C . ASN B 1 136 ? 24.833 -22.456 -30.595 1.00 26.79 136 ASN B C 1
ATOM 4056 O O . ASN B 1 136 ? 25.802 -23.096 -31.021 1.00 28.15 136 ASN B O 1
ATOM 4061 N N . GLN B 1 137 ? 24.476 -21.251 -31.073 1.00 23.10 137 GLN B N 1
ATOM 4062 C CA . GLN B 1 137 ? 25.216 -20.550 -32.087 1.00 21.77 137 GLN B CA 1
ATOM 4063 C C . GLN B 1 137 ? 25.816 -19.297 -31.456 1.00 21.92 137 GLN B C 1
ATOM 4064 O O . GLN B 1 137 ? 25.261 -18.744 -30.520 1.00 19.63 137 GLN B O 1
ATOM 4070 N N . GLU B 1 138 ? 26.950 -18.873 -31.999 1.00 23.46 138 GLU B N 1
ATOM 4071 C CA . GLU B 1 138 ? 27.602 -17.660 -31.594 1.00 25.94 138 GLU B CA 1
ATOM 4072 C C . GLU B 1 138 ? 26.742 -16.470 -32.024 1.00 22.42 138 GLU B C 1
ATOM 4073 O O . GLU B 1 138 ? 26.172 -16.461 -33.098 1.00 20.92 138 GLU B O 1
ATOM 4079 N N . PHE B 1 139 ? 26.663 -15.507 -31.128 1.00 20.96 139 PHE B N 1
ATOM 4080 C CA . PHE B 1 139 ? 25.997 -14.234 -31.388 1.00 20.86 139 PHE B CA 1
ATOM 4081 C C . PHE B 1 139 ? 26.653 -13.539 -32.581 1.00 19.76 139 PHE B C 1
ATOM 4082 O O . PHE B 1 139 ? 27.910 -13.510 -32.708 1.00 18.47 139 PHE B O 1
ATOM 4090 N N . VAL B 1 140 ? 25.795 -13.009 -33.472 1.00 18.39 140 VAL B N 1
ATOM 4091 C CA . VAL B 1 140 ? 26.204 -12.210 -34.610 1.00 18.31 140 VAL B CA 1
ATOM 4092 C C . VAL B 1 140 ? 25.818 -10.764 -34.299 1.00 17.67 140 VAL B C 1
ATOM 4093 O O . VAL B 1 140 ? 24.638 -10.450 -34.183 1.00 16.92 140 VAL B O 1
ATOM 4097 N N . GLU B 1 141 ? 26.821 -9.887 -34.152 1.00 16.89 141 GLU B N 1
ATOM 4098 C CA . GLU B 1 141 ? 26.546 -8.532 -33.752 1.00 18.86 141 GLU B CA 1
ATOM 4099 C C . GLU B 1 141 ? 25.895 -7.759 -34.900 1.00 17.45 141 GLU B C 1
ATOM 4100 O O . GLU B 1 141 ? 26.138 -8.014 -36.084 1.00 18.21 141 GLU B O 1
ATOM 4106 N N . PRO B 1 142 ? 25.108 -6.727 -34.588 1.00 17.82 142 PRO B N 1
ATOM 4107 C CA . PRO B 1 142 ? 24.530 -5.885 -35.636 1.00 17.27 142 PRO B CA 1
ATOM 4108 C C . PRO B 1 142 ? 25.587 -5.224 -36.523 1.00 20.47 142 PRO B C 1
ATOM 4109 O O . PRO B 1 142 ? 26.672 -4.886 -36.051 1.00 20.65 142 PRO B O 1
ATOM 4113 N N . ASP B 1 143 ? 25.260 -5.082 -37.803 1.00 18.92 143 ASP B N 1
ATOM 4114 C CA . ASP B 1 143 ? 26.124 -4.482 -38.802 1.00 19.65 143 ASP B CA 1
ATOM 4115 C C . ASP B 1 143 ? 25.549 -3.108 -39.132 1.00 19.49 143 ASP B C 1
ATOM 4116 O O . ASP B 1 143 ? 24.494 -3.010 -39.741 1.00 17.95 143 ASP B O 1
ATOM 4121 N N . PRO B 1 144 ? 26.167 -1.991 -38.709 1.00 20.36 144 PRO B N 1
ATOM 4122 C CA . PRO B 1 144 ? 25.548 -0.673 -38.903 1.00 23.20 144 PRO B CA 1
ATOM 4123 C C . PRO B 1 144 ? 25.480 -0.196 -40.361 1.00 24.20 144 PRO B C 1
ATOM 4124 O O . PRO B 1 144 ? 24.836 0.774 -40.647 1.00 23.76 144 PRO B O 1
ATOM 4128 N N . SER B 1 145 ? 26.148 -0.902 -41.268 1.00 24.62 145 SER B N 1
ATOM 4129 C CA . SER B 1 145 ? 26.058 -0.631 -42.672 1.00 24.26 145 SER B CA 1
ATOM 4130 C C . SER B 1 145 ? 24.791 -1.225 -43.291 1.00 24.15 145 SER B C 1
ATOM 4131 O O . SER B 1 145 ? 24.483 -0.928 -44.443 1.00 24.11 145 SER B O 1
ATOM 4134 N N . LEU B 1 146 ? 24.056 -2.080 -42.567 1.00 20.35 146 LEU B N 1
ATOM 4135 C CA . LEU B 1 146 ? 22.888 -2.745 -43.132 1.00 18.25 146 LEU B CA 1
ATOM 4136 C C . LEU B 1 146 ? 21.641 -2.014 -42.632 1.00 18.05 146 LEU B C 1
ATOM 4137 O O . LEU B 1 146 ? 21.634 -1.494 -41.533 1.00 18.01 146 LEU B O 1
ATOM 4142 N N . SER B 1 147 ? 20.591 -2.021 -43.436 1.00 17.17 147 SER B N 1
ATOM 4143 C CA . SER B 1 147 ? 19.346 -1.447 -42.999 1.00 17.77 147 SER B CA 1
ATOM 4144 C C . SER B 1 147 ? 18.633 -2.407 -42.032 1.00 15.61 147 SER B C 1
ATOM 4145 O O . SER B 1 147 ? 19.063 -3.533 -41.813 1.00 15.06 147 SER B O 1
ATOM 4148 N N . HIS B 1 148 ? 17.531 -1.937 -41.453 1.00 15.52 148 HIS B N 1
ATOM 4149 C CA . HIS B 1 148 ? 16.879 -2.593 -40.313 1.00 13.94 148 HIS B CA 1
ATOM 4150 C C . HIS B 1 148 ? 16.564 -4.064 -40.597 1.00 13.87 148 HIS B C 1
ATOM 4151 O O . HIS B 1 148 ? 17.025 -4.958 -39.880 1.00 12.95 148 HIS B O 1
ATOM 4158 N N . SER B 1 149 ? 15.820 -4.330 -41.674 1.00 13.68 149 SER B N 1
ATOM 4159 C CA . SER B 1 149 ? 15.354 -5.687 -41.939 1.00 13.37 149 SER B CA 1
ATOM 4160 C C . SER B 1 149 ? 16.476 -6.590 -42.447 1.00 14.31 149 SER B C 1
ATOM 4161 O O . SER B 1 149 ? 16.577 -7.733 -42.061 1.00 15.67 149 SER B O 1
ATOM 4164 N N . GLU B 1 150 ? 17.373 -6.061 -43.302 1.00 14.02 150 GLU B N 1
ATOM 4165 C CA . GLU B 1 150 ? 18.510 -6.863 -43.746 1.00 15.83 150 GLU B CA 1
ATOM 4166 C C . GLU B 1 150 ? 19.352 -7.282 -42.532 1.00 14.64 150 GLU B C 1
ATOM 4167 O O . GLU B 1 150 ? 19.809 -8.434 -42.435 1.00 14.55 150 GLU B O 1
ATOM 4173 N N . ASN B 1 151 ? 19.608 -6.324 -41.639 1.00 14.16 151 ASN B N 1
ATOM 4174 C CA . ASN B 1 151 ? 20.399 -6.547 -40.440 1.00 13.60 151 ASN B CA 1
ATOM 4175 C C . ASN B 1 151 ? 19.744 -7.605 -39.545 1.00 13.90 151 ASN B C 1
ATOM 4176 O O . ASN B 1 151 ? 20.466 -8.462 -38.961 1.00 14.39 151 ASN B O 1
ATOM 4181 N N . PHE B 1 152 ? 18.419 -7.533 -39.413 1.00 13.75 152 PHE B N 1
ATOM 4182 C CA . PHE B 1 152 ? 17.679 -8.501 -38.559 1.00 13.38 152 PHE B CA 1
ATOM 4183 C C . PHE B 1 152 ? 17.922 -9.943 -39.062 1.00 13.61 152 PHE B C 1
ATOM 4184 O O . PHE B 1 152 ? 18.248 -10.842 -38.310 1.00 14.31 152 PHE B O 1
ATOM 4192 N N . LEU B 1 153 ? 17.729 -10.181 -40.364 1.00 13.08 153 LEU B N 1
ATOM 4193 C CA . LEU B 1 153 ? 17.963 -11.512 -40.945 1.00 14.51 153 LEU B CA 1
ATOM 4194 C C . LEU B 1 153 ? 19.445 -11.900 -40.846 1.00 14.51 153 LEU B C 1
ATOM 4195 O O . LEU B 1 153 ? 19.746 -13.061 -40.556 1.00 14.33 153 LEU B O 1
ATOM 4200 N N . TYR B 1 154 ? 20.335 -10.915 -40.994 1.00 13.02 154 TYR B N 1
ATOM 4201 C CA . TYR B 1 154 ? 21.791 -11.204 -40.900 1.00 14.68 154 TYR B CA 1
ATOM 4202 C C . TYR B 1 154 ? 22.122 -11.709 -39.481 1.00 15.46 154 TYR B C 1
ATOM 4203 O O . TYR B 1 154 ? 22.823 -12.723 -39.308 1.00 15.88 154 TYR B O 1
ATOM 4212 N N . MET B 1 155 ? 21.543 -11.058 -38.465 1.00 15.21 155 MET B N 1
ATOM 4213 C CA . MET B 1 155 ? 21.824 -11.430 -37.049 1.00 15.35 155 MET B CA 1
ATOM 4214 C C . MET B 1 155 ? 21.255 -12.811 -36.716 1.00 16.26 155 MET B C 1
ATOM 4215 O O . MET B 1 155 ? 21.877 -13.590 -35.979 1.00 18.76 155 MET B O 1
ATOM 4220 N N . ILE B 1 156 ? 20.115 -13.171 -37.291 1.00 14.90 156 ILE B N 1
ATOM 4221 C CA . ILE B 1 156 ? 19.446 -14.478 -37.034 1.00 16.67 156 ILE B CA 1
ATOM 4222 C C . ILE B 1 156 ? 20.224 -15.594 -37.739 1.00 17.47 156 ILE B C 1
ATOM 4223 O O . ILE B 1 156 ? 20.576 -16.632 -37.142 1.00 18.55 156 ILE B O 1
ATOM 4228 N N . ARG B 1 157 ? 20.506 -15.387 -39.034 1.00 17.50 157 ARG B N 1
ATOM 4229 C CA . ARG B 1 157 ? 21.012 -16.438 -39.900 1.00 18.64 157 ARG B CA 1
ATOM 4230 C C . ARG B 1 157 ? 22.537 -16.548 -39.832 1.00 18.48 157 ARG B C 1
ATOM 4231 O O . ARG B 1 157 ? 23.076 -17.620 -40.177 1.00 18.26 157 ARG B O 1
ATOM 4239 N N . GLY B 1 158 ? 23.208 -15.443 -39.513 1.00 17.78 158 GLY B N 1
ATOM 4240 C CA . GLY B 1 158 ? 24.667 -15.341 -39.601 1.00 18.80 158 GLY B CA 1
ATOM 4241 C C . GLY B 1 158 ? 25.159 -15.309 -41.033 1.00 19.12 158 GLY B C 1
ATOM 4242 O O . GLY B 1 158 ? 26.256 -15.793 -41.351 1.00 16.78 158 GLY B O 1
ATOM 4243 N N . GLU B 1 159 ? 24.328 -14.772 -41.916 1.00 16.25 159 GLU B N 1
ATOM 4244 C CA . GLU B 1 159 ? 24.635 -14.671 -43.329 1.00 20.85 159 GLU B CA 1
ATOM 4245 C C . GLU B 1 159 ? 23.789 -13.535 -43.910 1.00 19.35 159 GLU B C 1
ATOM 4246 O O . GLU B 1 159 ? 22.637 -13.390 -43.527 1.00 19.41 159 GLU B O 1
ATOM 4252 N N . ARG B 1 160 ? 24.348 -12.721 -44.805 1.00 19.63 160 ARG B N 1
ATOM 4253 C CA . ARG B 1 160 ? 23.530 -11.630 -45.390 1.00 21.57 160 ARG B CA 1
ATOM 4254 C C . ARG B 1 160 ? 22.412 -12.241 -46.215 1.00 21.33 160 ARG B C 1
ATOM 4255 O O . ARG B 1 160 ? 22.627 -13.205 -46.952 1.00 20.57 160 ARG B O 1
ATOM 4263 N N . PRO B 1 161 ? 21.159 -11.753 -46.061 1.00 18.77 161 PRO B N 1
ATOM 4264 C CA . PRO B 1 161 ? 20.023 -12.316 -46.782 1.00 16.71 161 PRO B CA 1
ATOM 4265 C C . PRO B 1 161 ? 19.932 -11.848 -48.242 1.00 16.47 161 PRO B C 1
ATOM 4266 O O . PRO B 1 161 ? 20.526 -10.828 -48.583 1.00 18.37 161 PRO B O 1
ATOM 4270 N N . SER B 1 162 ? 19.138 -12.561 -49.042 1.00 19.33 162 SER B N 1
ATOM 4271 C CA . SER B 1 162 ? 18.746 -12.083 -50.378 1.00 21.34 162 SER B CA 1
ATOM 4272 C C . SER B 1 162 ? 17.954 -10.785 -50.265 1.00 23.36 162 SER B C 1
ATOM 4273 O O . SER B 1 162 ? 17.246 -10.569 -49.273 1.00 18.72 162 SER B O 1
ATOM 4276 N N . PRO B 1 163 ? 17.968 -9.920 -51.295 1.00 22.06 163 PRO B N 1
ATOM 4277 C CA . PRO B 1 163 ? 17.100 -8.744 -51.321 1.00 21.88 163 PRO B CA 1
ATOM 4278 C C . PRO B 1 163 ? 15.617 -9.113 -51.246 1.00 20.72 163 PRO B C 1
ATOM 4279 O O . PRO B 1 163 ? 14.848 -8.365 -50.593 1.00 21.69 163 PRO B O 1
ATOM 4283 N N . SER B 1 164 ? 15.220 -10.241 -51.850 1.00 19.95 164 SER B N 1
ATOM 4284 C CA . SER B 1 164 ? 13.800 -10.683 -51.795 1.00 20.02 164 SER B CA 1
ATOM 4285 C C . SER B 1 164 ? 13.412 -11.031 -50.341 1.00 19.47 164 SER B C 1
ATOM 4286 O O . SER B 1 164 ? 12.358 -10.637 -49.863 1.00 17.80 164 SER B O 1
ATOM 4289 N N . ASP B 1 165 ? 14.256 -11.799 -49.637 1.00 16.93 165 ASP B N 1
ATOM 4290 C CA . ASP B 1 165 ? 13.966 -12.150 -48.236 1.00 18.41 165 ASP B CA 1
ATOM 4291 C C . ASP B 1 165 ? 13.863 -10.857 -47.413 1.00 16.27 165 ASP B C 1
ATOM 4292 O O . ASP B 1 165 ? 12.950 -10.726 -46.578 1.00 16.25 165 ASP B O 1
ATOM 4297 N N . THR B 1 166 ? 14.829 -9.958 -47.595 1.00 14.31 166 THR B N 1
ATOM 4298 C CA . THR B 1 166 ? 14.804 -8.716 -46.894 1.00 16.53 166 THR B CA 1
ATOM 4299 C C . THR B 1 166 ? 13.453 -8.018 -47.127 1.00 15.66 166 THR B C 1
ATOM 4300 O O . THR B 1 166 ? 12.856 -7.444 -46.189 1.00 14.25 166 THR B O 1
ATOM 4304 N N . ARG B 1 167 ? 12.992 -7.997 -48.386 1.00 14.31 167 ARG B N 1
ATOM 4305 C CA . ARG B 1 167 ? 11.773 -7.231 -48.675 1.00 15.03 167 ARG B CA 1
ATOM 4306 C C . ARG B 1 167 ? 10.567 -7.876 -47.970 1.00 15.22 167 ARG B C 1
ATOM 4307 O O . ARG B 1 167 ? 9.693 -7.171 -47.449 1.00 14.30 167 ARG B O 1
ATOM 4315 N N . VAL B 1 168 ? 10.482 -9.211 -47.984 1.00 15.00 168 VAL B N 1
ATOM 4316 C CA . VAL B 1 168 ? 9.384 -9.896 -47.312 1.00 15.20 168 VAL B CA 1
ATOM 4317 C C . VAL B 1 168 ? 9.385 -9.560 -45.814 1.00 14.62 168 VAL B C 1
ATOM 4318 O O . VAL B 1 168 ? 8.331 -9.251 -45.236 1.00 14.17 168 VAL B O 1
ATOM 4322 N N . LEU B 1 169 ? 10.561 -9.586 -45.147 1.00 14.22 169 LEU B N 1
ATOM 4323 C CA . LEU B 1 169 ? 10.581 -9.254 -43.707 1.00 13.10 169 LEU B CA 1
ATOM 4324 C C . LEU B 1 169 ? 10.190 -7.781 -43.537 1.00 12.52 169 LEU B C 1
ATOM 4325 O O . LEU B 1 169 ? 9.386 -7.411 -42.669 1.00 12.01 169 LEU B O 1
ATOM 4330 N N . ASP B 1 170 ? 10.744 -6.914 -44.374 1.00 12.96 170 ASP B N 1
ATOM 4331 C CA . ASP B 1 170 ? 10.502 -5.464 -44.227 1.00 13.34 170 ASP B CA 1
ATOM 4332 C C . ASP B 1 170 ? 9.017 -5.134 -44.343 1.00 13.52 170 ASP B C 1
ATOM 4333 O O . ASP B 1 170 ? 8.424 -4.409 -43.513 1.00 13.50 170 ASP B O 1
ATOM 4338 N N . VAL B 1 171 ? 8.361 -5.764 -45.329 1.00 13.00 171 VAL B N 1
ATOM 4339 C CA . VAL B 1 171 ? 6.946 -5.580 -45.497 1.00 12.84 171 VAL B CA 1
ATOM 4340 C C . VAL B 1 171 ? 6.206 -6.158 -44.277 1.00 12.79 171 VAL B C 1
ATOM 4341 O O . VAL B 1 171 ? 5.316 -5.478 -43.714 1.00 12.91 171 VAL B O 1
ATOM 4345 N N . SER B 1 172 ? 6.525 -7.410 -43.904 1.00 12.40 172 SER B N 1
ATOM 4346 C CA . SER B 1 172 ? 5.893 -8.050 -42.750 1.00 13.32 172 SER B CA 1
ATOM 4347 C C . SER B 1 172 ? 5.954 -7.148 -41.501 1.00 12.82 172 SER B C 1
ATOM 4348 O O . SER B 1 172 ? 4.935 -7.042 -40.747 1.00 13.29 172 SER B O 1
ATOM 4351 N N . LEU B 1 173 ? 7.100 -6.511 -41.253 1.00 12.13 173 LEU B N 1
ATOM 4352 C CA . LEU B 1 173 ? 7.248 -5.620 -40.106 1.00 12.69 173 LEU B CA 1
ATOM 4353 C C . LEU B 1 173 ? 6.410 -4.349 -40.266 1.00 13.19 173 LEU B C 1
ATOM 4354 O O . LEU B 1 173 ? 5.711 -3.959 -39.292 1.00 13.16 173 LEU B O 1
ATOM 4359 N N . MET B 1 174 ? 6.473 -3.701 -41.444 1.00 12.28 174 MET B N 1
ATOM 4360 C CA . MET B 1 174 ? 5.589 -2.533 -41.681 1.00 12.75 174 MET B CA 1
ATOM 4361 C C . MET B 1 174 ? 4.131 -2.871 -41.337 1.00 11.96 174 MET B C 1
ATOM 4362 O O . MET B 1 174 ? 3.427 -2.053 -40.748 1.00 12.57 174 MET B O 1
ATOM 4367 N N . LEU B 1 175 ? 3.641 -4.039 -41.725 1.00 10.89 175 LEU B N 1
ATOM 4368 C CA . LEU B 1 175 ? 2.271 -4.401 -41.537 1.00 11.32 175 LEU B CA 1
ATOM 4369 C C . LEU B 1 175 ? 1.889 -4.476 -40.060 1.00 13.03 175 LEU B C 1
ATOM 4370 O O . LEU B 1 175 ? 0.698 -4.423 -39.779 1.00 12.26 175 LEU B O 1
ATOM 4375 N N . HIS B 1 176 ? 2.873 -4.671 -39.162 1.00 11.85 176 HIS B N 1
ATOM 4376 C CA . HIS B 1 176 ? 2.595 -4.838 -37.742 1.00 11.62 176 HIS B CA 1
ATOM 4377 C C . HIS B 1 176 ? 2.821 -3.555 -36.935 1.00 11.83 176 HIS B C 1
ATOM 4378 O O . HIS B 1 176 ? 2.588 -3.549 -35.743 1.00 11.78 176 HIS B O 1
ATOM 4385 N N . MET B 1 177 ? 3.214 -2.442 -37.553 1.00 12.10 177 MET B N 1
ATOM 4386 C CA . MET B 1 177 ? 3.711 -1.323 -36.797 1.00 12.82 177 MET B CA 1
ATOM 4387 C C . MET B 1 177 ? 2.597 -0.650 -35.974 1.00 13.97 177 MET B C 1
ATOM 4388 O O . MET B 1 177 ? 2.877 -0.160 -34.900 1.00 13.20 177 MET B O 1
ATOM 4393 N N . ASP B 1 178 ? 1.380 -0.553 -36.511 1.00 12.44 178 ASP B N 1
ATOM 4394 C CA . ASP B 1 178 ? 0.280 0.118 -35.708 1.00 12.75 178 ASP B CA 1
ATOM 4395 C C . ASP B 1 178 ? -1.070 -0.442 -36.109 1.00 13.32 178 ASP B C 1
ATOM 4396 O O . ASP B 1 178 ? -1.315 -0.814 -37.236 1.00 11.96 178 ASP B O 1
ATOM 4401 N N . HIS B 1 179 ? -1.991 -0.496 -35.128 1.00 13.02 179 HIS B N 1
ATOM 4402 C CA . HIS B 1 179 ? -3.306 -0.863 -35.450 1.00 12.88 179 HIS B CA 1
ATOM 4403 C C . HIS B 1 179 ? -4.304 -0.219 -34.474 1.00 12.81 179 HIS B C 1
ATOM 4404 O O . HIS B 1 179 ? -5.201 -0.868 -33.970 1.00 13.32 179 HIS B O 1
ATOM 4411 N N . GLU B 1 180 ? -4.156 1.083 -34.298 1.00 13.56 180 GLU B N 1
ATOM 4412 C CA . GLU B 1 180 ? -5.143 1.877 -33.539 1.00 14.90 180 GLU B CA 1
ATOM 4413 C C . GLU B 1 180 ? -5.255 1.305 -32.122 1.00 15.01 180 GLU B C 1
ATOM 4414 O O . GLU B 1 180 ? -4.220 0.968 -31.515 1.00 14.53 180 GLU B O 1
ATOM 4420 N N . MET B 1 181 ? -6.454 1.244 -31.513 1.00 15.69 181 MET B N 1
ATOM 4421 C CA . MET B 1 181 ? -6.527 0.994 -30.073 1.00 17.50 181 MET B CA 1
ATOM 4422 C C . MET B 1 181 ? -6.752 -0.486 -29.732 1.00 16.38 181 MET B C 1
ATOM 4423 O O . MET B 1 181 ? -7.706 -0.880 -28.998 1.00 15.92 181 MET B O 1
ATOM 4428 N N . ASN B 1 182 ? -5.855 -1.331 -30.202 1.00 14.34 182 ASN B N 1
ATOM 4429 C CA . ASN B 1 182 ? -5.894 -2.717 -29.772 1.00 15.07 182 ASN B CA 1
ATOM 4430 C C . ASN B 1 182 ? -5.477 -2.818 -28.285 1.00 14.42 182 ASN B C 1
ATOM 4431 O O . ASN B 1 182 ? -5.021 -1.853 -27.689 1.00 12.98 182 ASN B O 1
ATOM 4436 N N . ALA B 1 183 ? -5.596 -4.000 -27.700 1.00 12.33 183 ALA B N 1
ATOM 4437 C CA . ALA B 1 183 ? -5.428 -4.221 -26.270 1.00 12.31 183 ALA B CA 1
ATOM 4438 C C . ALA B 1 183 ? -4.005 -3.825 -25.830 1.00 12.95 183 ALA B C 1
ATOM 4439 O O . ALA B 1 183 ? -3.833 -3.212 -24.789 1.00 11.08 183 ALA B O 1
ATOM 4441 N N . SER B 1 184 ? -2.973 -4.138 -26.632 1.00 11.47 184 SER B N 1
ATOM 4442 C CA . SER B 1 184 ? -1.639 -3.800 -26.176 1.00 11.90 184 SER B CA 1
ATOM 4443 C C . SER B 1 184 ? -1.431 -2.275 -26.211 1.00 11.61 184 SER B C 1
ATOM 4444 O O . SER B 1 184 ? -0.795 -1.689 -25.327 1.00 11.40 184 SER B O 1
ATOM 4447 N N . THR B 1 185 ? -1.901 -1.609 -27.265 1.00 11.54 185 THR B N 1
ATOM 4448 C CA . THR B 1 185 ? -1.823 -0.153 -27.316 1.00 11.13 185 THR B CA 1
ATOM 4449 C C . THR B 1 185 ? -2.600 0.439 -26.132 1.00 11.33 185 THR B C 1
ATOM 4450 O O . THR B 1 185 ? -2.129 1.412 -25.519 1.00 12.41 185 THR B O 1
ATOM 4454 N N . MET B 1 186 ? -3.727 -0.155 -25.799 1.00 11.45 186 MET B N 1
ATOM 4455 C CA . MET B 1 186 ? -4.537 0.373 -24.636 1.00 12.27 186 MET B CA 1
ATOM 4456 C C . MET B 1 186 ? -3.743 0.215 -23.331 1.00 12.17 186 MET B C 1
ATOM 4457 O O . MET B 1 186 ? -3.659 1.135 -22.532 1.00 11.32 186 MET B O 1
ATOM 4462 N N . ALA B 1 187 ? -3.084 -0.926 -23.135 1.00 11.31 187 ALA B N 1
ATOM 4463 C CA . ALA B 1 187 ? -2.222 -1.116 -21.964 1.00 11.42 187 ALA B CA 1
ATOM 4464 C C . ALA B 1 187 ? -1.186 0.007 -21.879 1.00 11.89 187 ALA B C 1
ATOM 4465 O O . ALA B 1 187 ? -0.976 0.563 -20.799 1.00 12.54 187 ALA B O 1
ATOM 4467 N N . CYS B 1 188 ? -0.482 0.268 -22.982 1.00 12.32 188 CYS B N 1
ATOM 4468 C CA . CYS B 1 188 ? 0.549 1.330 -23.074 1.00 13.19 188 CYS B CA 1
ATOM 4469 C C . CYS B 1 188 ? -0.080 2.664 -22.653 1.00 12.19 188 CYS B C 1
ATOM 4470 O O . CYS B 1 188 ? 0.543 3.441 -21.986 1.00 12.44 188 CYS B O 1
ATOM 4473 N N . LEU B 1 189 ? -1.252 2.965 -23.158 1.00 11.37 189 LEU B N 1
ATOM 4474 C CA . LEU B 1 189 ? -1.914 4.261 -22.916 1.00 12.52 189 LEU B CA 1
ATOM 4475 C C . LEU B 1 189 ? -2.372 4.395 -21.466 1.00 13.10 189 LEU B C 1
ATOM 4476 O O . LEU B 1 189 ? -2.242 5.492 -20.915 1.00 13.80 189 LEU B O 1
ATOM 4481 N N . VAL B 1 190 ? -2.908 3.306 -20.881 1.00 11.75 190 VAL B N 1
ATOM 4482 C CA . VAL B 1 190 ? -3.337 3.371 -19.460 1.00 12.09 190 VAL B CA 1
ATOM 4483 C C . VAL B 1 190 ? -2.123 3.765 -18.610 1.00 12.20 190 VAL B C 1
ATOM 4484 O O . VAL B 1 190 ? -2.173 4.666 -17.775 1.00 13.61 190 VAL B O 1
ATOM 4488 N N . VAL B 1 191 ? -1.020 3.060 -18.827 1.00 11.58 191 VAL B N 1
ATOM 4489 C CA . VAL B 1 191 ? 0.219 3.370 -18.122 1.00 10.38 191 VAL B CA 1
ATOM 4490 C C . VAL B 1 191 ? 0.696 4.803 -18.408 1.00 11.27 191 VAL B C 1
ATOM 4491 O O . VAL B 1 191 ? 1.082 5.522 -17.485 1.00 12.27 191 VAL B O 1
ATOM 4495 N N . ALA B 1 192 ? 0.711 5.219 -19.684 1.00 10.81 192 ALA B N 1
ATOM 4496 C CA . ALA B 1 192 ? 1.168 6.574 -20.001 1.00 11.51 192 ALA B CA 1
ATOM 4497 C C . ALA B 1 192 ? 0.312 7.651 -19.330 1.00 12.42 192 ALA B C 1
ATOM 4498 O O . ALA B 1 192 ? 0.852 8.706 -18.999 1.00 11.46 192 ALA B O 1
ATOM 4500 N N . SER B 1 193 ? -0.974 7.360 -19.146 1.00 13.52 193 SER B N 1
ATOM 4501 C CA . SER B 1 193 ? -1.979 8.318 -18.691 1.00 13.73 193 SER B CA 1
ATOM 4502 C C . SER B 1 193 ? -1.723 8.723 -17.234 1.00 13.77 193 SER B C 1
ATOM 4503 O O . SER B 1 193 ? -2.183 9.765 -16.777 1.00 14.05 193 SER B O 1
ATOM 4506 N N . THR B 1 194 ? -0.935 7.925 -16.512 1.00 12.93 194 THR B N 1
ATOM 4507 C CA . THR B 1 194 ? -0.520 8.221 -15.127 1.00 12.89 194 THR B CA 1
ATOM 4508 C C . THR B 1 194 ? 0.738 9.103 -15.078 1.00 12.71 194 THR B C 1
ATOM 4509 O O . THR B 1 194 ? 1.196 9.412 -14.000 1.00 13.16 194 THR B O 1
ATOM 4513 N N . LEU B 1 195 ? 1.315 9.399 -16.242 1.00 13.16 195 LEU B N 1
ATOM 4514 C CA . LEU B 1 195 ? 2.564 10.088 -16.466 1.00 13.74 195 LEU B CA 1
ATOM 4515 C C . LEU B 1 195 ? 3.743 9.184 -16.048 1.00 14.06 195 LEU B C 1
ATOM 4516 O O . LEU B 1 195 ? 4.846 9.644 -15.780 1.00 14.67 195 LEU B O 1
ATOM 4521 N N . SER B 1 196 ? 3.533 7.861 -16.134 1.00 11.76 196 SER B N 1
ATOM 4522 C CA . SER B 1 196 ? 4.662 6.932 -16.031 1.00 11.56 196 SER B CA 1
ATOM 4523 C C . SER B 1 196 ? 5.548 7.108 -17.275 1.00 11.97 196 SER B C 1
ATOM 4524 O O . SER B 1 196 ? 5.161 7.696 -18.285 1.00 13.57 196 SER B O 1
ATOM 4527 N N . ASP B 1 197 ? 6.746 6.576 -17.209 1.00 12.07 197 ASP B N 1
ATOM 4528 C CA . ASP B 1 197 ? 7.750 6.744 -18.309 1.00 13.15 197 ASP B CA 1
ATOM 4529 C C . ASP B 1 197 ? 7.446 5.832 -19.499 1.00 12.56 197 ASP B C 1
ATOM 4530 O O . ASP B 1 197 ? 6.659 4.881 -19.439 1.00 11.40 197 ASP B O 1
ATOM 4535 N N . ILE B 1 198 ? 8.097 6.127 -20.625 1.00 11.62 198 ILE B N 1
ATOM 4536 C CA . ILE B 1 198 ? 7.761 5.483 -21.883 1.00 11.80 198 ILE B CA 1
ATOM 4537 C C . ILE B 1 198 ? 8.189 4.012 -21.858 1.00 10.81 198 ILE B C 1
ATOM 4538 O O . ILE B 1 198 ? 7.576 3.160 -22.501 1.00 11.78 198 ILE B O 1
ATOM 4543 N N . TYR B 1 199 ? 9.257 3.693 -21.125 1.00 12.04 199 TYR B N 1
ATOM 4544 C CA . TYR B 1 199 ? 9.647 2.265 -21.023 1.00 11.97 199 TYR B CA 1
ATOM 4545 C C . TYR B 1 199 ? 8.603 1.439 -20.247 1.00 11.62 199 TYR B C 1
ATOM 4546 O O . TYR B 1 199 ? 8.255 0.377 -20.677 1.00 13.06 199 TYR B O 1
ATOM 4555 N N . SER B 1 200 ? 8.049 1.982 -19.162 1.00 12.69 200 SER B N 1
ATOM 4556 C CA . SER B 1 200 ? 6.933 1.405 -18.425 1.00 13.09 200 SER B CA 1
ATOM 4557 C C . SER B 1 200 ? 5.750 1.125 -19.381 1.00 11.73 200 SER B C 1
ATOM 4558 O O . SER B 1 200 ? 5.169 0.059 -19.376 1.00 11.42 200 SER B O 1
ATOM 4561 N N . SER B 1 201 ? 5.423 2.100 -20.219 1.00 11.31 201 SER B N 1
ATOM 4562 C CA . SER B 1 201 ? 4.357 1.906 -21.230 1.00 11.70 201 SER B CA 1
ATOM 4563 C C . SER B 1 201 ? 4.640 0.681 -22.107 1.00 12.02 201 SER B C 1
ATOM 4564 O O . SER B 1 201 ? 3.779 -0.201 -22.296 1.00 11.73 201 SER B O 1
ATOM 4567 N N . VAL B 1 202 ? 5.832 0.635 -22.712 1.00 12.27 202 VAL B N 1
ATOM 4568 C CA . VAL B 1 202 ? 6.189 -0.410 -23.615 1.00 11.35 202 VAL B CA 1
ATOM 4569 C C . VAL B 1 202 ? 6.239 -1.760 -22.896 1.00 11.92 202 VAL B C 1
ATOM 4570 O O . VAL B 1 202 ? 5.776 -2.776 -23.452 1.00 12.82 202 VAL B O 1
ATOM 4574 N N . VAL B 1 203 ? 6.737 -1.797 -21.654 1.00 10.72 203 VAL B N 1
ATOM 4575 C CA . VAL B 1 203 ? 6.730 -3.042 -20.857 1.00 11.35 203 VAL B CA 1
ATOM 4576 C C . VAL B 1 203 ? 5.286 -3.548 -20.707 1.00 10.95 203 VAL B C 1
ATOM 4577 O O . VAL B 1 203 ? 5.022 -4.738 -20.856 1.00 10.54 203 VAL B O 1
ATOM 4581 N N . ALA B 1 204 ? 4.314 -2.649 -20.490 1.00 11.62 204 ALA B N 1
ATOM 4582 C CA . ALA B 1 204 ? 2.895 -3.061 -20.386 1.00 11.07 204 ALA B CA 1
ATOM 4583 C C . ALA B 1 204 ? 2.353 -3.526 -21.748 1.00 11.55 204 ALA B C 1
ATOM 4584 O O . ALA B 1 204 ? 1.623 -4.481 -21.854 1.00 11.49 204 ALA B O 1
ATOM 4586 N N . GLY B 1 205 ? 2.775 -2.873 -22.828 1.00 11.59 205 GLY B N 1
ATOM 4587 C CA . GLY B 1 205 ? 2.419 -3.306 -24.182 1.00 11.4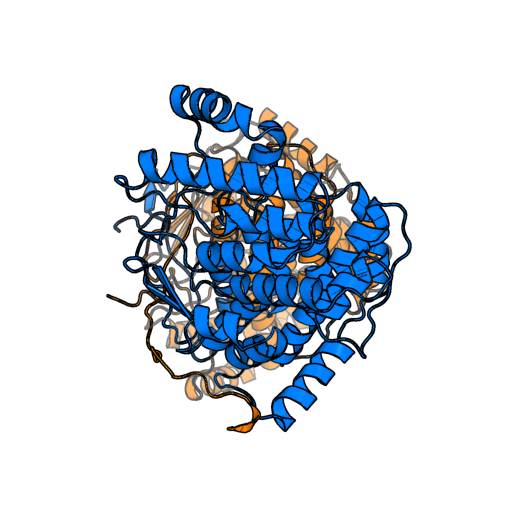3 205 GLY B CA 1
ATOM 4588 C C . GLY B 1 205 ? 2.881 -4.725 -24.460 1.00 11.06 205 GLY B C 1
ATOM 4589 O O . GLY B 1 205 ? 2.066 -5.547 -24.927 1.00 10.05 205 GLY B O 1
ATOM 4590 N N . ILE B 1 206 ? 4.152 -5.004 -24.132 1.00 10.22 206 ILE B N 1
ATOM 4591 C CA . ILE B 1 206 ? 4.709 -6.379 -24.292 1.00 10.62 206 ILE B CA 1
ATOM 4592 C C . ILE B 1 206 ? 3.875 -7.363 -23.473 1.00 11.58 206 ILE B C 1
ATOM 4593 O O . ILE B 1 206 ? 3.539 -8.452 -23.955 1.00 11.16 206 ILE B O 1
ATOM 4598 N N . SER B 1 207 ? 3.578 -6.990 -22.222 1.00 11.18 207 SER B N 1
ATOM 4599 C CA . SER B 1 207 ? 2.822 -7.839 -21.299 1.00 11.47 207 SER B CA 1
ATOM 4600 C C . SER B 1 207 ? 1.479 -8.262 -21.885 1.00 12.10 207 SER B C 1
ATOM 4601 O O . SER B 1 207 ? 1.061 -9.415 -21.774 1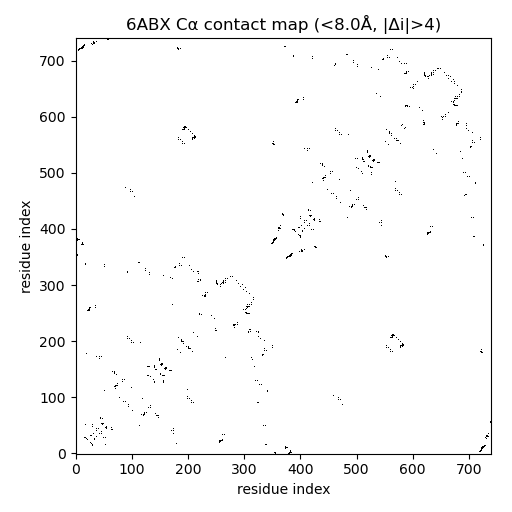.00 11.94 207 SER B O 1
ATOM 4604 N N . ALA B 1 208 ? 0.793 -7.304 -22.506 1.00 10.81 208 ALA B N 1
ATOM 4605 C CA . ALA B 1 208 ? -0.502 -7.573 -23.173 1.00 11.70 208 ALA B CA 1
ATOM 4606 C C . ALA B 1 208 ? -0.361 -8.368 -24.482 1.00 12.01 208 ALA B C 1
ATOM 4607 O O . ALA B 1 208 ? -1.158 -9.290 -24.791 1.00 11.63 208 ALA B O 1
ATOM 4609 N N . LEU B 1 209 ? 0.613 -7.992 -25.291 1.00 11.49 209 LEU B N 1
ATOM 4610 C CA . LEU B 1 209 ? 0.748 -8.550 -26.624 1.00 11.93 209 LEU B CA 1
ATOM 4611 C C . LEU B 1 209 ? 1.055 -10.056 -26.561 1.00 13.72 209 LEU B C 1
ATOM 4612 O O . LEU B 1 209 ? 0.738 -10.784 -27.489 1.00 14.92 209 LEU B O 1
ATOM 4617 N N . LYS B 1 210 ? 1.687 -10.490 -25.473 1.00 13.50 210 LYS B N 1
ATOM 4618 C CA . LYS B 1 210 ? 2.025 -11.875 -25.221 1.00 14.01 210 LYS B CA 1
ATOM 4619 C C . LYS B 1 210 ? 0.787 -12.778 -25.272 1.00 13.56 210 LYS B C 1
ATOM 4620 O O . LYS B 1 210 ? 0.903 -13.938 -25.546 1.00 15.40 210 LYS B O 1
ATOM 4626 N N . GLY B 1 211 ? -0.385 -12.275 -24.828 1.00 14.28 211 GLY B N 1
ATOM 4627 C CA . GLY B 1 211 ? -1.457 -13.179 -24.597 1.00 13.03 211 GLY B CA 1
ATOM 4628 C C . GLY B 1 211 ? -1.997 -13.757 -25.902 1.00 14.89 211 GLY B C 1
ATOM 4629 O O . GLY B 1 211 ? -2.032 -13.095 -26.949 1.00 14.47 211 GLY B O 1
ATOM 4630 N N . PRO B 1 212 ? -2.467 -15.022 -25.865 1.00 15.28 212 PRO B N 1
ATOM 4631 C CA . PRO B 1 212 ? -2.900 -15.698 -27.084 1.00 17.63 212 PRO B CA 1
ATOM 4632 C C . PRO B 1 212 ? -4.182 -15.149 -27.697 1.00 17.39 212 PRO B C 1
ATOM 4633 O O . PRO B 1 212 ? -4.403 -15.446 -28.855 1.00 18.43 212 PRO B O 1
ATOM 4637 N N . LEU B 1 213 ? -4.978 -14.358 -26.973 1.00 17.15 213 LEU B N 1
ATOM 4638 C CA . LEU B 1 213 ? -6.086 -13.588 -27.602 1.00 19.30 213 LEU B CA 1
ATOM 4639 C C . LEU B 1 213 ? -5.599 -12.269 -28.211 1.00 21.83 213 LEU B C 1
ATOM 4640 O O . LEU B 1 213 ? -6.423 -11.458 -28.737 1.00 28.60 213 LEU B O 1
ATOM 4645 N N . HIS B 1 214 ? -4.288 -12.102 -28.289 1.00 18.71 214 HIS B N 1
ATOM 4646 C CA . HIS B 1 214 ? -3.659 -10.913 -28.943 1.00 19.52 214 HIS B CA 1
ATOM 4647 C C . HIS B 1 214 ? -2.497 -11.415 -29.809 1.00 22.69 214 HIS B C 1
ATOM 4648 O O . HIS B 1 214 ? -2.715 -12.320 -30.619 1.00 26.88 214 HIS B O 1
ATOM 4655 N N . GLY B 1 215 ? -1.284 -10.907 -29.572 1.00 22.68 215 GLY B N 1
ATOM 4656 C CA . GLY B 1 215 ? -0.149 -11.161 -30.398 1.00 22.08 215 GLY B CA 1
ATOM 4657 C C . GLY B 1 215 ? 0.321 -12.589 -30.303 1.00 20.22 215 GLY B C 1
ATOM 4658 O O . GLY B 1 215 ? 0.801 -13.141 -31.290 1.00 24.28 215 GLY B O 1
ATOM 4659 N N . GLY B 1 216 ? 0.122 -13.230 -29.142 1.00 21.04 216 GLY B N 1
ATOM 4660 C CA . GLY B 1 216 ? 0.377 -14.679 -28.998 1.00 20.51 216 GLY B CA 1
ATOM 4661 C C . GLY B 1 216 ? -0.352 -15.571 -30.000 1.00 21.54 216 GLY B C 1
ATOM 4662 O O . GLY B 1 216 ? 0.015 -16.723 -30.099 1.00 23.24 216 GLY B O 1
ATOM 4663 N N . ALA B 1 217 ? -1.368 -15.064 -30.739 1.00 17.53 217 ALA B N 1
ATOM 4664 C CA . ALA B 1 217 ? -2.154 -15.896 -31.601 1.00 22.03 217 ALA B CA 1
ATOM 4665 C C . ALA B 1 217 ? -1.316 -16.382 -32.784 1.00 23.04 217 ALA B C 1
ATOM 4666 O O . ALA B 1 217 ? -1.678 -17.369 -33.446 1.00 18.97 217 ALA B O 1
ATOM 4668 N N . ASN B 1 218 ? -0.279 -15.611 -33.118 1.00 18.42 218 ASN B N 1
ATOM 4669 C CA . ASN B 1 218 ? 0.469 -15.925 -34.376 1.00 21.30 218 ASN B CA 1
ATOM 4670 C C . ASN B 1 218 ? 1.176 -17.291 -34.219 1.00 21.29 218 ASN B C 1
ATOM 4671 O O . ASN B 1 218 ? 1.215 -18.137 -35.210 1.00 20.75 218 ASN B O 1
ATOM 4676 N N . SER B 1 219 ? 1.704 -17.554 -33.018 1.00 21.73 219 SER B N 1
ATOM 4677 C CA . SER B 1 219 ? 2.330 -18.843 -32.696 1.00 22.29 219 SER B CA 1
ATOM 4678 C C . SER B 1 219 ? 1.263 -19.940 -32.740 1.00 25.13 219 SER B C 1
ATOM 4679 O O . SER B 1 219 ? 1.491 -21.008 -33.335 1.00 25.18 219 SER B O 1
ATOM 4682 N N . GLU B 1 220 ? 0.084 -19.639 -32.151 1.00 24.93 220 GLU B N 1
ATOM 4683 C CA . GLU B 1 220 ? -1.045 -20.578 -32.096 1.00 28.65 220 GLU B CA 1
ATOM 4684 C C . GLU B 1 220 ? -1.538 -20.953 -33.509 1.00 23.90 220 GLU B C 1
ATOM 4685 O O . GLU B 1 220 ? -1.963 -22.092 -33.697 1.00 24.31 220 GLU B O 1
ATOM 4691 N N . ALA B 1 221 ? -1.503 -20.036 -34.484 1.00 21.48 221 ALA B N 1
ATOM 4692 C CA . ALA B 1 221 ? -2.001 -20.357 -35.875 1.00 20.65 221 ALA B CA 1
ATOM 4693 C C . ALA B 1 221 ? -1.057 -21.372 -36.546 1.00 20.48 221 ALA B C 1
AT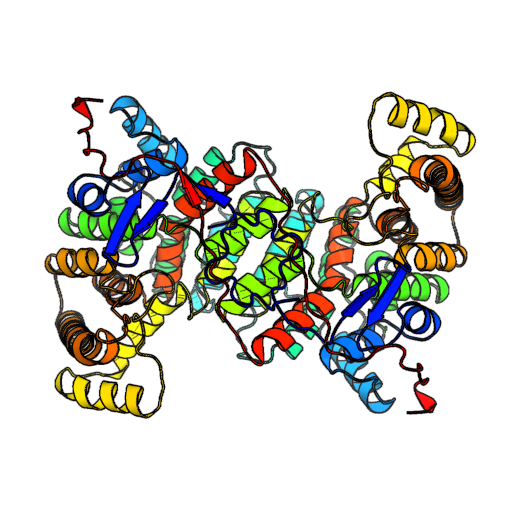OM 4694 O O . ALA B 1 221 ? -1.519 -22.410 -37.139 1.00 18.16 221 ALA B O 1
ATOM 4696 N N . LEU B 1 222 ? 0.247 -21.146 -36.390 1.00 20.67 222 LEU B N 1
ATOM 4697 C CA . LEU B 1 222 ? 1.238 -22.089 -36.963 1.00 19.64 222 LEU B CA 1
ATOM 4698 C C . LEU B 1 222 ? 1.128 -23.446 -36.257 1.00 19.54 222 LEU B C 1
ATOM 4699 O O . LEU B 1 222 ? 1.123 -24.431 -36.925 1.00 20.30 222 LEU B O 1
ATOM 4704 N N . LYS B 1 223 ? 0.980 -23.442 -34.928 1.00 20.57 223 LYS B N 1
ATOM 4705 C CA . LYS B 1 223 ? 0.791 -24.666 -34.150 1.00 25.01 223 LYS B CA 1
ATOM 4706 C C . LYS B 1 223 ? -0.429 -25.438 -34.679 1.00 22.89 223 LYS B C 1
ATOM 4707 O O . LYS B 1 223 ? -0.368 -26.663 -34.831 1.00 23.85 223 LYS B O 1
ATOM 4713 N N . GLN B 1 224 ? -1.498 -24.719 -35.034 1.00 21.28 224 GLN B N 1
ATOM 4714 C CA . GLN B 1 224 ? -2.732 -25.294 -35.612 1.00 24.98 224 GLN B CA 1
ATOM 4715 C C . GLN B 1 224 ? -2.393 -25.950 -36.958 1.00 22.71 224 GLN B C 1
ATOM 4716 O O . GLN B 1 224 ? -2.763 -27.105 -37.207 1.00 24.29 224 GLN B O 1
ATOM 4722 N N . PHE B 1 225 ? -1.629 -25.276 -37.808 1.00 21.35 225 PHE B N 1
ATOM 4723 C CA . PHE B 1 225 ? -1.320 -25.888 -39.107 1.00 20.81 225 PHE B CA 1
ATOM 4724 C C . PHE B 1 225 ? -0.427 -27.114 -38.899 1.00 22.27 225 PHE B C 1
ATOM 4725 O O . PHE B 1 225 ? -0.578 -28.102 -39.592 1.00 21.73 225 PHE B O 1
ATOM 4733 N N . MET B 1 226 ? 0.481 -27.044 -37.930 1.00 20.73 226 MET B N 1
ATOM 4734 C CA . MET B 1 226 ? 1.335 -28.221 -37.663 1.00 23.77 226 MET B CA 1
ATOM 4735 C C . MET B 1 226 ? 0.492 -29.386 -37.116 1.00 24.37 226 MET B C 1
ATOM 4736 O O . MET B 1 226 ? 0.708 -30.503 -37.525 1.00 28.06 226 MET B O 1
ATOM 4741 N N . GLU B 1 227 ? -0.522 -29.100 -36.291 1.00 25.87 227 GLU B N 1
ATOM 4742 C CA . GLU B 1 227 ? -1.359 -30.136 -35.692 1.00 26.55 227 GLU B CA 1
ATOM 4743 C C . GLU B 1 227 ? -2.208 -30.843 -36.748 1.00 28.86 227 GLU B C 1
ATOM 4744 O O . GLU B 1 227 ? -2.468 -32.048 -36.646 1.00 30.72 227 GLU B O 1
ATOM 4750 N N . ILE B 1 228 ? -2.653 -30.097 -37.758 1.00 25.22 228 ILE B N 1
ATOM 4751 C CA . ILE B 1 228 ? -3.414 -30.638 -38.871 1.00 26.04 228 ILE B CA 1
ATOM 4752 C C . ILE B 1 228 ? -2.548 -31.643 -39.649 1.00 29.09 228 ILE B C 1
ATOM 4753 O O . ILE B 1 228 ? -3.087 -32.616 -40.183 1.00 29.51 228 ILE B O 1
ATOM 4758 N N . GLU B 1 229 ? -1.245 -31.365 -39.794 1.00 33.84 229 GLU B N 1
ATOM 4759 C CA . GLU B 1 229 ? -0.236 -32.352 -40.257 1.00 37.90 229 GLU B CA 1
ATOM 4760 C C . GLU B 1 229 ? -0.276 -32.538 -41.793 1.00 35.61 229 GLU B C 1
ATOM 4761 O O . GLU B 1 229 ? 0.762 -32.409 -42.432 1.00 33.39 229 GLU B O 1
ATOM 4767 N N . THR B 1 230 ? -1.448 -32.853 -42.376 1.00 33.38 230 THR B N 1
ATOM 4768 C CA . THR B 1 230 ? -1.617 -33.096 -43.805 1.00 33.93 230 THR B CA 1
ATOM 4769 C C . THR B 1 230 ? -2.732 -32.248 -44.414 1.00 30.75 230 THR B C 1
ATOM 4770 O O . THR B 1 230 ? -3.751 -32.048 -43.765 1.00 33.05 230 THR B O 1
ATOM 4774 N N . PRO B 1 231 ? -2.612 -31.778 -45.675 1.00 31.58 231 PRO B N 1
ATOM 4775 C CA . PRO B 1 231 ? -3.690 -31.035 -46.330 1.00 33.50 231 PRO B CA 1
ATOM 4776 C C . PRO B 1 231 ? -5.008 -31.819 -46.363 1.00 36.94 231 PRO B C 1
ATOM 4777 O O . PRO B 1 231 ? -6.082 -31.251 -46.164 1.00 34.62 231 PRO B O 1
ATOM 4781 N N . ASP B 1 232 ? -4.891 -33.140 -46.527 1.00 36.32 232 ASP B N 1
ATOM 4782 C CA . ASP B 1 232 ? -6.039 -34.037 -46.586 1.00 37.32 232 ASP B CA 1
ATOM 4783 C C . ASP B 1 232 ? -6.859 -34.004 -45.298 1.00 33.63 232 ASP B C 1
ATOM 4784 O O . ASP B 1 232 ? -8.028 -34.342 -45.333 1.00 37.38 232 ASP B O 1
ATOM 4789 N N . ASN B 1 233 ? -6.240 -33.647 -44.175 1.00 31.40 233 ASN B N 1
ATOM 4790 C CA . ASN B 1 233 ? -6.916 -33.677 -42.917 1.00 31.30 233 ASN B CA 1
ATOM 4791 C C . ASN B 1 233 ? -7.546 -32.306 -42.572 1.00 29.48 233 ASN B C 1
ATOM 4792 O O . ASN B 1 233 ? -8.061 -32.125 -41.468 1.00 29.85 233 ASN B O 1
ATOM 4797 N N . VAL B 1 234 ? -7.497 -31.336 -43.487 1.00 30.55 234 VAL B N 1
ATOM 4798 C CA . VAL B 1 234 ? -7.909 -29.940 -43.142 1.00 29.68 234 VAL B CA 1
ATOM 4799 C C . VAL B 1 234 ? -9.410 -29.911 -42.866 1.00 28.61 234 VAL B C 1
ATOM 4800 O O . VAL B 1 234 ? -9.870 -29.405 -41.807 1.00 27.34 234 VAL B O 1
ATOM 4804 N N . GLU B 1 235 ? -10.162 -30.478 -43.806 1.00 29.64 235 GLU B N 1
ATOM 4805 C CA . GLU B 1 235 ? -11.636 -30.423 -43.732 1.00 34.61 235 GLU B CA 1
ATOM 4806 C C . GLU B 1 235 ? -12.131 -31.087 -42.445 1.00 31.47 235 GLU B C 1
ATOM 4807 O O . GLU B 1 235 ? -12.909 -30.507 -41.690 1.00 28.80 235 GLU B O 1
ATOM 4813 N N . LYS B 1 236 ? -11.636 -32.288 -42.155 1.00 33.84 236 LYS B N 1
ATOM 4814 C CA . LYS B 1 236 ? -12.029 -32.982 -40.962 1.00 34.14 236 LYS B CA 1
ATOM 4815 C C . LYS B 1 236 ? -11.648 -32.179 -39.717 1.00 34.56 236 LYS B C 1
ATOM 4816 O O . LYS B 1 236 ? -12.458 -32.037 -38.813 1.00 36.30 236 LYS B O 1
ATOM 4822 N N . TYR B 1 237 ? -10.405 -31.676 -39.657 1.00 33.34 237 TYR B N 1
ATOM 4823 C CA . TYR B 1 237 ? -9.929 -30.953 -38.468 1.00 29.70 237 TYR B CA 1
ATOM 4824 C C . TYR B 1 237 ? -10.795 -29.698 -38.224 1.00 29.78 237 TYR B C 1
ATOM 4825 O O . TYR B 1 237 ? -11.221 -29.426 -37.100 1.00 30.82 237 TYR B O 1
ATOM 4834 N N . VAL B 1 238 ? -11.024 -28.927 -39.286 1.00 29.03 238 VAL B N 1
ATOM 4835 C CA . VAL B 1 238 ? -11.707 -27.609 -39.165 1.00 30.07 238 VAL B CA 1
ATOM 4836 C C . VAL B 1 238 ? -13.173 -27.835 -38.763 1.00 32.36 238 VAL B C 1
ATOM 4837 O O . VAL B 1 238 ? -13.702 -27.187 -37.861 1.00 28.71 238 VAL B O 1
ATOM 4841 N N . MET B 1 239 ? -13.840 -28.769 -39.439 1.00 33.47 239 MET B N 1
ATOM 4842 C CA . MET B 1 239 ? -15.248 -29.043 -39.133 1.00 36.94 239 MET B CA 1
ATOM 4843 C C . MET B 1 239 ? -15.437 -29.475 -37.664 1.00 39.29 239 MET B C 1
ATOM 4844 O O . MET B 1 239 ? -16.379 -29.021 -37.005 1.00 42.27 239 MET B O 1
ATOM 4849 N N . ASN B 1 240 ? -14.534 -30.301 -37.118 1.00 40.10 240 ASN B N 1
ATOM 4850 C CA . ASN B 1 240 ? -14.619 -30.721 -35.720 1.00 42.88 240 ASN B CA 1
ATOM 4851 C C . ASN B 1 240 ? -14.405 -29.521 -34.790 1.00 41.38 240 ASN B C 1
ATOM 4852 O O . ASN B 1 240 ? -14.989 -29.417 -33.699 1.00 37.44 240 ASN B O 1
ATOM 4857 N N . LYS B 1 241 ? -13.504 -28.631 -35.199 1.00 38.51 241 LYS B N 1
ATOM 4858 C CA . LYS B 1 241 ? -13.194 -27.474 -34.415 1.00 39.16 241 LYS B CA 1
ATOM 4859 C C . LYS B 1 241 ? -14.459 -26.629 -34.270 1.00 35.76 241 LYS B C 1
ATOM 4860 O O . LYS B 1 241 ? -14.772 -26.161 -33.175 1.00 36.14 241 LYS B O 1
ATOM 4866 N N . LEU B 1 242 ? -15.154 -26.443 -35.396 1.00 34.30 242 LEU B N 1
ATOM 4867 C CA . LEU B 1 242 ? -16.305 -25.527 -35.472 1.00 38.30 242 LEU B CA 1
ATOM 4868 C C . LEU B 1 242 ? -17.552 -26.180 -34.852 1.00 44.98 242 LEU B C 1
ATOM 4869 O O . LEU B 1 242 ? -18.294 -25.515 -34.146 1.00 44.31 242 LEU B O 1
ATOM 4874 N N . SER B 1 243 ? -17.740 -27.488 -35.073 1.00 50.69 243 SER B N 1
ATOM 4875 C CA . SER B 1 243 ? -18.805 -28.264 -34.409 1.00 48.88 243 SER B CA 1
ATOM 4876 C C . SER B 1 243 ? -18.713 -28.112 -32.886 1.00 53.13 243 SER B C 1
ATOM 4877 O O . SER B 1 243 ? -19.728 -27.946 -32.222 1.00 59.84 243 SER B O 1
ATOM 4880 N N . SER B 1 244 ? -17.489 -28.163 -32.350 1.00 55.61 244 SER B N 1
ATOM 4881 C CA . SER B 1 244 ? -17.235 -28.229 -30.920 1.00 57.04 244 SER B CA 1
ATOM 4882 C C . SER B 1 244 ? -17.204 -26.834 -30.291 1.00 58.18 244 SER B C 1
ATOM 4883 O O . SER B 1 244 ? -16.990 -26.707 -29.092 1.00 60.03 244 SER B O 1
ATOM 4886 N N . GLY B 1 245 ? -17.362 -25.798 -31.119 1.00 60.13 245 GLY B N 1
ATOM 4887 C CA . GLY B 1 245 ? -17.341 -24.407 -30.677 1.00 56.05 245 GLY B CA 1
ATOM 4888 C C . GLY B 1 245 ? -15.963 -23.933 -30.244 1.00 51.16 245 GLY B C 1
ATOM 4889 O O . GLY B 1 245 ? -15.881 -23.053 -29.415 1.00 51.78 245 GLY B O 1
ATOM 4890 N N . GLN B 1 246 ? -14.893 -24.529 -30.795 1.00 47.92 246 GLN B N 1
ATOM 4891 C CA . GLN B 1 246 ? -13.502 -24.079 -30.581 1.00 49.55 246 GLN B CA 1
ATOM 4892 C C . GLN B 1 246 ? -13.162 -23.067 -31.687 1.00 44.86 246 GLN B C 1
ATOM 4893 O O . GLN B 1 246 ? -13.671 -23.187 -32.796 1.00 44.93 246 GLN B O 1
ATOM 4899 N N . ARG B 1 247 ? -12.300 -22.087 -31.388 1.00 49.71 247 ARG B N 1
ATOM 4900 C CA . ARG B 1 247 ? -11.946 -21.018 -32.371 1.00 47.55 247 ARG B CA 1
ATOM 4901 C C . ARG B 1 247 ? -10.944 -21.555 -33.408 1.00 37.31 247 ARG B C 1
ATOM 4902 O O . ARG B 1 247 ? -10.029 -22.311 -33.061 1.00 37.43 247 ARG B O 1
ATOM 4910 N N . LEU B 1 248 ? -11.130 -21.164 -34.683 1.00 34.43 248 LEU B N 1
ATOM 4911 C CA . LEU B 1 248 ? -10.056 -21.250 -35.681 1.00 26.26 248 LEU B CA 1
ATOM 4912 C C . LEU B 1 248 ? -9.031 -20.169 -35.340 1.00 22.68 248 LEU B C 1
ATOM 4913 O O . LEU B 1 248 ? -9.381 -18.996 -35.381 1.00 22.33 248 LEU B O 1
ATOM 4918 N N . MET B 1 249 ? -7.759 -20.549 -35.150 1.00 20.81 249 MET B N 1
ATOM 4919 C CA . MET B 1 249 ? -6.711 -19.605 -34.819 1.00 19.05 249 MET B CA 1
ATOM 4920 C C . MET B 1 249 ? -6.449 -18.704 -36.048 1.00 18.99 249 MET B C 1
ATOM 4921 O O . MET B 1 249 ? -6.533 -19.180 -37.225 1.00 18.72 249 MET B O 1
ATOM 4926 N N . GLY B 1 250 ? -6.204 -17.406 -35.790 1.00 16.58 250 GLY B N 1
ATOM 4927 C CA . GLY B 1 250 ? -5.920 -16.383 -36.828 1.00 17.40 250 GLY B CA 1
ATOM 4928 C C . GLY B 1 250 ? -7.138 -15.933 -37.636 1.00 17.43 250 GLY B C 1
ATOM 4929 O O . GLY B 1 250 ? -6.957 -15.365 -38.710 1.00 15.71 250 GLY B O 1
ATOM 4930 N N . PHE B 1 251 ? -8.346 -16.208 -37.114 1.00 15.92 251 PHE B N 1
ATOM 4931 C CA . PHE B 1 251 ? -9.649 -15.739 -37.689 1.00 16.96 251 PHE B CA 1
ATOM 4932 C C . PHE B 1 251 ? -10.361 -14.833 -36.690 1.00 18.22 251 PHE B C 1
ATOM 4933 O O . PHE B 1 251 ? -10.241 -15.038 -35.448 1.00 18.71 251 PHE B O 1
ATOM 4941 N N . GLY B 1 252 ? -11.021 -13.812 -37.240 1.00 16.83 252 GLY B N 1
ATOM 4942 C CA . GLY B 1 252 ? -11.784 -12.858 -36.469 1.00 18.94 252 GLY B CA 1
ATOM 4943 C C . GLY B 1 252 ? -10.996 -11.650 -36.042 1.00 17.73 252 GLY B C 1
ATOM 4944 O O . GLY B 1 252 ? -9.796 -11.669 -35.874 1.00 20.05 252 GLY B O 1
ATOM 4945 N N . HIS B 1 253 ? -11.751 -10.595 -35.732 1.00 18.97 253 HIS B N 1
ATOM 4946 C CA . HIS B 1 253 ? -11.193 -9.302 -35.406 1.00 15.89 253 HIS B CA 1
ATOM 4947 C C . HIS B 1 253 ? -12.304 -8.468 -34.775 1.00 17.05 253 HIS B C 1
ATOM 4948 O O . HIS B 1 253 ? -13.447 -8.538 -35.197 1.00 18.48 253 HIS B O 1
ATOM 4955 N N . ARG B 1 254 ? -11.961 -7.683 -33.776 1.00 16.35 254 ARG B N 1
ATOM 4956 C CA . ARG B 1 254 ? -12.910 -6.735 -33.174 1.00 17.89 254 ARG B CA 1
ATOM 4957 C C . ARG B 1 254 ? -13.381 -5.659 -34.154 1.00 17.75 254 ARG B C 1
ATOM 4958 O O . ARG B 1 254 ? -14.467 -5.090 -33.957 1.00 17.88 254 ARG B O 1
ATOM 4966 N N . ILE B 1 255 ? -12.534 -5.266 -35.126 1.00 17.59 255 ILE B N 1
ATOM 4967 C CA . ILE B 1 255 ? -12.825 -4.177 -36.034 1.00 17.85 255 ILE B CA 1
ATOM 4968 C C . ILE B 1 255 ? -13.128 -4.729 -37.427 1.00 18.85 255 ILE B C 1
ATOM 4969 O O . ILE B 1 255 ? -14.188 -4.414 -37.975 1.00 19.27 255 ILE B O 1
ATOM 4974 N N . TYR B 1 256 ? -12.214 -5.513 -38.016 1.00 18.15 256 TYR B N 1
ATOM 4975 C CA . TYR B 1 256 ? -12.456 -6.076 -39.400 1.00 17.83 256 TYR B CA 1
ATOM 4976 C C . TYR B 1 256 ? -13.592 -7.108 -39.408 1.00 20.79 256 TYR B C 1
ATOM 4977 O O . TYR B 1 256 ? -13.613 -8.063 -38.640 1.00 20.78 256 TYR B O 1
ATOM 4986 N N . LYS B 1 257 ? -14.522 -6.914 -40.360 1.00 20.76 257 LYS B N 1
ATOM 4987 C CA . LYS B 1 257 ? -15.597 -7.811 -40.632 1.00 21.67 257 LYS B CA 1
ATOM 4988 C C . LYS B 1 257 ? -15.493 -8.307 -42.073 1.00 21.85 257 LYS B C 1
ATOM 4989 O O . LYS B 1 257 ? -16.504 -8.722 -42.687 1.00 20.88 257 LYS B O 1
ATOM 4995 N N . THR B 1 258 ? -14.267 -8.266 -42.590 1.00 20.74 258 THR B N 1
ATOM 4996 C CA . THR B 1 258 ? -13.867 -8.707 -43.914 1.00 21.49 258 THR B CA 1
ATOM 4997 C C . THR B 1 258 ? -12.406 -9.168 -43.807 1.00 21.15 258 THR B C 1
ATOM 4998 O O . THR B 1 258 ? -11.804 -9.052 -42.731 1.00 19.05 258 THR B O 1
ATOM 5002 N N . MET B 1 259 ? -11.813 -9.574 -44.927 1.00 19.53 259 MET B N 1
ATOM 5003 C CA . MET B 1 259 ? -10.414 -9.944 -44.968 1.00 19.84 259 MET B CA 1
ATOM 5004 C C . MET B 1 259 ? -9.529 -8.780 -44.473 1.00 17.52 259 MET B C 1
ATOM 5005 O O . MET B 1 259 ? -9.714 -7.621 -44.836 1.00 19.37 259 MET B O 1
ATOM 5010 N N . ASP B 1 260 ? -8.629 -9.095 -43.521 1.00 17.22 260 ASP B N 1
ATOM 5011 C CA . ASP B 1 260 ? -7.685 -8.148 -42.991 1.00 14.45 260 ASP B CA 1
ATOM 5012 C C . ASP B 1 260 ? -6.729 -7.793 -44.123 1.00 13.36 260 ASP B C 1
ATOM 5013 O O . ASP B 1 260 ? -6.114 -8.685 -44.709 1.00 15.02 260 ASP B O 1
ATOM 5018 N N . PRO B 1 261 ? -6.513 -6.506 -44.438 1.00 13.16 261 PRO B N 1
ATOM 5019 C CA . PRO B 1 261 ? -5.619 -6.136 -45.534 1.00 14.13 261 PRO B CA 1
ATOM 5020 C C . PRO B 1 261 ? -4.189 -6.650 -45.299 1.00 13.35 261 PRO B C 1
ATOM 5021 O O . PRO B 1 261 ? -3.476 -6.986 -46.239 1.00 14.38 261 PRO B O 1
ATOM 5025 N N . ARG B 1 262 ? -3.799 -6.756 -44.028 1.00 12.64 262 ARG B N 1
ATOM 5026 C CA . ARG B 1 262 ? -2.485 -7.225 -43.683 1.00 12.89 262 ARG B CA 1
ATOM 5027 C C . ARG B 1 262 ? -2.345 -8.714 -44.026 1.00 13.64 262 ARG B C 1
ATOM 5028 O O . ARG B 1 262 ? -1.251 -9.144 -44.457 1.00 14.67 262 ARG B O 1
ATOM 5036 N N . ALA B 1 263 ? -3.432 -9.484 -43.860 1.00 14.71 263 ALA B N 1
ATOM 5037 C CA . ALA B 1 263 ? -3.394 -10.877 -44.197 1.00 14.67 263 ALA B CA 1
ATOM 5038 C C . ALA B 1 263 ? -3.240 -11.037 -45.719 1.00 16.09 263 ALA B C 1
ATOM 5039 O O . ALA B 1 263 ? -2.511 -11.899 -46.230 1.00 17.01 263 ALA B O 1
ATOM 5041 N N . LYS B 1 264 ? -3.958 -10.210 -46.471 1.00 16.35 264 LYS B N 1
ATOM 5042 C CA . LYS B 1 264 ? -3.919 -10.248 -47.924 1.00 16.52 264 LYS B CA 1
ATOM 5043 C C . LYS B 1 264 ? -2.474 -9.978 -48.416 1.00 17.21 264 LYS B C 1
ATOM 5044 O O . LYS B 1 264 ? -1.965 -10.637 -49.333 1.00 16.82 264 LYS B O 1
ATOM 5050 N N . ILE B 1 265 ? -1.810 -8.993 -47.807 1.00 14.90 265 ILE B N 1
ATOM 5051 C CA . ILE B 1 265 ? -0.494 -8.616 -48.229 1.00 14.41 265 ILE B CA 1
ATOM 5052 C C . ILE B 1 265 ? 0.537 -9.691 -47.830 1.00 14.57 265 ILE B C 1
ATOM 5053 O O . ILE B 1 265 ? 1.428 -9.999 -48.633 1.00 15.77 265 ILE B O 1
ATOM 5058 N N . LEU B 1 266 ? 0.428 -10.252 -46.614 1.00 14.07 266 LEU B N 1
ATOM 5059 C CA . LEU B 1 266 ? 1.312 -11.319 -46.189 1.00 14.06 266 LEU B CA 1
ATOM 5060 C C . LEU B 1 266 ? 1.191 -12.511 -47.136 1.00 16.00 266 LEU B C 1
ATOM 5061 O O . LEU B 1 266 ? 2.198 -13.088 -47.496 1.00 17.50 266 LEU B O 1
ATOM 5066 N N . LYS B 1 267 ? -0.048 -12.871 -47.498 1.00 15.25 267 LYS B N 1
ATOM 5067 C CA . LYS B 1 267 ? -0.270 -14.034 -48.361 1.00 18.80 267 LYS B CA 1
ATOM 5068 C C . LYS B 1 267 ? 0.422 -13.784 -49.708 1.00 18.44 267 LYS B C 1
ATOM 5069 O O . LYS B 1 267 ? 1.078 -14.638 -50.276 1.00 16.52 267 LYS B O 1
ATOM 5075 N N . GLU B 1 268 ? 0.263 -12.568 -50.227 1.00 18.73 268 GLU B N 1
ATOM 5076 C CA . GLU B 1 268 ? 0.869 -12.190 -51.521 1.00 19.10 268 GLU B CA 1
ATOM 5077 C C . GLU B 1 268 ? 2.404 -12.301 -51.432 1.00 18.55 268 GLU B C 1
ATOM 5078 O O . GLU B 1 268 ? 3.058 -12.959 -52.296 1.00 17.18 268 GLU B O 1
ATOM 5084 N N . TYR B 1 269 ? 3.008 -11.689 -50.396 1.00 17.00 269 TYR B N 1
ATOM 5085 C CA . TYR B 1 269 ? 4.456 -11.639 -50.298 1.00 17.83 269 TYR B CA 1
ATOM 5086 C C . TYR B 1 269 ? 5.041 -13.021 -49.970 1.00 18.26 269 TYR B C 1
ATOM 5087 O O . TYR B 1 269 ? 6.144 -13.330 -50.386 1.00 18.13 269 TYR B O 1
ATOM 5096 N N . ALA B 1 270 ? 4.280 -13.846 -49.264 1.00 16.80 270 ALA B N 1
ATOM 5097 C CA . ALA B 1 270 ? 4.734 -15.192 -48.903 1.00 20.54 270 ALA B CA 1
ATOM 5098 C C . ALA B 1 270 ? 5.127 -15.982 -50.158 1.00 23.23 270 ALA B C 1
ATOM 5099 O O . ALA B 1 270 ? 5.996 -16.882 -50.068 1.00 24.65 270 ALA B O 1
ATOM 5101 N N . ASN B 1 271 ? 4.547 -15.618 -51.313 1.00 23.23 271 ASN B N 1
ATOM 5102 C CA . ASN B 1 271 ? 4.847 -16.270 -52.617 1.00 24.28 271 ASN B CA 1
ATOM 5103 C C . ASN B 1 271 ? 6.313 -16.179 -53.025 1.00 25.51 271 ASN B C 1
ATOM 5104 O O . ASN B 1 271 ? 6.779 -17.057 -53.729 1.00 27.22 271 ASN B O 1
ATOM 5109 N N . GLN B 1 272 ? 7.035 -15.154 -52.591 1.00 21.78 272 GLN B N 1
ATOM 5110 C CA . GLN B 1 272 ? 8.394 -14.940 -52.987 1.00 22.54 272 GLN B CA 1
ATOM 5111 C C . GLN B 1 272 ? 9.357 -15.776 -52.125 1.00 22.55 272 GLN B C 1
ATOM 5112 O O . GLN B 1 272 ? 10.546 -15.779 -52.395 1.00 22.99 272 GLN B O 1
ATOM 5118 N N . LEU B 1 273 ? 8.862 -16.372 -51.022 1.00 20.89 273 LEU B N 1
ATOM 5119 C CA . LEU B 1 273 ? 9.724 -17.169 -50.165 1.00 22.51 273 LEU B CA 1
ATOM 5120 C C . LEU B 1 273 ? 9.986 -18.511 -50.838 1.00 24.12 273 LEU B C 1
ATOM 5121 O O . LEU B 1 273 ? 9.051 -19.162 -51.286 1.00 25.44 273 LEU B O 1
ATOM 5126 N N . SER B 1 274 ? 11.254 -18.916 -50.820 1.00 25.12 274 SER B N 1
ATOM 5127 C CA . SER B 1 274 ? 11.643 -20.296 -51.125 1.00 27.38 274 SER B CA 1
ATOM 5128 C C . SER B 1 274 ? 11.172 -21.218 -50.013 1.00 25.00 274 SER B C 1
ATOM 5129 O O . SER B 1 274 ? 11.382 -20.904 -48.834 1.00 25.16 274 SER B O 1
ATOM 5132 N N . LYS B 1 275 ? 10.607 -22.370 -50.386 1.00 25.69 275 LYS B N 1
ATOM 5133 C CA . LYS B 1 275 ? 9.981 -23.243 -49.422 1.00 26.77 275 LYS B CA 1
ATOM 5134 C C . LYS B 1 275 ? 10.506 -24.670 -49.581 1.00 26.27 275 LYS B C 1
ATOM 5135 O O . LYS B 1 275 ? 10.330 -25.246 -50.661 1.00 31.33 275 LYS B O 1
ATOM 5141 N N . ASN B 1 276 ? 11.105 -25.207 -48.513 1.00 27.00 276 ASN B N 1
ATOM 5142 C CA . ASN B 1 276 ? 11.430 -26.649 -48.441 1.00 29.29 276 ASN B CA 1
ATOM 5143 C C . ASN B 1 276 ? 10.117 -27.433 -48.339 1.00 30.32 276 ASN B C 1
ATOM 5144 O O . ASN B 1 276 ? 9.018 -26.864 -48.420 1.00 27.73 276 ASN B O 1
ATOM 5149 N N . GLU B 1 277 ? 10.216 -28.758 -48.173 1.00 29.17 277 GLU B N 1
ATOM 5150 C CA . GLU B 1 277 ? 9.026 -29.574 -48.284 1.00 31.63 277 GLU B CA 1
ATOM 5151 C C . GLU B 1 277 ? 8.111 -29.307 -47.082 1.00 27.35 277 GLU B C 1
ATOM 5152 O O . GLU B 1 277 ? 6.898 -29.193 -47.291 1.00 27.37 277 GLU B O 1
ATOM 5158 N N . GLU B 1 278 ? 8.685 -29.113 -45.884 1.00 25.78 278 GLU B N 1
ATOM 5159 C CA . GLU B 1 278 ? 7.907 -28.805 -44.660 1.00 26.57 278 GLU B CA 1
ATOM 5160 C C . GLU B 1 278 ? 7.112 -27.501 -44.837 1.00 24.61 278 GLU B C 1
ATOM 5161 O O . GLU B 1 278 ? 5.951 -27.451 -44.520 1.00 23.19 278 GLU B O 1
ATOM 5167 N N . ILE B 1 279 ? 7.784 -26.454 -45.305 1.00 26.51 279 ILE B N 1
ATOM 5168 C CA . ILE B 1 279 ? 7.178 -25.150 -45.450 1.00 25.64 279 ILE B CA 1
ATOM 5169 C C . ILE B 1 279 ? 6.103 -25.227 -46.536 1.00 27.24 279 ILE B C 1
ATOM 5170 O O . ILE B 1 279 ? 5.021 -24.656 -46.378 1.00 27.35 279 ILE B O 1
ATOM 5175 N N . LYS B 1 280 ? 6.381 -25.924 -47.646 1.00 25.63 280 LYS B N 1
ATOM 5176 C CA . LYS B 1 280 ? 5.392 -25.992 -48.724 1.00 26.43 280 LYS B CA 1
ATOM 5177 C C . LYS B 1 280 ? 4.096 -26.640 -48.218 1.00 24.81 280 LYS B C 1
ATOM 5178 O O . LYS B 1 280 ? 2.994 -26.187 -48.586 1.00 26.14 280 LYS B O 1
ATOM 5184 N N . ARG B 1 281 ? 4.234 -27.705 -47.419 1.00 24.33 281 ARG B N 1
ATOM 5185 C CA . ARG B 1 281 ? 3.147 -28.466 -46.857 1.00 24.27 281 ARG B CA 1
ATOM 5186 C C . ARG B 1 281 ? 2.321 -27.557 -45.931 1.00 24.05 281 ARG B C 1
ATOM 5187 O O . ARG B 1 281 ? 1.134 -27.554 -45.985 1.00 21.86 281 ARG B O 1
ATOM 5195 N N . LEU B 1 282 ? 2.995 -26.807 -45.062 1.00 20.66 282 LEU B N 1
ATOM 5196 C CA . LEU B 1 282 ? 2.273 -25.995 -44.085 1.00 20.57 282 LEU B CA 1
ATOM 5197 C C . LEU B 1 282 ? 1.493 -24.884 -44.808 1.00 19.49 282 LEU B C 1
ATOM 5198 O O . LEU B 1 282 ? 0.414 -24.485 -44.331 1.00 20.40 282 LEU B O 1
ATOM 5203 N N . PHE B 1 283 ? 2.035 -24.357 -45.917 1.00 20.01 283 PHE B N 1
ATOM 5204 C CA . PHE B 1 283 ? 1.351 -23.334 -46.732 1.00 21.43 283 PHE B CA 1
ATOM 5205 C C . PHE B 1 283 ? 0.131 -23.921 -47.425 1.00 22.67 283 PHE B C 1
ATOM 5206 O O . PHE B 1 283 ? -0.896 -23.239 -47.503 1.00 22.66 283 PHE B O 1
ATOM 5214 N N . GLU B 1 284 ? 0.248 -25.172 -47.904 1.00 24.30 284 GLU B N 1
ATOM 5215 C CA . GLU B 1 284 ? -0.888 -25.849 -48.477 1.00 26.12 284 GLU B CA 1
ATOM 5216 C C . GLU B 1 284 ? -1.989 -26.011 -47.406 1.00 24.67 284 GLU B C 1
ATOM 5217 O O . GLU B 1 284 ? -3.151 -25.766 -47.671 1.00 24.26 284 GLU B O 1
ATOM 5223 N N . ILE B 1 285 ? -1.617 -26.452 -46.215 1.00 22.96 285 ILE B N 1
ATOM 5224 C CA . ILE B 1 285 ? -2.563 -26.622 -45.106 1.00 20.97 285 ILE B CA 1
ATOM 5225 C C . ILE B 1 285 ? -3.228 -25.261 -44.827 1.00 22.36 285 ILE B C 1
ATOM 5226 O O . ILE B 1 285 ? -4.436 -25.168 -44.680 1.00 21.17 285 ILE B O 1
ATOM 5231 N N . ALA B 1 286 ? -2.400 -24.218 -44.674 1.00 20.73 286 ALA B N 1
ATOM 5232 C CA . ALA B 1 286 ? -2.905 -22.875 -44.302 1.00 21.25 286 ALA B CA 1
ATOM 5233 C C . ALA B 1 286 ? -3.907 -22.395 -45.349 1.00 19.01 286 ALA B C 1
ATOM 5234 O O . ALA B 1 286 ? -4.966 -21.860 -45.015 1.00 19.33 286 ALA B O 1
ATOM 5236 N N . ASN B 1 287 ? -3.558 -22.569 -46.627 1.00 19.55 287 ASN B N 1
ATOM 5237 C CA . ASN B 1 287 ? -4.405 -22.090 -47.702 1.00 20.26 287 ASN B CA 1
ATOM 5238 C C . ASN B 1 287 ? -5.760 -22.792 -47.666 1.00 20.00 287 ASN B C 1
ATOM 5239 O O . ASN B 1 287 ? -6.751 -22.168 -47.930 1.00 19.95 287 ASN B O 1
ATOM 5244 N N . ARG B 1 288 ? -5.770 -24.086 -47.357 1.00 19.85 288 ARG B N 1
ATOM 5245 C CA . ARG B 1 288 ? -6.996 -24.854 -47.313 1.00 22.96 288 ARG B CA 1
ATOM 5246 C C . ARG B 1 288 ? -7.829 -24.431 -46.102 1.00 20.54 288 ARG B C 1
ATOM 5247 O O . ARG B 1 288 ? -9.015 -24.292 -46.222 1.00 22.41 288 ARG B O 1
ATOM 5255 N N . VAL B 1 289 ? -7.181 -24.240 -44.950 1.00 19.74 289 VAL B N 1
ATOM 5256 C CA . VAL B 1 289 ? -7.876 -23.725 -43.770 1.00 19.24 289 VAL B CA 1
ATOM 5257 C C . VAL B 1 289 ? -8.523 -22.366 -44.093 1.00 20.08 289 VAL B C 1
ATOM 5258 O O . VAL B 1 289 ? -9.670 -22.118 -43.716 1.00 20.80 289 VAL B O 1
ATOM 5262 N N . GLU B 1 290 ? -7.783 -21.485 -44.785 1.00 20.91 290 GLU B N 1
ATOM 5263 C CA . GLU B 1 290 ? -8.267 -20.168 -45.169 1.00 20.84 290 GLU B CA 1
ATOM 5264 C C . GLU B 1 290 ? -9.551 -20.273 -46.003 1.00 23.43 290 GLU B C 1
ATOM 5265 O O . GLU B 1 290 ? -10.543 -19.587 -45.720 1.00 20.66 290 GLU B O 1
ATOM 5271 N N . GLU B 1 291 ? -9.526 -21.143 -47.010 1.00 21.72 291 GLU B N 1
ATOM 5272 C CA . GLU B 1 291 ? -10.658 -21.309 -47.903 1.00 24.02 291 GLU B CA 1
ATOM 5273 C C . GLU B 1 291 ? -11.904 -21.774 -47.141 1.00 22.47 291 GLU B C 1
ATOM 5274 O O . GLU B 1 291 ? -12.966 -21.149 -47.278 1.00 22.41 291 GLU B O 1
ATOM 5280 N N . ILE B 1 292 ? -11.780 -22.817 -46.318 1.00 22.61 292 ILE B N 1
ATOM 5281 C CA . ILE B 1 292 ? -12.927 -23.360 -45.605 1.00 25.06 292 ILE B CA 1
ATOM 5282 C C . ILE B 1 292 ? -13.387 -22.359 -44.536 1.00 25.00 292 ILE B C 1
ATOM 5283 O O . ILE B 1 292 ? -14.587 -22.169 -44.335 1.00 26.68 292 ILE B O 1
ATOM 5288 N N . GLY B 1 293 ? -12.453 -21.678 -43.871 1.00 20.97 293 GLY B N 1
ATOM 5289 C CA . GLY B 1 293 ? -12.829 -20.675 -42.890 1.00 19.92 293 GLY B CA 1
ATOM 5290 C C . GLY B 1 293 ? -13.625 -19.532 -43.479 1.00 18.81 293 GLY B C 1
ATOM 5291 O O . GLY B 1 293 ? -14.616 -19.075 -42.894 1.00 21.68 293 GLY B O 1
ATOM 5292 N N . ILE B 1 294 ? -13.182 -19.028 -44.623 1.00 20.24 294 ILE B N 1
ATOM 5293 C CA . ILE B 1 294 ? -13.860 -17.906 -45.268 1.00 23.30 294 ILE B CA 1
ATOM 5294 C C . ILE B 1 294 ? -15.266 -18.369 -45.677 1.00 24.22 294 ILE B C 1
ATOM 5295 O O . ILE B 1 294 ? -16.230 -17.648 -45.495 1.00 24.34 294 ILE B O 1
ATOM 5300 N N . LYS B 1 295 ? -15.352 -19.574 -46.219 1.00 26.08 295 LYS B N 1
ATOM 5301 C CA . LYS B 1 295 ? -16.640 -20.102 -46.727 1.00 27.92 295 LYS B CA 1
ATOM 5302 C C . LYS B 1 295 ? -17.664 -20.139 -45.578 1.00 28.24 295 LYS B C 1
ATOM 5303 O O . LYS B 1 295 ? -18.805 -19.698 -45.737 1.00 27.85 295 LYS B O 1
ATOM 5309 N N . ILE B 1 296 ? -17.250 -20.656 -44.424 1.00 24.72 296 ILE B N 1
ATOM 5310 C CA . ILE B 1 296 ? -18.153 -20.894 -43.291 1.00 25.50 296 ILE B CA 1
ATOM 5311 C C . ILE B 1 296 ? -18.270 -19.638 -42.420 1.00 26.93 296 ILE B C 1
ATOM 5312 O O . ILE B 1 296 ? -19.375 -19.128 -42.180 1.00 26.30 296 ILE B O 1
ATOM 5317 N N . LEU B 1 297 ? -17.143 -19.125 -41.927 1.00 21.44 297 LEU B N 1
ATOM 5318 C CA . LEU B 1 297 ? -17.157 -18.041 -40.943 1.00 21.52 297 LEU B CA 1
ATOM 5319 C C . LEU B 1 297 ? -17.281 -16.651 -41.595 1.00 21.15 297 LEU B C 1
ATOM 5320 O O . LEU B 1 297 ? -17.763 -15.720 -40.947 1.00 21.25 297 LEU B O 1
ATOM 5325 N N . GLY B 1 298 ? -16.852 -16.489 -42.857 1.00 20.12 298 GLY B N 1
ATOM 5326 C CA . GLY B 1 298 ? -16.916 -15.195 -43.540 1.00 19.76 298 GLY B CA 1
ATOM 5327 C C . GLY B 1 298 ? -18.348 -14.656 -43.690 1.00 18.84 298 GLY B C 1
ATOM 5328 O O . GLY B 1 298 ? -18.562 -13.480 -43.721 1.00 20.34 298 GLY B O 1
ATOM 5329 N N . LYS B 1 299 ? -19.321 -15.566 -43.738 1.00 20.50 299 LYS B N 1
ATOM 5330 C CA . LYS B 1 299 ? -20.750 -15.244 -43.808 1.00 22.62 299 LYS B CA 1
ATOM 5331 C C . LYS B 1 299 ? -21.146 -14.351 -42.635 1.00 20.73 299 LYS B C 1
ATOM 5332 O O . LYS B 1 299 ? -22.006 -13.475 -42.820 1.00 21.05 299 LYS B O 1
ATOM 5338 N N . ARG B 1 300 ? -20.498 -14.511 -41.476 1.00 20.22 300 ARG B N 1
ATOM 5339 C CA . ARG B 1 300 ? -20.835 -13.642 -40.330 1.00 22.68 300 ARG B CA 1
ATOM 5340 C C . ARG B 1 300 ? -19.654 -12.755 -39.896 1.00 20.80 300 ARG B C 1
ATOM 5341 O O . ARG B 1 300 ? -19.538 -12.418 -38.712 1.00 20.96 300 ARG B O 1
ATOM 5349 N N . GLY B 1 301 ? -18.828 -12.345 -40.871 1.00 19.87 301 GLY B N 1
ATOM 5350 C CA . GLY B 1 301 ? -17.848 -11.286 -40.716 1.00 18.24 301 GLY B CA 1
ATOM 5351 C C . GLY B 1 301 ? -16.571 -11.720 -39.997 1.00 18.48 301 GLY B C 1
ATOM 5352 O O . GLY B 1 301 ? -15.809 -10.855 -39.493 1.00 19.64 301 GLY B O 1
ATOM 5353 N N . ILE B 1 302 ? -16.295 -13.034 -40.011 1.00 16.57 302 ILE B N 1
ATOM 5354 C CA . ILE B 1 302 ? -15.118 -13.612 -39.365 1.00 17.39 302 ILE B CA 1
ATOM 5355 C C . ILE B 1 302 ? -14.187 -14.159 -40.458 1.00 18.79 302 ILE B C 1
ATOM 5356 O O . ILE B 1 302 ? -14.513 -15.119 -41.143 1.00 19.29 302 ILE B O 1
ATOM 5361 N N . TYR B 1 303 ? -13.055 -13.459 -40.618 1.00 17.26 303 TYR B N 1
ATOM 5362 C CA . TYR B 1 303 ? -12.118 -13.645 -41.707 1.00 17.91 303 TYR B CA 1
ATOM 5363 C C . TYR B 1 303 ? -10.701 -13.779 -41.134 1.00 17.44 303 TYR B C 1
ATOM 5364 O O . TYR B 1 303 ? -10.437 -13.426 -39.979 1.00 16.76 303 TYR B O 1
ATOM 5373 N N . PRO B 1 304 ? -9.731 -14.225 -41.960 1.00 16.12 304 PRO B N 1
ATOM 5374 C CA . PRO B 1 304 ? -8.332 -14.266 -41.548 1.00 15.06 304 PRO B CA 1
ATOM 5375 C C . PRO B 1 304 ? -7.896 -12.870 -41.076 1.00 14.20 304 PRO B C 1
ATOM 5376 O O . PRO B 1 304 ? -8.246 -11.808 -41.687 1.00 16.40 304 PRO B O 1
ATOM 5380 N N . ASN B 1 305 ? -7.092 -12.858 -40.012 1.00 15.48 305 ASN B N 1
ATOM 5381 C CA . ASN B 1 305 ? -6.471 -11.630 -39.555 1.00 14.97 305 ASN B CA 1
ATOM 5382 C C . ASN B 1 305 ? -4.951 -11.740 -39.774 1.00 15.10 305 ASN B C 1
ATOM 5383 O O . ASN B 1 305 ? -4.441 -12.756 -40.264 1.00 14.79 305 ASN B O 1
ATOM 5388 N N . VAL B 1 306 ? -4.208 -10.684 -39.384 1.00 14.68 306 VAL B N 1
ATOM 5389 C CA . VAL B 1 306 ? -2.768 -10.592 -39.523 1.00 15.01 306 VAL B CA 1
ATOM 5390 C C . VAL B 1 306 ? -2.047 -11.820 -38.967 1.00 15.27 306 VAL B C 1
ATOM 5391 O O . VAL B 1 306 ? -1.002 -12.174 -39.485 1.00 15.00 306 VAL B O 1
ATOM 5395 N N . ASP B 1 307 ? -2.600 -12.465 -37.937 1.00 13.88 307 ASP B N 1
ATOM 5396 C CA . ASP B 1 307 ? -1.921 -13.606 -37.274 1.00 14.54 307 ASP B CA 1
ATOM 5397 C C . ASP B 1 307 ? -2.037 -14.929 -38.040 1.00 14.70 307 ASP B C 1
ATOM 5398 O O . ASP B 1 307 ? -1.336 -15.915 -37.683 1.00 17.05 307 ASP B O 1
ATOM 5403 N N . PHE B 1 308 ? -2.847 -14.974 -39.088 1.00 13.85 308 PHE B N 1
ATOM 5404 C CA . PHE B 1 308 ? -3.084 -16.178 -39.784 1.00 15.35 308 PHE B CA 1
ATOM 5405 C C . PHE B 1 308 ? -1.849 -16.627 -40.561 1.00 17.00 308 PHE B C 1
ATOM 5406 O O . PHE B 1 308 ? -1.489 -17.805 -40.481 1.00 17.06 308 PHE B O 1
ATOM 5414 N N . TYR B 1 309 ? -1.220 -15.704 -41.300 1.00 15.93 309 TYR B N 1
ATOM 5415 C CA . TYR B 1 309 ? -0.053 -16.011 -42.131 1.00 16.33 309 TYR B CA 1
ATOM 5416 C C . TYR B 1 309 ? 1.282 -15.530 -41.518 1.00 17.55 309 TYR B C 1
ATOM 5417 O O . TYR B 1 309 ? 2.350 -15.979 -41.976 1.00 16.52 309 TYR B O 1
ATOM 5426 N N . SER B 1 310 ? 1.267 -14.625 -40.526 1.00 15.54 310 SER B N 1
ATOM 5427 C CA . SER B 1 310 ? 2.508 -14.004 -40.040 1.00 16.03 310 SER B CA 1
ATOM 5428 C C . SER B 1 310 ? 3.477 -15.077 -39.508 1.00 16.75 310 SER B C 1
ATOM 5429 O O . SER B 1 310 ? 4.658 -15.050 -39.826 1.00 17.15 310 SER B O 1
ATOM 5432 N N . GLY B 1 311 ? 2.972 -15.994 -38.672 1.00 18.36 311 GLY B N 1
ATOM 5433 C CA . GLY B 1 311 ? 3.848 -17.000 -38.064 1.00 19.58 311 GLY B CA 1
ATOM 5434 C C . GLY B 1 311 ? 4.515 -17.895 -39.088 1.00 19.55 311 GLY B C 1
ATOM 5435 O O . GLY B 1 311 ? 5.722 -18.168 -39.023 1.00 19.45 311 GLY B O 1
ATOM 5436 N N . LEU B 1 312 ? 3.746 -18.348 -40.088 1.00 18.76 312 LEU B N 1
ATOM 5437 C CA . LEU B 1 312 ? 4.251 -19.181 -41.134 1.00 21.54 312 LEU B CA 1
ATOM 5438 C C . LEU B 1 312 ? 5.323 -18.454 -41.943 1.00 18.73 312 LEU B C 1
ATOM 5439 O O . LEU B 1 312 ? 6.383 -19.017 -42.280 1.00 21.46 312 LEU B O 1
ATOM 5444 N N . VAL B 1 313 ? 5.113 -17.161 -42.196 1.00 16.57 313 VAL B N 1
ATOM 5445 C CA . VAL B 1 313 ? 6.087 -16.320 -42.906 1.00 15.64 313 VAL B CA 1
ATOM 5446 C C . VAL B 1 313 ? 7.391 -16.227 -42.100 1.00 16.32 313 VAL B C 1
ATOM 5447 O O . VAL B 1 313 ? 8.470 -16.394 -42.641 1.00 17.39 313 VAL B O 1
ATOM 5451 N N . PHE B 1 314 ? 7.264 -15.944 -40.808 1.00 15.51 314 PHE B N 1
ATOM 5452 C CA . PHE B 1 314 ? 8.485 -15.799 -39.954 1.00 15.14 314 PHE B CA 1
ATOM 5453 C C . PHE B 1 314 ? 9.218 -17.139 -39.878 1.00 16.87 314 PHE B C 1
ATOM 5454 O O . PHE B 1 314 ? 10.441 -17.177 -39.936 1.00 17.75 314 PHE B O 1
ATOM 5462 N N . TYR B 1 315 ? 8.458 -18.232 -39.710 1.00 16.70 315 TYR B N 1
ATOM 5463 C CA . TYR B 1 315 ? 9.010 -19.558 -39.642 1.00 17.96 315 TYR B CA 1
ATOM 5464 C C . TYR B 1 315 ? 9.776 -19.888 -40.923 1.00 18.71 315 TYR B C 1
ATOM 5465 O O . TYR B 1 315 ? 10.884 -20.446 -40.864 1.00 18.35 315 TYR B O 1
ATOM 5474 N N . ALA B 1 316 ? 9.177 -19.533 -42.058 1.00 17.45 316 ALA B N 1
ATOM 5475 C CA . ALA B 1 316 ? 9.746 -19.826 -43.387 1.00 19.01 316 ALA B CA 1
ATOM 5476 C C . ALA B 1 316 ? 11.043 -19.036 -43.561 1.00 19.52 316 ALA B C 1
ATOM 5477 O O . ALA B 1 316 ? 11.913 -19.484 -44.295 1.00 22.02 316 ALA B O 1
ATOM 5479 N N . MET B 1 317 ? 11.197 -17.898 -42.870 1.00 19.67 317 MET B N 1
ATOM 5480 C CA . MET B 1 317 ? 12.404 -17.060 -42.957 1.00 20.21 317 MET B CA 1
ATOM 5481 C C . MET B 1 317 ? 13.478 -17.484 -41.944 1.00 20.57 317 MET B C 1
ATOM 5482 O O . MET B 1 317 ? 14.553 -16.897 -41.972 1.00 22.82 317 MET B O 1
ATOM 5487 N N . GLY B 1 318 ? 13.203 -18.475 -41.076 1.00 19.54 318 GLY B N 1
ATOM 5488 C CA . GLY B 1 318 ? 14.224 -19.045 -40.212 1.00 19.31 318 GLY B CA 1
ATOM 5489 C C . GLY B 1 318 ? 14.107 -18.653 -38.755 1.00 20.06 318 GLY B C 1
ATOM 5490 O O . GLY B 1 318 ? 15.025 -18.908 -37.973 1.00 21.69 318 GLY B O 1
ATOM 5491 N N . PHE B 1 319 ? 12.994 -18.018 -38.351 1.00 18.64 319 PHE B N 1
ATOM 5492 C CA . PHE B 1 319 ? 12.754 -17.736 -36.928 1.00 18.10 319 PHE B CA 1
ATOM 5493 C C . PHE B 1 319 ? 12.091 -18.923 -36.237 1.00 18.67 319 PHE B C 1
ATOM 5494 O O . PHE B 1 319 ? 11.163 -19.550 -36.744 1.00 20.18 319 PHE B O 1
ATOM 5502 N N . ASP B 1 320 ? 12.509 -19.176 -35.006 1.00 20.77 320 ASP B N 1
ATOM 5503 C CA . ASP B 1 320 ? 11.870 -20.147 -34.154 1.00 22.08 320 ASP B CA 1
ATOM 5504 C C . ASP B 1 320 ? 10.402 -19.756 -33.902 1.00 23.92 320 ASP B C 1
ATOM 5505 O O . ASP B 1 320 ? 10.093 -18.600 -33.598 1.00 19.88 320 ASP B O 1
ATOM 5510 N N . PRO B 1 321 ? 9.415 -20.682 -33.866 1.00 25.38 321 PRO B N 1
ATOM 5511 C CA . PRO B 1 321 ? 8.016 -20.328 -33.561 1.00 28.95 321 PRO B CA 1
ATOM 5512 C C . PRO B 1 321 ? 7.668 -19.596 -32.259 1.00 28.26 321 PRO B C 1
ATOM 5513 O O . PRO B 1 321 ? 6.830 -18.647 -32.220 1.00 31.54 321 PRO B O 1
ATOM 5517 N N . ASP B 1 322 ? 8.411 -19.898 -31.204 1.00 25.17 322 ASP B N 1
ATOM 5518 C CA . ASP B 1 322 ? 8.242 -19.248 -29.939 1.00 27.49 322 ASP B CA 1
ATOM 5519 C C . ASP B 1 322 ? 8.538 -17.745 -30.034 1.00 22.95 322 ASP B C 1
ATOM 5520 O O . ASP B 1 322 ? 8.291 -17.046 -29.085 1.00 21.32 322 ASP B O 1
ATOM 5525 N N . LEU B 1 323 ? 9.148 -17.275 -31.131 1.00 20.05 323 LEU B N 1
ATOM 5526 C CA . LEU B 1 323 ? 9.626 -15.890 -31.187 1.00 18.20 323 LEU B CA 1
ATOM 5527 C C . LEU B 1 323 ? 8.612 -14.958 -31.867 1.00 15.68 323 LEU B C 1
ATOM 5528 O O . LEU B 1 323 ? 8.837 -13.710 -31.874 1.00 16.05 323 LEU B O 1
ATOM 5533 N N . PHE B 1 324 ? 7.542 -15.503 -32.451 1.00 15.43 324 PHE B N 1
ATOM 5534 C CA . PHE B 1 324 ? 6.693 -14.680 -33.301 1.00 15.16 324 PHE B CA 1
ATOM 5535 C C . PHE B 1 324 ? 6.101 -13.492 -32.553 1.00 14.21 324 PHE B C 1
ATOM 5536 O O . PHE B 1 324 ? 6.048 -12.411 -33.089 1.00 13.80 324 PHE B O 1
ATOM 5544 N N . PRO B 1 325 ? 5.664 -13.616 -31.284 1.00 14.17 325 PRO B N 1
ATOM 5545 C CA . PRO B 1 325 ? 5.173 -12.442 -30.567 1.00 14.53 325 PRO B CA 1
ATOM 5546 C C . PRO B 1 325 ? 6.237 -11.362 -30.336 1.00 13.11 325 PRO B C 1
ATOM 5547 O O . PRO B 1 325 ? 5.917 -10.173 -30.293 1.00 13.55 325 PRO B O 1
ATOM 5551 N N . THR B 1 326 ? 7.501 -11.777 -30.185 1.00 13.13 326 THR B N 1
ATOM 5552 C CA . THR B 1 326 ? 8.579 -10.816 -29.988 1.00 11.43 326 THR B CA 1
ATOM 5553 C C . THR B 1 326 ? 8.804 -10.052 -31.291 1.00 11.91 326 THR B C 1
ATOM 5554 O O . THR B 1 326 ? 9.049 -8.862 -31.244 1.00 10.85 326 THR B O 1
ATOM 5558 N N . ILE B 1 327 ? 8.671 -10.716 -32.433 1.00 11.53 327 ILE B N 1
ATOM 5559 C CA . ILE B 1 327 ? 8.864 -10.047 -33.697 1.00 12.49 327 ILE B CA 1
ATOM 5560 C C . ILE B 1 327 ? 7.727 -9.020 -33.933 1.00 12.12 327 ILE B C 1
ATOM 5561 O O . ILE B 1 327 ? 7.962 -7.903 -34.367 1.00 13.13 327 ILE B O 1
ATOM 5566 N N . PHE B 1 328 ? 6.496 -9.424 -33.619 1.00 11.73 328 PHE B N 1
ATOM 5567 C CA . PHE B 1 328 ? 5.334 -8.485 -33.531 1.00 11.84 328 PHE B CA 1
ATOM 5568 C C . PHE B 1 328 ? 5.734 -7.259 -32.702 1.00 12.26 328 PHE B C 1
ATOM 5569 O O . PHE B 1 328 ? 5.631 -6.114 -33.160 1.00 11.71 328 PHE B O 1
ATOM 5577 N N . ALA B 1 329 ? 6.191 -7.445 -31.448 1.00 11.57 329 ALA B N 1
ATOM 5578 C CA . ALA B 1 329 ? 6.509 -6.333 -30.609 1.00 11.50 329 ALA B CA 1
ATOM 5579 C C . ALA B 1 329 ? 7.586 -5.472 -31.262 1.00 11.53 329 ALA B C 1
ATOM 5580 O O . ALA B 1 329 ? 7.614 -4.288 -31.034 1.00 11.11 329 ALA B O 1
ATOM 5582 N N . SER B 1 330 ? 8.572 -6.087 -31.932 1.00 10.93 330 SER B N 1
ATOM 5583 C CA . SER B 1 330 ? 9.700 -5.315 -32.543 1.00 11.53 330 SER B CA 1
ATOM 5584 C C . SER B 1 330 ? 9.193 -4.237 -33.519 1.00 11.15 330 SER B C 1
ATOM 5585 O O . SER B 1 330 ? 9.823 -3.173 -33.680 1.00 12.11 330 SER B O 1
ATOM 5588 N N . ALA B 1 331 ? 8.043 -4.463 -34.159 1.00 10.56 331 ALA B N 1
ATOM 5589 C CA . ALA B 1 331 ? 7.424 -3.483 -35.033 1.00 11.71 331 ALA B CA 1
ATOM 5590 C C . ALA B 1 331 ? 6.407 -2.614 -34.279 1.00 11.85 331 ALA B C 1
ATOM 5591 O O . ALA B 1 331 ? 6.386 -1.382 -34.463 1.00 12.36 331 ALA B O 1
ATOM 5593 N N . ARG B 1 332 ? 5.550 -3.268 -33.482 1.00 11.16 332 ARG B N 1
ATOM 5594 C CA . ARG B 1 332 ? 4.445 -2.563 -32.777 1.00 11.26 332 ARG B CA 1
ATOM 5595 C C . ARG B 1 332 ? 4.952 -1.532 -31.778 1.00 11.75 332 ARG B C 1
ATOM 5596 O O . ARG B 1 332 ? 4.223 -0.543 -31.484 1.00 11.78 332 ARG B O 1
ATOM 5604 N N . VAL B 1 333 ? 6.160 -1.662 -31.234 1.00 10.48 333 VAL B N 1
ATOM 5605 C CA . VAL B 1 333 ? 6.692 -0.648 -30.385 1.00 11.44 333 VAL B CA 1
ATOM 5606 C C . VAL B 1 333 ? 6.647 0.749 -31.020 1.00 11.22 333 VAL B C 1
ATOM 5607 O O . VAL B 1 333 ? 6.497 1.744 -30.337 1.00 12.26 333 VAL B O 1
ATOM 5611 N N . ILE B 1 334 ? 6.806 0.847 -32.352 1.00 12.07 334 ILE B N 1
ATOM 5612 C CA . ILE B 1 334 ? 6.709 2.175 -33.011 1.00 13.20 334 ILE B CA 1
ATOM 5613 C C . ILE B 1 334 ? 5.307 2.756 -32.807 1.00 12.45 334 ILE B C 1
ATOM 5614 O O . ILE B 1 334 ? 5.116 3.879 -32.374 1.00 12.76 334 ILE B O 1
ATOM 5619 N N . GLY B 1 335 ? 4.270 1.955 -33.077 1.00 12.19 335 GLY B N 1
ATOM 5620 C CA . GLY B 1 335 ? 2.902 2.409 -32.924 1.00 13.47 335 GLY B CA 1
ATOM 5621 C C . GLY B 1 335 ? 2.535 2.694 -31.470 1.00 13.91 335 GLY B C 1
ATOM 5622 O O . GLY B 1 335 ? 1.963 3.717 -31.127 1.00 12.06 335 GLY B O 1
ATOM 5623 N N . TRP B 1 336 ? 2.976 1.825 -30.566 1.00 14.11 336 TRP B N 1
ATOM 5624 C CA . TRP B 1 336 ? 2.711 2.079 -29.167 1.00 13.37 336 TRP B CA 1
ATOM 5625 C C . TRP B 1 336 ? 3.232 3.457 -28.753 1.00 12.75 336 TRP B C 1
ATOM 5626 O O . TRP B 1 336 ? 2.535 4.238 -28.085 1.00 13.56 336 TRP B O 1
ATOM 5637 N N . THR B 1 337 ? 4.525 3.695 -29.043 1.00 12.39 337 THR B N 1
ATOM 5638 C CA . THR B 1 337 ? 5.181 4.932 -28.635 1.00 12.80 337 THR B CA 1
ATOM 5639 C C . THR B 1 337 ? 4.578 6.121 -29.375 1.00 13.18 337 THR B C 1
ATOM 5640 O O . THR B 1 337 ? 4.414 7.211 -28.781 1.00 14.39 337 THR B O 1
ATOM 5644 N N . ALA B 1 338 ? 4.250 5.966 -30.662 1.00 13.34 338 ALA B N 1
ATOM 5645 C CA . ALA B 1 338 ? 3.574 7.065 -31.353 1.00 14.66 338 ALA B CA 1
ATOM 5646 C C . ALA B 1 338 ? 2.224 7.408 -30.688 1.00 12.58 338 ALA B C 1
ATOM 5647 O O . ALA B 1 338 ? 1.845 8.624 -30.560 1.00 13.27 338 ALA B O 1
ATOM 5649 N N . HIS B 1 339 ? 1.457 6.398 -30.311 1.00 12.44 339 HIS B N 1
ATOM 5650 C CA . HIS B 1 339 ? 0.166 6.589 -29.624 1.00 12.74 339 HIS B CA 1
ATOM 5651 C C . HIS B 1 339 ? 0.341 7.313 -28.294 1.00 13.55 339 HIS B C 1
ATOM 5652 O O . HIS B 1 339 ? -0.480 8.178 -27.981 1.00 14.86 339 HIS B O 1
ATOM 5659 N N . VAL B 1 340 ? 1.398 6.991 -27.543 1.00 12.65 340 VAL B N 1
ATOM 5660 C CA . VAL B 1 340 ? 1.609 7.597 -26.282 1.00 13.22 340 VAL B CA 1
ATOM 5661 C C . VAL B 1 340 ? 1.985 9.069 -26.497 1.00 13.77 340 VAL B C 1
ATOM 5662 O O . VAL B 1 340 ? 1.448 9.979 -25.911 1.00 14.71 340 VAL B O 1
ATOM 5666 N N . ASP B 1 341 ? 2.853 9.319 -27.464 1.00 13.69 341 ASP B N 1
ATOM 5667 C CA . ASP B 1 341 ? 3.261 10.675 -27.716 1.00 14.28 341 ASP B CA 1
ATOM 5668 C C . ASP B 1 341 ? 2.057 11.541 -28.098 1.00 15.84 341 ASP B C 1
ATOM 5669 O O . ASP B 1 341 ? 1.934 12.698 -27.658 1.00 17.06 341 ASP B O 1
ATOM 5674 N N . GLU B 1 342 ? 1.190 10.984 -28.942 1.00 14.66 342 GLU B N 1
ATOM 5675 C CA . GLU B 1 342 ? -0.000 11.699 -29.391 1.00 15.34 342 GLU B CA 1
ATOM 5676 C C . GLU B 1 342 ? -0.893 12.038 -28.186 1.00 16.42 342 GLU B C 1
ATOM 5677 O O . GLU B 1 342 ? -1.404 13.193 -28.056 1.00 16.69 342 GLU B O 1
ATOM 5683 N N . TYR B 1 343 ? -1.169 11.024 -27.375 1.00 15.05 343 TYR B N 1
ATOM 5684 C CA . TYR B 1 343 ? -2.077 11.154 -26.221 1.00 15.41 343 TYR B CA 1
ATOM 5685 C C . TYR B 1 343 ? -1.568 12.225 -25.254 1.00 16.50 343 TYR B C 1
ATOM 5686 O O . TYR B 1 343 ? -2.371 13.032 -24.756 1.00 16.80 343 TYR B O 1
ATOM 5695 N N . LEU B 1 344 ? -0.266 12.209 -24.961 1.00 14.69 344 LEU B N 1
ATOM 5696 C CA . LEU B 1 344 ? 0.324 13.069 -23.978 1.00 16.23 344 LEU B CA 1
ATOM 5697 C C . LEU B 1 344 ? 0.329 14.540 -24.409 1.00 18.59 344 LEU B C 1
ATOM 5698 O O . LEU B 1 344 ? 0.566 15.422 -23.589 1.00 18.70 344 LEU B O 1
ATOM 5703 N N . LYS B 1 345 ? -0.026 14.838 -25.658 1.00 19.30 345 LYS B N 1
ATOM 5704 C CA . LYS B 1 345 ? -0.209 16.258 -26.019 1.00 21.03 345 LYS B CA 1
ATOM 5705 C C . LYS B 1 345 ? -1.360 16.881 -25.221 1.00 21.09 345 LYS B C 1
ATOM 5706 O O . LYS B 1 345 ? -1.400 18.117 -25.056 1.00 22.83 345 LYS B O 1
ATOM 5712 N N . ASP B 1 346 ? -2.303 16.062 -24.742 1.00 20.00 346 ASP B N 1
ATOM 5713 C CA . ASP B 1 346 ? -3.384 16.523 -23.883 1.00 21.05 346 ASP B CA 1
ATOM 5714 C C . ASP B 1 346 ? -3.816 15.350 -23.004 1.00 19.06 346 ASP B C 1
ATOM 5715 O O . ASP B 1 346 ? -4.825 14.699 -23.268 1.00 19.28 346 ASP B O 1
ATOM 5720 N N . ASN B 1 347 ? -3.007 15.072 -21.976 1.00 17.59 347 ASN B N 1
ATOM 5721 C CA . ASN B 1 347 ? -3.163 13.842 -21.213 1.00 18.31 347 ASN B CA 1
ATOM 5722 C C . ASN B 1 347 ? -4.448 13.889 -20.395 1.00 18.11 347 ASN B C 1
ATOM 5723 O O . ASN B 1 347 ? -4.845 14.966 -19.938 1.00 18.84 347 ASN B O 1
ATOM 5728 N N . LYS B 1 348 ? -5.076 12.727 -20.220 1.00 16.73 348 LYS B N 1
ATOM 5729 C CA . LYS B 1 348 ? -6.086 12.533 -19.194 1.00 18.40 348 LYS B CA 1
ATOM 5730 C C . LYS B 1 348 ? -5.936 11.140 -18.573 1.00 17.66 348 LYS B C 1
ATOM 5731 O O . LYS B 1 348 ? -5.831 10.176 -19.307 1.00 16.08 348 LYS B O 1
ATOM 5737 N N . LEU B 1 349 ? -5.907 11.076 -17.239 1.00 16.13 349 LEU B N 1
ATOM 5738 C CA . LEU B 1 349 ? -5.827 9.849 -16.523 1.00 15.65 349 LEU B CA 1
ATOM 5739 C C . LEU B 1 349 ? -6.948 8.926 -16.981 1.00 16.58 349 LEU B C 1
ATOM 5740 O O . LEU B 1 349 ? -8.104 9.342 -17.056 1.00 15.49 349 LEU B O 1
ATOM 5745 N N . ILE B 1 350 ? -6.594 7.658 -17.228 1.00 14.64 350 ILE B N 1
ATOM 5746 C CA . ILE B 1 350 ? -7.583 6.666 -17.565 1.00 15.99 350 ILE B CA 1
ATOM 5747 C C . ILE B 1 350 ? -7.999 5.942 -16.296 1.00 16.54 350 ILE B C 1
ATOM 5748 O O . ILE B 1 350 ? -7.210 5.171 -15.714 1.00 15.98 350 ILE B O 1
ATOM 5753 N N . ARG B 1 351 ? -9.204 6.293 -15.808 1.00 15.92 351 ARG B N 1
ATOM 5754 C CA . ARG B 1 351 ? -9.710 5.800 -14.510 1.00 17.37 351 ARG B CA 1
ATOM 5755 C C . ARG B 1 351 ? -11.181 5.434 -14.656 1.00 16.64 351 ARG B C 1
ATOM 5756 O O . ARG B 1 351 ? -12.075 6.254 -14.406 1.00 15.86 351 ARG B O 1
ATOM 5764 N N . PRO B 1 352 ? -11.478 4.194 -15.060 1.00 15.68 352 PRO B N 1
ATOM 5765 C CA . PRO B 1 352 ? -12.863 3.746 -15.235 1.00 15.56 352 PRO B CA 1
ATOM 5766 C C . PRO B 1 352 ? -13.478 3.370 -13.885 1.00 17.11 352 PRO B C 1
ATOM 5767 O O . PRO B 1 352 ? -12.852 3.616 -12.840 1.00 16.67 352 PRO B O 1
ATOM 5771 N N . LYS B 1 353 ? -14.633 2.720 -13.907 1.00 15.69 353 LYS B N 1
ATOM 5772 C CA . LYS B 1 353 ? -15.274 2.288 -12.684 1.00 17.85 353 LYS B CA 1
ATOM 5773 C C . LYS B 1 353 ? -15.693 0.835 -12.807 1.00 16.54 353 LYS B C 1
ATOM 5774 O O . LYS B 1 353 ? -15.534 0.216 -13.839 1.00 17.42 353 LYS B O 1
ATOM 5780 N N . ALA B 1 354 ? -16.203 0.286 -11.699 1.00 15.59 354 ALA B N 1
ATOM 5781 C CA . ALA B 1 354 ? -16.816 -1.001 -11.671 1.00 15.09 354 ALA B CA 1
ATOM 5782 C C . ALA B 1 354 ? -18.253 -0.820 -11.231 1.00 15.41 354 ALA B C 1
ATOM 5783 O O . ALA B 1 354 ? -18.542 0.184 -10.622 1.00 20.42 354 ALA B O 1
ATOM 5785 N N . ILE B 1 355 ? -19.082 -1.800 -11.549 1.00 16.78 355 ILE B N 1
ATOM 5786 C CA . ILE B 1 355 ? -20.446 -1.881 -10.984 1.00 18.31 355 ILE B CA 1
ATOM 5787 C C . ILE B 1 355 ? -20.389 -2.911 -9.856 1.00 15.63 355 ILE B C 1
ATOM 5788 O O . ILE B 1 355 ? -19.927 -4.055 -10.073 1.00 16.33 355 ILE B O 1
ATOM 5793 N N . TYR B 1 356 ? -20.808 -2.490 -8.659 1.00 16.96 356 TYR B N 1
ATOM 5794 C CA . TYR B 1 356 ? -20.672 -3.335 -7.484 1.00 17.22 356 TYR B CA 1
ATOM 5795 C C . TYR B 1 356 ? -21.876 -4.260 -7.370 1.00 17.37 356 TYR B C 1
ATOM 5796 O O . TYR B 1 356 ? -22.990 -3.784 -7.439 1.00 18.81 356 TYR B O 1
ATOM 5805 N N . VAL B 1 357 ? -21.637 -5.566 -7.263 1.00 17.45 357 VAL B N 1
ATOM 5806 C CA . VAL B 1 357 ? -22.735 -6.534 -7.189 1.00 21.41 357 VAL B CA 1
ATOM 5807 C C . VAL B 1 357 ? -22.617 -7.432 -5.953 1.00 22.05 357 VAL B C 1
ATOM 5808 O O . VAL B 1 357 ? -23.261 -8.462 -5.885 1.00 22.86 357 VAL B O 1
ATOM 5812 N N . GLY B 1 358 ? -21.841 -7.023 -4.954 1.00 19.28 358 GLY B N 1
ATOM 5813 C CA . GLY B 1 358 ? -21.602 -7.885 -3.783 1.00 19.05 358 GLY B CA 1
ATOM 5814 C C . GLY B 1 358 ? -22.489 -7.494 -2.614 1.00 19.70 358 GLY B C 1
ATOM 5815 O O . GLY B 1 358 ? -23.482 -6.755 -2.750 1.00 18.42 358 GLY B O 1
ATOM 5816 N N . ASP B 1 359 ? -22.047 -7.887 -1.421 1.00 20.39 359 ASP B N 1
ATOM 5817 C CA . ASP B 1 359 ? -22.737 -7.566 -0.193 1.00 21.38 359 ASP B CA 1
ATOM 5818 C C . ASP B 1 359 ? -22.118 -6.352 0.498 1.00 16.96 359 ASP B C 1
ATOM 5819 O O . ASP B 1 359 ? -21.014 -5.894 0.154 1.00 15.63 359 ASP B O 1
ATOM 5824 N N . LEU B 1 360 ? -22.866 -5.802 1.448 1.00 15.13 360 LEU B N 1
ATOM 5825 C CA . LEU B 1 360 ? -22.444 -4.611 2.189 1.00 14.39 360 LEU B CA 1
ATOM 5826 C C . LEU B 1 360 ? -22.841 -4.805 3.646 1.00 15.19 360 LEU B C 1
ATOM 5827 O O . LEU B 1 360 ? -23.821 -5.486 3.923 1.00 18.64 360 LEU B O 1
ATOM 5832 N N . GLY B 1 361 ? -22.090 -4.195 4.543 1.00 15.33 361 GLY B N 1
ATOM 5833 C CA . GLY B 1 361 ? -22.475 -4.067 5.956 1.00 16.22 361 GLY B CA 1
ATOM 5834 C C . GLY B 1 361 ? -22.439 -5.374 6.727 1.00 16.01 361 GLY B C 1
ATOM 5835 O O . GLY B 1 361 ? -23.121 -5.503 7.770 1.00 14.70 361 GLY B O 1
ATOM 5836 N N . LYS B 1 362 ? -21.562 -6.285 6.332 1.00 16.17 362 LYS B N 1
ATOM 5837 C CA . LYS B 1 362 ? -21.450 -7.579 6.995 1.00 16.88 362 LYS B CA 1
ATOM 5838 C C . LYS B 1 362 ? -20.807 -7.371 8.372 1.00 18.32 362 LYS B C 1
ATOM 5839 O O . LYS B 1 362 ? -19.956 -6.504 8.553 1.00 17.33 362 LYS B O 1
ATOM 5845 N N . ARG B 1 363 ? -21.317 -8.064 9.383 1.00 16.92 363 ARG B N 1
ATOM 5846 C CA . ARG B 1 363 ? -20.745 -7.967 10.722 1.00 17.86 363 ARG B CA 1
ATOM 5847 C C . ARG B 1 363 ? -19.465 -8.815 10.755 1.00 16.00 363 ARG B C 1
ATOM 5848 O O . ARG B 1 363 ? -19.500 -9.981 10.446 1.00 17.31 363 ARG B O 1
ATOM 5856 N N . TYR B 1 364 ? -18.369 -8.208 11.216 1.00 15.76 364 TYR B N 1
ATOM 5857 C CA . TYR B 1 364 ? -17.119 -8.883 11.408 1.00 15.32 364 TYR B CA 1
ATOM 5858 C C . TYR B 1 364 ? -17.247 -9.836 12.599 1.00 17.18 364 TYR B C 1
ATOM 5859 O O . TYR B 1 364 ? -17.691 -9.431 13.672 1.00 17.55 364 TYR B O 1
ATOM 5868 N N . VAL B 1 365 ? -16.973 -11.124 12.345 1.00 16.62 365 VAL B N 1
ATOM 5869 C CA . VAL B 1 365 ? -17.062 -12.158 13.321 1.00 18.05 365 VAL B CA 1
ATOM 5870 C C . VAL B 1 365 ? -15.625 -12.496 13.661 1.00 15.17 365 VAL B C 1
ATOM 5871 O O . VAL B 1 365 ? -14.843 -12.770 12.766 1.00 14.42 365 VAL B O 1
ATOM 5875 N N . PRO B 1 366 ? -15.202 -12.443 14.924 1.00 16.09 366 PRO B N 1
ATOM 5876 C CA . PRO B 1 366 ? -13.792 -12.685 15.254 1.00 16.04 366 PRO B CA 1
ATOM 5877 C C . PRO B 1 366 ? -13.525 -14.180 15.045 1.00 15.63 366 PRO B C 1
ATOM 5878 O O . PRO B 1 366 ? -14.457 -15.011 15.049 1.00 15.26 366 PRO B O 1
ATOM 5882 N N . ILE B 1 367 ? -12.248 -14.530 14.896 1.00 15.89 367 ILE B N 1
ATOM 5883 C CA . ILE B 1 367 ? -11.922 -15.837 14.360 1.00 16.33 367 ILE B CA 1
ATOM 5884 C C . ILE B 1 367 ? -12.407 -16.988 15.252 1.00 18.50 367 ILE B C 1
ATOM 5885 O O . ILE B 1 367 ? -12.823 -18.060 14.759 1.00 15.74 367 ILE B O 1
ATOM 5890 N N . GLU B 1 368 ? -12.400 -16.780 16.575 1.00 17.67 368 GLU B N 1
ATOM 5891 C CA . GLU B 1 368 ? -12.766 -17.863 17.471 1.00 19.48 368 GLU B CA 1
ATOM 5892 C C . GLU B 1 368 ? -14.239 -18.213 17.361 1.00 20.77 368 GLU B C 1
ATOM 5893 O O . GLU B 1 368 ? -14.630 -19.314 17.794 1.00 23.09 368 GLU B O 1
ATOM 5899 N N . GLU B 1 369 ? -15.060 -17.332 16.769 1.00 17.18 369 GLU B N 1
ATOM 5900 C CA . GLU B 1 369 ? -16.489 -17.555 16.602 1.00 19.18 369 GLU B CA 1
ATOM 5901 C C . GLU B 1 369 ? -16.849 -18.132 15.228 1.00 23.14 369 GLU B C 1
ATOM 5902 O O . GLU B 1 369 ? -18.010 -18.376 14.986 1.00 21.79 369 GLU B O 1
ATOM 5908 N N . ARG B 1 370 ? -15.866 -18.325 14.344 1.00 21.56 370 ARG B N 1
ATOM 5909 C CA . ARG B 1 370 ? -16.053 -18.940 13.046 1.00 23.56 370 ARG B CA 1
ATOM 5910 C C . ARG B 1 370 ? -15.826 -20.453 13.204 1.00 27.81 370 ARG B C 1
ATOM 5911 O O . ARG B 1 370 ? -16.795 -21.175 13.162 1.00 35.03 370 ARG B O 1
#

Organism: Metallosphaera sedula (strain ATCC 51363 / DSM 5348 / JCM 9185 / NBRC 15509 / TH2) (NCBI:txid399549)

Radius of gyration: 26.67 Å; Cα contacts (8 Å, |Δi|>4): 1419; chains: 2; bounding box: 53×66×74 Å

B-factor: mean 22.36, std 11.09, range [3.43, 82.2]